Protein 5KO8 (pdb70)

CATH classification: 3.40.109.10

Solvent-accessible surface area: 28052 Å² total

Organism: Haliscomenobacter hydrossis (strain ATCC 27775 / DSM 1100 / LMG 10767 / O) (NCBI:txid760192)

Nearest PDB structures (foldseek):
  5ko8-assembly2_B-2  TM=1.005E+00  e=5.224E-46  Haliscomenobacter hydrossis DSM 1100
  4ttc-assembly2_D  TM=9.804E-01  e=1.935E-29  Homo sapiens
  3tnz-assembly1_B  TM=9.756E-01  e=2.183E-28  Mus musculus
  5yak-assembly3_E  TM=9.793E-01  e=3.589E-28  Homo sapiens
  3gh8-assembly3_F  TM=9.757E-01  e=4.897E-28  Mus musculus

Secondary structure (DSSP, 8-state):
-----------HHHHHHHHHHHHHHHHT------B------HHHHHHHHHHHTTS--GGG---EEEEEE--HHHHHHHHHHHHHHHHHHTT--HHHHHHGGG---S--THHHHSSEEEEEEEESEEE-TTS-EEE-SSHHHHHHHHHHHHHHHHHHTT-EE--B---SHHHHHHHTT--TTEEEEEEEEEEPBPTT-------PPPHHHH-----/-----------HHHHHHHHHHHHHHHHT------B------HHHHHHHHHHHTTS--GGG---EEEEEE--HHHHHHHHHHHHHHHHHIIIIIS-HHHHHHTTTTT--S--THHHHSSEEEEEEEESEEE-TTS-EEE-SSHHHHHHHHHHHHHHHHHHTT-EE--B---SHHHHHHHTT--TTEEEEEEEEEEPBPTT-------PPPHHHH-----

GO terms:
  GO:0010181 FMN binding (F, IDA)
  GO:0140616 iodotyrosine deiodinase activity (F, IDA)
  GO:0140616 iodotyrosine deiodinase activity (F, EXP)

InterPro domains:
  IPR000415 Nitroreductase-like [G3DSA:3.40.109.10] (1-222)
  IPR000415 Nitroreductase-like [SSF55469] (21-217)
  IPR029479 Nitroreductase [PF00881] (33-200)
  IPR050627 Nitroreductase/BluB [PTHR23026] (18-221)

Foldseek 3Di:
DDDDDDDDDDDPVCVVVVVVVVVVLVVPADAFQAFALDDDDVVLLVVLLVQLQVFDFFVNPSFKDKDKDQDLVLLVVQQVQQLVVQVCVVPVPPVVVVCVLFPDDSHRCLSRSQRIKIWMKGFQWDQDPVRDTGGGPPRLVRSVSSVVSSQSSLSVVVKHKHKAACPPFVVVCVSSVPDPRITTDTIIRIHHHDPPTDGGPDDDDDCVVPHDDDD/DDDDDDDDDDDVVVVVVVVVVVVVLVVPADAFQAFALDDDDVVLVVVLLVLLQVFDFFVNPSFKDKDKDQDLVLLVVQQVQQLVVQVVCVVPVPDPVRVVVCVLFPDDSHRCLSRSQRIKIWMKGFQFDQDPVRDTHGGPPGLVRSVSSVVSSQVSLSVVVKHKHWAASPPFVVVCVSSVPDPRITTDTMIRMHHHDPPTDGGPDDDDDCVVPDDDDD

Radius of gyration: 28.45 Å; Cα contacts (8 Å, |Δi|>4): 612; chains: 2; bounding box: 98×62×70 Å

Sequence (433 aa):
AFIPYAGAQFEPEEMLSKSAEYYQFMDHRRTVREFSNRAIPLEVIENIVMTASTAPSGAHKQPWTFVVVSDPQIKAKIRQAAEKEEFESYNGNEWLEDLQPFGTDWHKPFLEIAPYLIVVFRKAYDVLPDGTQRKNYYVQESVGIACGFLLAAIHQAGLVALTHTTPSPMNFLQKILQRPENERPFLLVPVGYPAEGAMVPDLQRKDKAAVMVVYHAFIPYAGAQFEPEEMLSKSAEYYQFMDHRRTVREFSNRAIPLEVIENIVMTASTAPSGAHKQPWTFVVVSDPQIKAKIRQAAEKEEFESYNGRMSNEWLEDLQPFGTDWHKPFLEIAPYLIVVFRKAYDVLPDGTQRKNYYVQESVGIACGFLLAAIHQAGLVALTHTTPSPMNFLQKILQRPENERPFLLVPVGYPAEGAMVPDLQRKDKAAVMVVYH

Structure (mmCIF, N/CA/C/O backbone):
data_5KO8
#
_entry.id   5KO8
#
_cell.length_a   152.718
_cell.length_b   152.718
_cell.length_c   87.286
_cell.angle_alpha   90.00
_cell.angle_beta   90.00
_cell.angle_gamma   120.00
#
_symmetry.space_group_name_H-M   'P 64 2 2'
#
loop_
_entity.id
_entity.type
_entity.pdbx_description
1 polymer Nitroreductase
2 non-polymer 'FLAVIN MONONUCLEOTIDE'
3 non-polymer 3-IODO-TYROSINE
4 water water
#
loop_
_atom_site.group_PDB
_atom_site.id
_atom_site.type_symbol
_atom_site.label_atom_id
_atom_site.label_alt_id
_atom_site.label_comp_id
_atom_site.label_asym_id
_atom_site.label_entity_id
_atom_site.label_seq_id
_atom_site.pdbx_PDB_ins_code
_atom_site.Cartn_x
_atom_site.Cartn_y
_atom_site.Cartn_z
_atom_site.occupancy
_atom_site.B_iso_or_equiv
_atom_site.auth_seq_id
_atom_site.auth_comp_id
_atom_site.auth_asym_id
_atom_site.auth_atom_id
_atom_site.pdbx_PDB_model_num
ATOM 1 N N . ALA A 1 6 ? -86.313 -26.716 -26.478 1.00 49.97 6 ALA A N 1
ATOM 2 C CA . ALA A 1 6 ? -86.592 -28.146 -26.414 1.00 58.54 6 ALA A CA 1
ATOM 3 C C . ALA A 1 6 ? -86.681 -28.624 -24.963 1.00 69.80 6 ALA A C 1
ATOM 4 O O . ALA A 1 6 ? -86.116 -28.001 -24.052 1.00 56.24 6 ALA A O 1
ATOM 10 N N . PHE A 1 7 ? -87.399 -29.730 -24.768 1.00 58.50 7 PHE A N 1
ATOM 11 C CA . PHE A 1 7 ? -87.604 -30.336 -23.454 1.00 51.84 7 PHE A CA 1
ATOM 12 C C . PHE A 1 7 ? -87.363 -31.840 -23.510 1.00 52.94 7 PHE A C 1
ATOM 13 O O . PHE A 1 7 ? -87.443 -32.449 -24.577 1.00 53.60 7 PHE A O 1
ATOM 30 N N . ILE A 1 8 ? -87.073 -32.426 -22.351 1.00 51.00 8 ILE A N 1
ATOM 31 C CA . ILE A 1 8 ? -86.854 -33.864 -22.227 1.00 47.35 8 ILE A CA 1
ATOM 32 C C . ILE A 1 8 ? -87.543 -34.379 -20.965 1.00 56.67 8 ILE A C 1
ATOM 33 O O . ILE A 1 8 ? -87.797 -33.612 -20.044 1.00 45.73 8 ILE A O 1
ATOM 49 N N . PRO A 1 9 ? -87.849 -35.682 -20.915 1.00 63.35 9 PRO A N 1
ATOM 50 C CA . PRO A 1 9 ? -88.545 -36.187 -19.729 1.00 60.47 9 PRO A CA 1
ATOM 51 C C . PRO A 1 9 ? -87.643 -36.201 -18.507 1.00 59.69 9 PRO A C 1
ATOM 52 O O . PRO A 1 9 ? -86.432 -36.343 -18.652 1.00 57.48 9 PRO A O 1
ATOM 63 N N . TYR A 1 10 ? -88.224 -36.055 -17.322 1.00 59.77 10 TYR A N 1
ATOM 64 C CA . TYR A 1 10 ? -87.441 -36.120 -16.096 1.00 52.25 10 TYR A CA 1
ATOM 65 C C . TYR A 1 10 ? -87.102 -37.571 -15.764 1.00 57.86 10 TYR A C 1
ATOM 66 O O . TYR A 1 10 ? -87.974 -38.443 -15.776 1.00 56.91 10 TYR A O 1
ATOM 84 N N . ALA A 1 11 ? -85.828 -37.813 -15.463 1.00 61.34 11 ALA A N 1
ATOM 85 C CA . ALA A 1 11 ? -85.318 -39.160 -15.222 1.00 75.21 11 ALA A CA 1
ATOM 86 C C . ALA A 1 11 ? -84.703 -39.294 -13.828 1.00 74.21 11 ALA A C 1
ATOM 87 O O . ALA A 1 11 ? -83.546 -39.697 -13.684 1.00 75.45 11 ALA A O 1
ATOM 94 N N . GLY A 1 12 ? -85.482 -38.959 -12.805 1.00 76.07 12 GLY A N 1
ATOM 95 C CA . GLY A 1 12 ? -85.030 -39.075 -11.429 1.00 72.92 12 GLY A CA 1
ATOM 96 C C . GLY A 1 12 ? -85.608 -40.305 -10.761 1.00 75.54 12 GLY A C 1
ATOM 97 O O . GLY A 1 12 ? -86.717 -40.740 -11.082 1.00 64.41 12 GLY A O 1
ATOM 101 N N . ALA A 1 13 ? -84.848 -40.873 -9.831 1.00 74.31 13 ALA A N 1
ATOM 102 C CA . ALA A 1 13 ? -85.292 -42.054 -9.106 1.00 82.13 13 ALA A CA 1
ATOM 103 C C . ALA A 1 13 ? -86.446 -41.701 -8.173 1.00 70.73 13 ALA A C 1
ATOM 104 O O . ALA A 1 13 ? -86.410 -40.680 -7.485 1.00 67.38 13 ALA A O 1
ATOM 111 N N . GLN A 1 14 ? -87.467 -42.552 -8.169 1.00 61.72 14 GLN A N 1
ATOM 112 C CA . GLN A 1 14 ? -88.634 -42.377 -7.313 1.00 68.25 14 GLN A CA 1
ATOM 113 C C . GLN A 1 14 ? -88.857 -43.615 -6.449 1.00 77.43 14 GLN A C 1
ATOM 114 O O . GLN A 1 14 ? -88.655 -44.740 -6.912 1.00 70.16 14 GLN A O 1
ATOM 128 N N . PHE A 1 15 ? -89.279 -43.400 -5.202 1.00 73.58 15 PHE A N 1
ATOM 129 C CA . PHE A 1 15 ? -89.519 -44.496 -4.262 1.00 57.49 15 PHE A CA 1
ATOM 130 C C . PHE A 1 15 ? -90.925 -44.460 -3.672 1.00 48.89 15 PHE A C 1
ATOM 131 O O . PHE A 1 15 ? -91.602 -43.429 -3.691 1.00 65.53 15 PHE A O 1
ATOM 148 N N . GLU A 1 16 ? -91.354 -45.598 -3.139 1.00 57.67 16 GLU A N 1
ATOM 149 C CA . GLU A 1 16 ? -92.640 -45.697 -2.460 1.00 64.09 16 GLU A CA 1
ATOM 150 C C . GLU A 1 16 ? -92.499 -45.206 -1.020 1.00 63.57 16 GLU A C 1
ATOM 151 O O . GLU A 1 16 ? -91.404 -45.258 -0.459 1.00 60.42 16 GLU A O 1
ATOM 163 N N . PRO A 1 17 ? -93.608 -44.737 -0.419 1.00 64.93 17 PRO A N 1
ATOM 164 C CA . PRO A 1 17 ? -93.602 -44.048 0.879 1.00 66.59 17 PRO A CA 1
ATOM 165 C C . PRO A 1 17 ? -92.708 -44.671 1.956 1.00 61.04 17 PRO A C 1
ATOM 166 O O . PRO A 1 17 ? -92.088 -43.927 2.710 1.00 50.41 17 PRO A O 1
ATOM 177 N N . GLU A 1 18 ? -92.626 -45.995 2.029 1.00 55.02 18 GLU A N 1
ATOM 178 C CA . GLU A 1 18 ? -91.860 -46.625 3.106 1.00 64.82 18 GLU A CA 1
ATOM 179 C C . GLU A 1 18 ? -90.354 -46.485 2.898 1.00 54.62 18 GLU A C 1
ATOM 180 O O . GLU A 1 18 ? -89.611 -46.285 3.859 1.00 46.39 18 GLU A O 1
ATOM 192 N N . GLU A 1 19 ? -89.906 -46.595 1.650 1.00 51.88 19 GLU A N 1
ATOM 193 C CA . GLU A 1 19 ? -88.500 -46.364 1.330 1.00 57.94 19 GLU A CA 1
ATOM 194 C C . GLU A 1 19 ? -88.151 -44.896 1.547 1.00 44.10 19 GLU A C 1
ATOM 195 O O . GLU A 1 19 ? -87.039 -44.555 1.938 1.00 46.16 19 GLU A O 1
ATOM 207 N N . MET A 1 20 ? -89.121 -44.035 1.281 1.00 39.94 20 MET A N 1
ATOM 208 C CA . MET A 1 20 ? -88.934 -42.599 1.379 1.00 47.94 20 MET A CA 1
ATOM 209 C C . MET A 1 20 ? -88.754 -42.170 2.834 1.00 41.78 20 MET A C 1
ATOM 210 O O . MET A 1 20 ? -87.902 -41.340 3.147 1.00 39.48 20 MET A O 1
ATOM 224 N N . LEU A 1 21 ? -89.567 -42.743 3.715 1.00 34.98 21 LEU A N 1
ATOM 225 C CA . LEU A 1 21 ? -89.441 -42.509 5.147 1.00 37.24 21 LEU A CA 1
ATOM 226 C C . LEU A 1 21 ? -88.079 -42.966 5.657 1.00 40.77 21 LEU A C 1
ATOM 227 O O . LEU A 1 21 ? -87.368 -42.209 6.323 1.00 42.72 21 LEU A O 1
ATOM 243 N N . SER A 1 22 ? -87.708 -44.201 5.336 1.00 34.88 22 SER A N 1
ATOM 244 C CA . SER A 1 22 ? -86.458 -44.749 5.849 1.00 37.27 22 SER A CA 1
ATOM 245 C C . SER A 1 22 ? -85.262 -44.018 5.245 1.00 36.64 22 SER A C 1
ATOM 246 O O . SER A 1 22 ? -84.275 -43.770 5.935 1.00 35.46 22 SER A O 1
ATOM 254 N N . LYS A 1 23 ? -85.341 -43.670 3.965 1.00 33.86 23 LYS A N 1
ATOM 255 C CA . LYS A 1 23 ? -84.241 -42.939 3.328 1.00 38.53 23 LYS A CA 1
ATOM 256 C C . LYS A 1 23 ? -84.047 -41.559 3.942 1.00 36.48 23 LYS A C 1
ATOM 257 O O . LYS A 1 23 ? -82.913 -41.115 4.123 1.00 35.38 23 LYS A O 1
ATOM 276 N N . SER A 1 24 ? -85.151 -40.890 4.272 1.00 32.40 24 SER A N 1
ATOM 277 C CA . SER A 1 24 ? -85.083 -39.526 4.787 1.00 38.42 24 SER A CA 1
ATOM 278 C C . SER A 1 24 ? -84.604 -39.534 6.243 1.00 36.37 24 SER A C 1
ATOM 279 O O . SER A 1 24 ? -83.911 -38.620 6.684 1.00 35.24 24 SER A O 1
ATOM 287 N N . ALA A 1 25 ? -84.953 -40.588 6.975 1.00 29.50 25 ALA A N 1
ATOM 288 C CA . ALA A 1 25 ? -84.499 -40.748 8.351 1.00 33.48 25 ALA A CA 1
ATOM 289 C C . ALA A 1 25 ? -82.998 -41.044 8.413 1.00 36.86 25 ALA A C 1
ATOM 290 O O . ALA A 1 25 ? -82.279 -40.506 9.259 1.00 36.59 25 ALA A O 1
ATOM 297 N N . GLU A 1 26 ? -82.529 -41.898 7.514 1.00 37.71 26 GLU A N 1
ATOM 298 C CA . GLU A 1 26 ? -81.130 -42.294 7.509 1.00 36.60 26 GLU A CA 1
ATOM 299 C C . GLU A 1 26 ? -80.230 -41.158 7.048 1.00 31.31 26 GLU A C 1
ATOM 300 O O . GLU A 1 26 ? -79.117 -41.009 7.540 1.00 36.59 26 GLU A O 1
ATOM 312 N N . TYR A 1 27 ? -80.707 -40.362 6.097 1.00 32.53 27 TYR A N 1
ATOM 313 C CA . TYR A 1 27 ? -79.913 -39.256 5.596 1.00 32.45 27 TYR A CA 1
ATOM 314 C C . TYR A 1 27 ? -79.815 -38.175 6.669 1.00 30.83 27 TYR A C 1
ATOM 315 O O . TYR A 1 27 ? -78.778 -37.526 6.811 1.00 35.81 27 TYR A O 1
ATOM 333 N N . TYR A 1 28 ? -80.886 -37.983 7.431 1.00 29.07 28 TYR A N 1
ATOM 334 C CA . TYR A 1 28 ? -80.839 -37.035 8.534 1.00 29.87 28 TYR A CA 1
ATOM 335 C C . TYR A 1 28 ? -79.802 -37.453 9.576 1.00 33.93 28 TYR A C 1
ATOM 336 O O . TYR A 1 28 ? -78.995 -36.635 10.003 1.00 30.52 28 TYR A O 1
ATOM 354 N N . GLN A 1 29 ? -79.826 -38.721 9.980 1.00 33.66 29 GLN A N 1
ATOM 355 C CA . GLN A 1 29 ? -78.849 -39.228 10.947 1.00 35.70 29 GLN A CA 1
ATOM 356 C C . GLN A 1 29 ? -77.430 -39.076 10.405 1.00 40.49 29 GLN A C 1
ATOM 357 O O . GLN A 1 29 ? -76.524 -38.670 11.122 1.00 36.90 29 GLN A O 1
ATOM 371 N N . PHE A 1 30 ? -77.254 -39.391 9.129 1.00 34.76 30 PHE A N 1
ATOM 372 C CA . PHE A 1 30 ? -75.955 -39.313 8.486 1.00 31.79 30 PHE A CA 1
ATOM 373 C C . PHE A 1 30 ? -75.423 -37.881 8.478 1.00 33.36 30 PHE A C 1
ATOM 374 O O . PHE A 1 30 ? -74.270 -37.631 8.816 1.00 33.01 30 PHE A O 1
ATOM 391 N N . MET A 1 31 ? -76.273 -36.941 8.092 1.00 31.90 31 MET A N 1
ATOM 392 C CA . MET A 1 31 ? -75.854 -35.555 7.986 1.00 29.54 31 MET A CA 1
ATOM 393 C C . MET A 1 31 ? -75.719 -34.929 9.372 1.00 31.89 31 MET A C 1
ATOM 394 O O . MET A 1 31 ? -74.975 -33.977 9.555 1.00 33.32 31 MET A O 1
ATOM 408 N N . ASP A 1 32 ? -76.429 -35.469 10.354 1.00 29.96 32 ASP A N 1
ATOM 409 C CA . ASP A 1 32 ? -76.319 -34.945 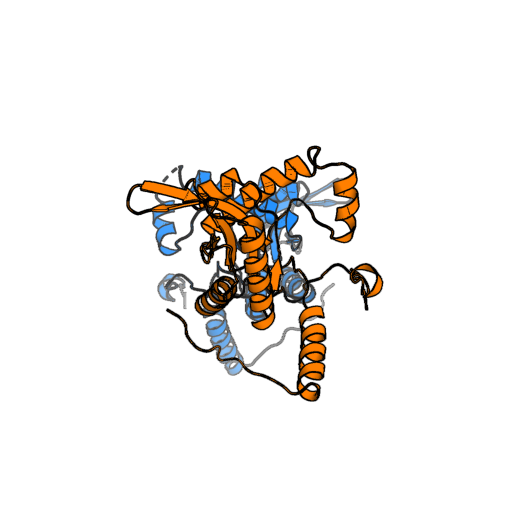11.706 1.00 32.91 32 ASP A CA 1
ATOM 410 C C . ASP A 1 32 ? -74.950 -35.263 12.302 1.00 36.64 32 ASP A C 1
ATOM 411 O O . ASP A 1 32 ? -74.511 -34.585 13.228 1.00 38.30 32 ASP A O 1
ATOM 420 N N . HIS A 1 33 ? -74.275 -36.279 11.762 1.00 37.75 33 HIS A N 1
ATOM 421 C CA . HIS A 1 33 ? -72.911 -36.623 12.193 1.00 38.01 33 HIS A CA 1
ATOM 422 C C . HIS A 1 33 ? -71.869 -35.655 11.646 1.00 44.17 33 HIS A C 1
ATOM 423 O O . HIS A 1 33 ? -70.726 -35.651 12.099 1.00 42.73 33 HIS A O 1
ATOM 437 N N . ARG A 1 34 ? -72.241 -34.867 10.644 1.00 30.46 34 ARG A N 1
ATOM 438 C CA . ARG A 1 34 ? -71.311 -33.901 10.089 1.00 35.75 34 ARG A CA 1
ATOM 439 C C . ARG A 1 34 ? -71.029 -32.831 11.126 1.00 38.26 34 ARG A C 1
ATOM 440 O O . ARG A 1 34 ? -71.949 -32.327 11.776 1.00 30.64 34 ARG A O 1
ATOM 461 N N . ARG A 1 35 ? -69.752 -32.495 11.273 1.00 33.84 35 ARG A N 1
ATOM 462 C CA . ARG A 1 35 ? -69.335 -31.386 12.124 1.00 35.92 35 ARG A CA 1
ATOM 463 C C . ARG A 1 35 ? -68.184 -30.636 11.470 1.00 39.70 35 ARG A C 1
ATOM 464 O O . ARG A 1 35 ? -67.339 -31.225 10.803 1.00 38.07 35 ARG A O 1
ATOM 485 N N . THR A 1 36 ? -68.170 -29.325 11.648 1.00 33.52 36 THR A N 1
ATOM 486 C CA . THR A 1 36 ? -67.053 -28.515 11.205 1.00 35.81 36 THR A CA 1
ATOM 487 C C . THR A 1 36 ? -65.813 -28.953 11.971 1.00 33.41 36 THR A C 1
ATOM 488 O O . THR A 1 36 ? -65.834 -29.033 13.197 1.00 36.39 36 THR A O 1
ATOM 499 N N . VAL A 1 37 ? -64.753 -29.267 11.235 1.00 33.28 37 VAL A N 1
ATOM 500 C CA . VAL A 1 37 ? -63.510 -29.736 11.829 1.00 36.29 37 VAL A CA 1
ATOM 501 C C . VAL A 1 37 ? -62.405 -28.744 11.501 1.00 35.57 37 VAL A C 1
ATOM 502 O O . VAL A 1 37 ? -62.259 -28.331 10.351 1.00 40.39 37 VAL A O 1
ATOM 515 N N . ARG A 1 38 ? -61.631 -28.371 12.518 1.00 38.67 38 ARG A N 1
ATOM 516 C CA . ARG A 1 38 ? -60.596 -27.349 12.367 1.00 47.57 38 ARG A CA 1
ATOM 517 C C . ARG A 1 38 ? -59.177 -27.918 12.480 1.00 42.81 38 ARG A C 1
ATOM 518 O O . ARG A 1 38 ? -58.206 -27.199 12.259 1.00 45.45 38 ARG A O 1
ATOM 539 N N . GLU A 1 39 ? -59.067 -29.207 12.799 1.00 46.86 39 GLU A N 1
ATOM 540 C CA . GLU A 1 39 ? -57.772 -29.888 12.855 1.00 53.39 39 GLU A CA 1
ATOM 541 C C . GLU A 1 39 ? -57.725 -31.021 11.837 1.00 42.17 39 GLU A C 1
ATOM 542 O O . GLU A 1 39 ? -58.416 -32.033 11.981 1.00 36.11 39 GLU A O 1
ATOM 554 N N . PHE A 1 40 ? -56.890 -30.842 10.818 1.00 39.75 40 PHE A N 1
ATOM 555 C CA . PHE A 1 40 ? -56.824 -31.761 9.691 1.00 39.05 40 PHE A CA 1
ATOM 556 C C . PHE A 1 40 ? -55.619 -32.693 9.705 1.00 47.79 40 PHE A C 1
ATOM 557 O O . PHE A 1 40 ? -54.586 -32.395 10.308 1.00 42.87 40 PHE A O 1
ATOM 574 N N . SER A 1 41 ? -55.770 -33.820 9.014 1.00 42.28 41 SER A N 1
ATOM 575 C CA . SER A 1 41 ? -54.639 -34.632 8.600 1.00 35.35 41 SER A CA 1
ATOM 576 C C . SER A 1 41 ? -54.154 -34.110 7.258 1.00 45.84 41 SER A C 1
ATOM 577 O O . SER A 1 41 ? -54.958 -33.650 6.446 1.00 41.78 41 SER A O 1
ATOM 585 N N . ASN A 1 42 ? -52.848 -34.171 7.021 1.00 34.28 42 ASN A N 1
ATOM 586 C CA . ASN A 1 42 ? -52.306 -33.757 5.728 1.00 35.62 42 ASN A CA 1
ATOM 587 C C . ASN A 1 42 ? -52.226 -34.943 4.774 1.00 36.07 42 ASN A C 1
ATOM 588 O O . ASN A 1 42 ? -51.593 -34.864 3.725 1.00 47.89 42 ASN A O 1
ATOM 599 N N . ARG A 1 43 ? -52.874 -36.040 5.152 1.00 39.63 43 ARG A N 1
ATOM 600 C CA . ARG A 1 43 ? -52.978 -37.216 4.296 1.00 44.76 43 ARG A CA 1
ATOM 601 C C . ARG A 1 43 ? -53.518 -36.844 2.920 1.00 48.98 43 ARG A C 1
ATOM 602 O O . ARG A 1 43 ? -54.480 -36.086 2.804 1.00 43.82 43 ARG A O 1
ATOM 623 N N . ALA A 1 44 ? -52.889 -37.387 1.885 1.00 49.02 44 ALA A N 1
ATOM 624 C CA . ALA A 1 44 ? -53.184 -37.004 0.511 1.00 56.25 44 ALA A CA 1
ATOM 625 C C . ALA A 1 44 ? -54.530 -37.546 0.045 1.00 48.16 44 ALA A C 1
ATOM 626 O O . ALA A 1 44 ? -54.988 -38.589 0.505 1.00 42.70 44 ALA A O 1
ATOM 633 N N . ILE A 1 45 ? -55.149 -36.816 -0.876 1.00 50.15 45 ILE A N 1
ATOM 634 C CA . ILE A 1 45 ? -56.413 -37.214 -1.478 1.00 36.25 45 ILE A CA 1
ATOM 635 C C . ILE A 1 45 ? -56.291 -37.049 -2.984 1.00 36.95 45 ILE A C 1
ATOM 636 O O . ILE A 1 45 ? -55.824 -36.007 -3.444 1.00 41.26 45 ILE A O 1
ATOM 652 N N . PRO A 1 46 ? -56.703 -38.069 -3.763 1.00 39.10 46 PRO A N 1
ATOM 653 C CA . PRO A 1 46 ? -56.606 -37.926 -5.222 1.00 38.57 46 PRO A CA 1
ATOM 654 C C . PRO A 1 46 ? -57.394 -36.727 -5.722 1.00 39.38 46 PRO A C 1
ATOM 655 O O . PRO A 1 46 ? -58.515 -36.505 -5.263 1.00 38.26 46 PRO A O 1
ATOM 666 N N . LEU A 1 47 ? -56.804 -35.965 -6.636 1.00 39.75 47 LEU A N 1
ATOM 667 C CA . LEU A 1 47 ? -57.483 -34.831 -7.250 1.00 40.26 47 LEU A CA 1
ATOM 668 C C . LEU A 1 47 ? -58.863 -35.235 -7.783 1.00 45.73 47 LEU A C 1
ATOM 669 O O . LEU A 1 47 ? -59.809 -34.452 -7.722 1.00 39.21 47 LEU A O 1
ATOM 685 N N . GLU A 1 48 ? -58.968 -36.466 -8.283 1.00 36.02 48 GLU A N 1
ATOM 686 C CA . GLU A 1 48 ? -60.203 -36.965 -8.885 1.00 37.71 48 GLU A CA 1
ATOM 687 C C . GLU A 1 48 ? -61.379 -36.916 -7.900 1.00 35.44 48 GLU A C 1
ATOM 688 O O . GLU A 1 48 ? -62.514 -36.658 -8.300 1.00 35.24 48 GLU A O 1
ATOM 700 N N . VAL A 1 49 ? -61.109 -37.162 -6.621 1.00 34.61 49 VAL A N 1
ATOM 701 C CA . VAL A 1 49 ? -62.149 -37.085 -5.595 1.00 33.86 49 VAL A CA 1
ATOM 702 C C . VAL A 1 49 ? -62.651 -35.646 -5.460 1.00 32.73 49 VAL A C 1
ATOM 703 O O . VAL A 1 49 ? -63.856 -35.401 -5.383 1.00 30.81 49 VAL A O 1
ATOM 716 N N . ILE A 1 50 ? -61.713 -34.703 -5.422 1.00 36.64 50 ILE A N 1
ATOM 717 C CA . ILE A 1 50 ? -62.051 -33.289 -5.301 1.00 37.78 50 ILE A CA 1
ATOM 718 C C . ILE A 1 50 ? -62.806 -32.820 -6.537 1.00 40.85 50 ILE A C 1
ATOM 719 O O . ILE A 1 50 ? -63.762 -32.057 -6.429 1.00 33.57 50 ILE A O 1
ATOM 735 N N . GLU A 1 51 ? -62.372 -33.273 -7.711 1.00 33.21 51 GLU A N 1
ATOM 736 C CA . GLU A 1 51 ? -63.079 -32.961 -8.953 1.00 41.66 51 GLU A CA 1
ATOM 737 C C . GLU A 1 51 ? -64.532 -33.437 -8.892 1.00 39.01 51 GLU A C 1
ATOM 738 O O . GLU A 1 51 ? -65.445 -32.686 -9.227 1.00 36.49 51 GLU A O 1
ATOM 750 N N . ASN A 1 52 ? -64.740 -34.683 -8.471 1.00 31.45 52 ASN A N 1
ATOM 751 C CA . ASN A 1 52 ? -66.086 -35.215 -8.295 1.00 31.89 52 ASN A CA 1
ATOM 752 C C . ASN A 1 52 ? -66.902 -34.352 -7.336 1.00 29.16 52 ASN A C 1
ATOM 753 O O . ASN A 1 52 ? -68.075 -34.078 -7.578 1.00 35.82 52 ASN A O 1
ATOM 764 N N . ILE A 1 53 ? -66.264 -33.918 -6.253 1.00 32.33 53 ILE A N 1
ATOM 765 C CA . ILE A 1 53 ? -66.937 -33.137 -5.223 1.00 31.79 53 ILE A CA 1
ATOM 766 C C . ILE A 1 53 ? -67.315 -31.768 -5.773 1.00 33.66 53 ILE A C 1
ATOM 767 O O . ILE A 1 53 ? -68.435 -31.302 -5.577 1.00 31.53 53 ILE A O 1
ATOM 783 N N . VAL A 1 54 ? -66.381 -31.135 -6.472 1.00 33.43 54 VAL A N 1
ATOM 784 C CA . VAL A 1 54 ? -66.618 -29.816 -7.029 1.00 31.65 54 VAL A CA 1
ATOM 785 C C . VAL A 1 54 ? -67.711 -29.846 -8.109 1.00 35.13 54 VAL A C 1
ATOM 786 O O . VAL A 1 54 ? -68.589 -28.982 -8.134 1.00 30.76 54 VAL A O 1
ATOM 799 N N . MET A 1 55 ? -67.668 -30.829 -9.000 1.00 29.52 55 MET A N 1
ATOM 800 C CA . MET A 1 55 ? -68.669 -30.895 -10.061 1.00 31.94 55 MET A CA 1
ATOM 801 C C . MET A 1 55 ? -70.018 -31.314 -9.498 1.00 34.39 55 MET A C 1
ATOM 802 O O . MET A 1 55 ? -71.051 -31.015 -10.089 1.00 32.70 55 MET A O 1
ATOM 816 N N . THR A 1 56 ? -70.015 -31.985 -8.349 1.00 32.71 56 THR A N 1
ATOM 817 C CA . THR A 1 56 ? -71.256 -32.207 -7.629 1.00 29.27 56 THR A CA 1
ATOM 818 C C . THR A 1 56 ? -71.817 -30.882 -7.115 1.00 34.48 56 THR A C 1
ATOM 819 O O . THR A 1 56 ? -73.022 -30.658 -7.156 1.00 27.96 56 THR A O 1
ATOM 830 N N . ALA A 1 57 ? -70.954 -30.014 -6.598 1.00 33.78 57 ALA A N 1
ATOM 831 C CA . ALA A 1 57 ? -71.412 -28.705 -6.153 1.00 28.74 57 ALA A CA 1
ATOM 832 C C . ALA A 1 57 ? -72.027 -27.968 -7.338 1.00 31.26 57 ALA A C 1
ATOM 833 O O . ALA A 1 57 ? -73.042 -27.274 -7.211 1.00 31.42 57 ALA A O 1
ATOM 840 N N . SER A 1 58 ? -71.417 -28.152 -8.501 1.00 29.68 58 SER A N 1
ATOM 841 C CA . SER A 1 58 ? -71.806 -27.417 -9.686 1.00 33.67 58 SER A CA 1
ATOM 842 C C . SER A 1 58 ? -73.118 -27.924 -10.293 1.00 36.68 58 SER A C 1
ATOM 843 O O . SER A 1 58 ? -73.633 -27.301 -11.213 1.00 36.42 58 SER A O 1
ATOM 851 N N . THR A 1 59 ? -73.665 -29.032 -9.789 1.00 33.87 59 THR A N 1
ATOM 852 C CA . THR A 1 59 ? -74.981 -29.485 -10.259 1.00 30.83 59 THR A CA 1
ATOM 853 C C . THR A 1 59 ? -76.124 -28.720 -9.606 1.00 37.25 59 THR A C 1
ATOM 854 O O . THR A 1 59 ? -77.294 -28.989 -9.890 1.00 31.80 59 THR A O 1
ATOM 865 N N . ALA A 1 60 ? -75.794 -27.785 -8.722 1.00 31.25 60 ALA A N 1
ATOM 866 C CA . ALA A 1 60 ? -76.816 -27.030 -7.994 1.00 33.51 60 ALA A CA 1
ATOM 867 C C . ALA A 1 60 ? -77.691 -26.220 -8.935 1.00 30.74 60 ALA A C 1
ATOM 868 O O . ALA A 1 60 ? -77.267 -25.878 -10.037 1.00 35.99 60 ALA A O 1
ATOM 875 N N . PRO A 1 61 ? -78.926 -25.920 -8.504 1.00 31.67 61 PRO A N 1
ATOM 876 C CA . PRO A 1 61 ? -79.736 -24.998 -9.294 1.00 32.44 61 PRO A CA 1
ATOM 877 C C . PRO A 1 61 ? -79.136 -23.602 -9.232 1.00 37.86 61 PRO A C 1
ATOM 878 O O . PRO A 1 61 ? -78.375 -23.306 -8.308 1.00 33.42 61 PRO A O 1
ATOM 889 N N . SER A 1 62 ? -79.482 -22.754 -10.194 1.00 33.40 62 SER A N 1
ATOM 890 C CA . SER A 1 62 ? -79.003 -21.376 -10.208 1.00 35.20 62 SER A CA 1
ATOM 891 C C . SER A 1 62 ? -79.951 -20.471 -10.994 1.00 37.24 62 SER A C 1
ATOM 892 O O . SER A 1 62 ? -80.616 -20.915 -11.937 1.00 34.02 62 SER A O 1
ATOM 900 N N . GLY A 1 63 ? -80.008 -19.204 -10.601 1.00 32.76 63 GLY A N 1
ATOM 901 C CA . GLY A 1 63 ? -80.859 -18.237 -11.275 1.00 39.66 63 GLY A CA 1
ATOM 902 C C . GLY A 1 63 ? -80.614 -18.222 -12.772 1.00 36.14 63 GLY A C 1
ATOM 903 O O . GLY A 1 63 ? -79.491 -17.955 -13.223 1.00 38.37 63 GLY A O 1
ATOM 907 N N . ALA A 1 64 ? -81.659 -18.538 -13.536 1.00 36.83 64 ALA A N 1
ATOM 908 C CA . ALA A 1 64 ? -81.606 -18.525 -15.003 1.00 41.33 64 ALA A CA 1
ATOM 909 C C . ALA A 1 64 ? -80.534 -19.459 -15.555 1.00 41.00 64 ALA A C 1
ATOM 910 O O . ALA A 1 64 ? -80.062 -19.282 -16.683 1.00 33.37 64 ALA A O 1
ATOM 917 N N . HIS A 1 65 ? -80.163 -20.458 -14.762 1.00 37.61 65 HIS A N 1
ATOM 918 C CA . HIS A 1 65 ? -79.149 -21.431 -15.164 1.00 33.90 65 HIS A CA 1
ATOM 919 C C . HIS A 1 65 ? -77.829 -20.747 -15.535 1.00 33.57 65 HIS A C 1
ATOM 920 O O . HIS A 1 65 ? -77.155 -21.154 -16.475 1.00 37.69 65 HIS A O 1
ATOM 934 N N . LYS A 1 66 ? -77.448 -19.713 -14.787 1.00 33.87 66 LYS A N 1
ATOM 935 C CA . LYS A 1 66 ? -76.193 -19.020 -15.067 1.00 39.65 66 LYS A CA 1
ATOM 936 C C . LYS A 1 66 ? -74.997 -19.716 -14.417 1.00 40.79 66 LYS A C 1
ATOM 937 O O . LYS A 1 66 ? -73.859 -19.487 -14.826 1.00 35.72 66 LYS A O 1
ATOM 956 N N . GLN A 1 67 ? -75.262 -20.568 -13.424 1.00 34.03 67 GLN A N 1
ATOM 957 C CA . GLN A 1 67 ? -74.207 -21.207 -12.633 1.00 34.35 67 GLN A CA 1
ATOM 958 C C . GLN A 1 67 ? -73.115 -20.192 -12.320 1.00 36.96 67 GLN A C 1
ATOM 959 O O . GLN A 1 67 ? -71.973 -20.342 -12.753 1.00 36.17 67 GLN A O 1
ATOM 973 N N . PRO A 1 68 ? -73.487 -19.127 -11.591 1.00 42.43 68 PRO A N 1
ATOM 974 C CA . PRO A 1 68 ? -72.639 -17.954 -11.370 1.00 37.13 68 PRO A CA 1
ATOM 975 C C . PRO A 1 68 ? -71.539 -18.210 -10.346 1.00 36.46 68 PRO A C 1
ATOM 976 O O . PRO A 1 68 ? -71.476 -17.542 -9.318 1.00 35.96 68 PRO A O 1
ATOM 987 N N . TRP A 1 69 ? -70.678 -19.180 -10.619 1.00 38.73 69 TRP A N 1
ATOM 988 C CA . TRP A 1 69 ? -69.660 -19.549 -9.648 1.00 32.69 69 TRP A CA 1
ATOM 989 C C . TRP A 1 69 ? -68.375 -20.046 -10.296 1.00 34.13 69 TRP A C 1
ATOM 990 O O . TRP A 1 69 ? -68.371 -20.548 -11.421 1.00 37.04 69 TRP A O 1
ATOM 1011 N N . THR A 1 70 ? -67.279 -19.857 -9.573 1.00 39.29 70 THR A N 1
ATOM 1012 C CA . THR A 1 70 ? -65.998 -20.433 -9.935 1.00 35.35 70 THR A CA 1
ATOM 1013 C C . THR A 1 70 ? -65.428 -21.095 -8.690 1.00 40.57 70 THR A C 1
ATOM 1014 O O . THR A 1 70 ? -65.447 -20.513 -7.606 1.00 35.53 70 THR A O 1
ATOM 1025 N N . PHE A 1 71 ? -64.951 -22.323 -8.857 1.00 33.84 71 PHE A N 1
ATOM 1026 C CA . PHE A 1 71 ? -64.318 -23.075 -7.781 1.00 31.25 71 PHE A CA 1
ATOM 1027 C C . PHE A 1 71 ? -62.821 -23.154 -8.025 1.00 35.04 71 PHE A C 1
ATOM 1028 O O . PHE A 1 71 ? -62.381 -23.763 -8.995 1.00 37.82 71 PHE A O 1
ATOM 1045 N N . VAL A 1 72 ? -62.042 -22.522 -7.152 1.00 34.84 72 VAL A N 1
ATOM 1046 C CA . VAL A 1 72 ? -60.595 -22.567 -7.257 1.00 39.43 72 VAL A CA 1
ATOM 1047 C C . VAL A 1 72 ? -60.065 -23.600 -6.275 1.00 37.20 72 VAL A C 1
ATOM 1048 O O . VAL A 1 72 ? -60.187 -23.433 -5.060 1.00 39.71 72 VAL A O 1
ATOM 1061 N N . VAL A 1 73 ? -59.488 -24.670 -6.819 1.00 36.19 73 VAL A N 1
ATOM 1062 C CA . VAL A 1 73 ? -58.939 -25.750 -6.016 1.00 41.61 73 VAL A CA 1
ATOM 1063 C C . VAL A 1 73 ? -57.431 -25.548 -5.874 1.00 48.02 73 VAL A C 1
ATOM 1064 O O . VAL A 1 73 ? -56.696 -25.655 -6.856 1.00 34.61 73 VAL A O 1
ATOM 1077 N N . VAL A 1 74 ? -56.984 -25.249 -4.655 1.00 35.41 74 VAL A N 1
ATOM 1078 C CA . VAL A 1 74 ? -55.567 -24.998 -4.381 1.00 40.74 74 VAL A CA 1
ATOM 1079 C C . VAL A 1 74 ? -54.916 -26.132 -3.589 1.00 39.50 74 VAL A C 1
ATOM 1080 O O . VAL A 1 74 ? -55.303 -26.397 -2.448 1.00 38.27 74 VAL A O 1
ATOM 1093 N N . SER A 1 75 ? -53.922 -26.783 -4.191 1.00 43.36 75 SER A N 1
ATOM 1094 C CA . SER A 1 75 ? -53.098 -27.767 -3.489 1.00 43.49 75 SER A CA 1
ATOM 1095 C C . SER A 1 75 ? -51.644 -27.294 -3.413 1.00 51.49 75 SER A C 1
ATOM 1096 O O . SER A 1 75 ? -50.835 -27.859 -2.673 1.00 46.66 75 SER A O 1
ATOM 1104 N N . ASP A 1 76 ? -51.322 -26.253 -4.175 1.00 48.25 76 ASP A N 1
ATOM 1105 C CA . ASP A 1 76 ? -49.966 -25.716 -4.210 1.00 46.19 76 ASP A CA 1
ATOM 1106 C C . ASP A 1 76 ? -49.563 -25.172 -2.838 1.00 44.59 76 ASP A C 1
ATOM 1107 O O . ASP A 1 76 ? -50.139 -24.189 -2.378 1.00 42.86 76 ASP A O 1
ATOM 1116 N N . PRO A 1 77 ? -48.572 -25.808 -2.179 1.00 44.90 77 PRO A N 1
ATOM 1117 C CA . PRO A 1 77 ? -48.258 -25.415 -0.797 1.00 49.29 77 PRO A CA 1
ATOM 1118 C C . PRO A 1 77 ? -47.742 -23.984 -0.644 1.00 42.02 77 PRO A C 1
ATOM 1119 O O . PRO A 1 77 ? -47.903 -23.407 0.431 1.00 43.02 77 PRO A O 1
ATOM 1130 N N . GLN A 1 78 ? -47.153 -23.415 -1.689 1.00 44.30 78 GLN A N 1
ATOM 1131 C CA . GLN A 1 78 ? -46.677 -22.039 -1.612 1.00 48.31 78 GLN A CA 1
ATOM 1132 C C . GLN A 1 78 ? -47.847 -21.058 -1.604 1.00 42.76 78 GLN A C 1
ATOM 1133 O O . GLN A 1 78 ? -47.866 -20.110 -0.823 1.00 53.05 78 GLN A O 1
ATOM 1147 N N . ILE A 1 79 ? -48.830 -21.291 -2.461 1.00 48.88 79 ILE A N 1
ATOM 1148 C CA . ILE A 1 79 ? -50.019 -20.444 -2.482 1.00 46.49 79 ILE A CA 1
ATOM 1149 C C . ILE A 1 79 ? -50.793 -20.590 -1.178 1.00 47.32 79 ILE A C 1
ATOM 1150 O O . ILE A 1 79 ? -51.256 -19.597 -0.612 1.00 44.94 79 ILE A O 1
ATOM 1166 N N . LYS A 1 80 ? -50.921 -21.824 -0.693 1.00 47.90 80 LYS A N 1
ATOM 1167 C CA . LYS A 1 80 ? -51.575 -22.064 0.589 1.00 40.63 80 LYS A CA 1
ATOM 1168 C C . LYS A 1 80 ? -50.844 -21.330 1.707 1.00 46.62 80 LYS A C 1
ATOM 1169 O O . LYS A 1 80 ? -51.476 -20.775 2.609 1.00 49.03 80 LYS A O 1
ATOM 1188 N N . ALA A 1 81 ? -49.514 -21.331 1.650 1.00 44.31 81 ALA A N 1
ATOM 1189 C CA . ALA A 1 81 ? -48.706 -20.614 2.637 1.00 45.48 81 ALA A CA 1
ATOM 1190 C C . ALA A 1 81 ? -49.022 -19.118 2.619 1.00 41.77 81 ALA A C 1
ATOM 1191 O O . ALA A 1 81 ? -49.243 -18.511 3.669 1.00 42.46 81 ALA A O 1
ATOM 1198 N N . LYS A 1 82 ? -49.044 -18.531 1.423 1.00 36.22 82 LYS A N 1
ATOM 1199 C CA . LYS A 1 82 ? -49.317 -17.101 1.270 1.00 48.11 82 LYS A CA 1
ATOM 1200 C C . LYS A 1 82 ? -50.743 -16.739 1.700 1.00 53.14 82 LYS A C 1
ATOM 1201 O O . LYS A 1 82 ? -50.979 -15.693 2.303 1.00 50.90 82 LYS A O 1
ATOM 1220 N N . ILE A 1 83 ? -51.689 -17.613 1.387 1.00 46.33 83 ILE A N 1
ATOM 1221 C CA . ILE A 1 83 ? -53.067 -17.429 1.813 1.00 44.23 83 ILE A CA 1
ATOM 1222 C C . ILE A 1 83 ? -53.165 -17.452 3.334 1.00 36.78 83 ILE A C 1
ATOM 1223 O O . ILE A 1 83 ? -53.795 -16.587 3.926 1.00 44.25 83 ILE A O 1
ATOM 1239 N N . ARG A 1 84 ? -52.538 -18.438 3.967 1.00 40.75 84 ARG A N 1
ATOM 1240 C CA . ARG A 1 84 ? -52.590 -18.550 5.421 1.00 45.01 84 ARG A CA 1
ATOM 1241 C C . ARG A 1 84 ? -51.992 -17.327 6.094 1.00 46.63 84 ARG A C 1
ATOM 1242 O O . ARG A 1 84 ? -52.510 -16.849 7.107 1.00 46.19 84 ARG A O 1
ATOM 1263 N N . GLN A 1 85 ? -50.880 -16.850 5.543 1.00 38.18 85 GLN A N 1
ATOM 1264 C CA . GLN A 1 85 ? -50.202 -15.670 6.066 1.00 55.18 85 GLN A CA 1
ATOM 1265 C C . GLN A 1 85 ? -51.125 -14.449 6.017 1.00 49.25 85 GLN A C 1
ATOM 1266 O O . GLN A 1 85 ? -51.282 -13.742 7.006 1.00 50.35 85 GLN A O 1
ATOM 1280 N N . ALA A 1 86 ? -51.740 -14.205 4.867 1.00 43.15 86 ALA A N 1
ATOM 1281 C CA . ALA A 1 86 ? -52.619 -13.047 4.727 1.00 43.60 86 ALA A CA 1
ATOM 1282 C C . ALA A 1 86 ? -53.854 -13.180 5.620 1.00 52.63 86 ALA A C 1
ATOM 1283 O O . ALA A 1 86 ? -54.270 -12.216 6.258 1.00 53.16 86 ALA A O 1
ATOM 1290 N N . ALA A 1 87 ? -54.425 -14.381 5.674 1.00 50.29 87 ALA A N 1
ATOM 1291 C CA . ALA A 1 87 ? -55.588 -14.649 6.517 1.00 51.28 87 ALA A CA 1
ATOM 1292 C C . ALA A 1 87 ? -55.278 -14.459 7.999 1.00 46.83 87 ALA A C 1
ATOM 1293 O O . ALA A 1 87 ? -56.078 -13.891 8.738 1.00 47.76 87 ALA A O 1
ATOM 1300 N N . GLU A 1 88 ? -54.122 -14.944 8.435 1.00 48.11 88 GLU A N 1
ATOM 1301 C CA . GLU A 1 88 ? -53.756 -14.832 9.838 1.00 53.62 88 GLU A CA 1
ATOM 1302 C C . GLU A 1 88 ? -53.527 -13.367 10.218 1.00 50.41 88 GLU A C 1
ATOM 1303 O O . GLU A 1 88 ? -53.794 -12.970 11.349 1.00 49.17 88 GLU A O 1
ATOM 1315 N N . LYS A 1 89 ? -53.072 -12.558 9.265 1.00 54.85 89 LYS A N 1
ATOM 1316 C CA . LYS A 1 89 ? -52.813 -11.147 9.534 1.00 57.53 89 LYS A CA 1
ATOM 1317 C C . LYS A 1 89 ? -54.106 -10.358 9.741 1.00 59.83 89 LYS A C 1
ATOM 1318 O O . LYS A 1 89 ? -54.212 -9.584 10.692 1.00 60.56 89 LYS A O 1
ATOM 1337 N N . GLU A 1 90 ? -55.087 -10.560 8.865 1.00 57.24 90 GLU A N 1
ATOM 1338 C CA . GLU A 1 90 ? -56.395 -9.916 9.006 1.00 59.28 90 GLU A CA 1
ATOM 1339 C C . GLU A 1 90 ? -57.040 -10.205 10.353 1.00 59.27 90 GLU A C 1
ATOM 1340 O O . GLU A 1 90 ? -57.547 -9.308 11.021 1.00 63.10 90 GLU A O 1
ATOM 1352 N N . GLU A 1 91 ? -57.024 -11.473 10.737 1.00 52.44 91 GLU A N 1
ATOM 1353 C CA . GLU A 1 91 ? -57.682 -11.918 11.957 1.00 73.40 91 GLU A CA 1
ATOM 1354 C C . GLU A 1 91 ? -57.018 -11.368 13.195 1.00 71.61 91 GLU A C 1
ATOM 1355 O O . GLU A 1 91 ? -57.679 -11.116 14.203 1.00 79.46 91 GLU A O 1
ATOM 1367 N N . PHE A 1 92 ? -55.703 -11.213 13.123 1.00 60.92 92 PHE A N 1
ATOM 1368 C CA . PHE A 1 92 ? -54.956 -10.654 14.230 1.00 68.92 92 PHE A CA 1
ATOM 1369 C C . PHE A 1 92 ? -55.508 -9.277 14.575 1.00 64.52 92 PHE A C 1
ATOM 1370 O O . PHE A 1 92 ? -55.730 -8.967 15.741 1.00 71.60 92 PHE A O 1
ATOM 1387 N N . GLU A 1 93 ? -55.755 -8.469 13.549 1.00 64.72 93 GLU A N 1
ATOM 1388 C CA . GLU A 1 93 ? -56.325 -7.139 13.734 1.00 74.67 93 GLU A CA 1
ATOM 1389 C C . GLU A 1 93 ? -57.773 -7.203 14.215 1.00 77.50 93 GLU A C 1
ATOM 1390 O O . GLU A 1 93 ? -58.212 -6.361 14.998 1.00 88.36 93 GLU A O 1
ATOM 1402 N N . SER A 1 94 ? -58.512 -8.203 13.744 1.00 78.79 94 SER A N 1
ATOM 1403 C CA . SER A 1 94 ? -59.921 -8.355 14.102 1.00 89.87 94 SER A CA 1
ATOM 1404 C C . SER A 1 94 ? -60.118 -8.807 15.551 1.00 94.37 94 SER A C 1
ATOM 1405 O O . SER A 1 94 ? -61.068 -8.384 16.211 1.00 99.23 94 SER A O 1
ATOM 1413 N N . TYR A 1 95 ? -59.226 -9.666 16.039 1.00 89.67 95 TYR A N 1
ATOM 1414 C CA . TYR A 1 95 ? -59.346 -10.208 17.393 1.00 94.22 95 TYR A CA 1
ATOM 1415 C C . TYR A 1 95 ? -58.948 -9.203 18.477 1.00 97.52 95 TYR A C 1
ATOM 1416 O O . TYR A 1 95 ? -59.004 -9.516 19.669 1.00 97.66 95 TYR A O 1
ATOM 1434 N N . ASN A 1 96 ? -58.548 -8.003 18.067 1.00 87.60 96 ASN A N 1
ATOM 1435 C CA . ASN A 1 96 ? -58.287 -6.923 19.012 1.00 97.75 96 ASN A CA 1
ATOM 1436 C C . ASN A 1 96 ? -58.619 -5.563 18.400 1.00 93.86 96 ASN A C 1
ATOM 1437 O O . ASN A 1 96 ? -57.733 -4.755 18.121 1.00 84.36 96 ASN A O 1
ATOM 1448 N N . GLY A 1 97 ? -59.913 -5.326 18.198 1.00 93.97 97 GLY A N 1
ATOM 1449 C CA . GLY A 1 97 ? -60.396 -4.092 17.605 1.00 90.43 97 GLY A CA 1
ATOM 1450 C C . GLY A 1 97 ? -61.626 -4.329 16.748 1.00 95.19 97 GLY A C 1
ATOM 1451 O O . GLY A 1 97 ? -61.538 -4.902 15.659 1.00 83.12 97 GLY A O 1
ATOM 1455 N N . ASN A 1 101 ? -67.236 -6.449 20.408 1.00 65.32 101 ASN A N 1
ATOM 1456 C CA . ASN A 1 101 ? -67.276 -7.161 21.683 1.00 91.06 101 ASN A CA 1
ATOM 1457 C C . ASN A 1 101 ? -68.425 -8.154 21.747 1.00 93.21 101 ASN A C 1
ATOM 1458 O O . ASN A 1 101 ? -68.321 -9.203 22.389 1.00 87.63 101 ASN A O 1
ATOM 1468 N N . GLU A 1 102 ? -69.527 -7.803 21.095 1.00 99.36 102 GLU A N 1
ATOM 1469 C CA . GLU A 1 102 ? -70.650 -8.715 20.936 1.00 95.05 102 GLU A CA 1
ATOM 1470 C C . GLU A 1 102 ? -70.130 -9.993 20.298 1.00 85.21 102 GLU A C 1
ATOM 1471 O O . GLU A 1 102 ? -70.424 -11.103 20.741 1.00 71.90 102 GLU A O 1
ATOM 1483 N N . TRP A 1 103 ? -69.333 -9.793 19.255 1.00 89.61 103 TRP A N 1
ATOM 1484 C CA . TRP A 1 103 ? -68.721 -10.862 18.486 1.00 81.67 103 TRP A CA 1
ATOM 1485 C C . TRP A 1 103 ? -67.909 -11.808 19.362 1.00 82.02 103 TRP A C 1
ATOM 1486 O O . TRP A 1 103 ? -68.100 -13.022 19.325 1.00 81.07 103 TRP A O 1
ATOM 1507 N N . LEU A 1 104 ? -67.004 -11.239 20.152 1.00 80.75 104 LEU A N 1
ATOM 1508 C CA . LEU A 1 104 ? -66.066 -12.030 20.941 1.00 84.49 104 LEU A CA 1
ATOM 1509 C C . LEU A 1 104 ? -66.795 -12.925 21.944 1.00 79.74 104 LEU A C 1
ATOM 1510 O O . LEU A 1 104 ? -66.336 -14.026 22.245 1.00 76.00 104 LEU A O 1
ATOM 1526 N N . GLU A 1 105 ? -67.935 -12.461 22.445 1.00 74.47 105 GLU A N 1
ATOM 1527 C CA . GLU A 1 105 ? -68.744 -13.267 23.354 1.00 77.29 105 GLU A CA 1
ATOM 1528 C C . GLU A 1 105 ? -69.398 -14.425 22.600 1.00 76.10 105 GLU A C 1
ATOM 1529 O O . GLU A 1 105 ? -69.526 -15.527 23.131 1.00 75.09 105 GLU A O 1
ATOM 1541 N N . ASP A 1 106 ? -69.805 -14.172 21.360 1.00 76.16 106 ASP A N 1
ATOM 1542 C CA . ASP A 1 106 ? -70.434 -15.200 20.536 1.00 70.17 106 ASP A CA 1
ATOM 1543 C C . ASP A 1 106 ? -69.425 -16.266 20.094 1.00 69.98 106 ASP A C 1
ATOM 1544 O O . ASP A 1 106 ? -69.808 -17.402 19.812 1.00 62.44 106 ASP A O 1
ATOM 1553 N N . LEU A 1 107 ? -68.145 -15.898 20.043 1.00 68.00 107 LEU A N 1
ATOM 1554 C CA . LEU A 1 107 ? -67.094 -16.790 19.543 1.00 66.13 107 LEU A CA 1
ATOM 1555 C C . LEU A 1 107 ? -66.442 -17.662 20.624 1.00 67.67 107 LEU A C 1
ATOM 1556 O O . LEU A 1 107 ? -65.676 -18.575 20.308 1.00 56.93 107 LEU A O 1
ATOM 1572 N N . GLN A 1 108 ? -66.751 -17.388 21.888 1.00 66.96 108 GLN A N 1
ATOM 1573 C CA . GLN A 1 108 ? -66.092 -18.059 23.009 1.00 67.32 108 GLN A CA 1
ATOM 1574 C C . GLN A 1 108 ? -66.129 -19.595 22.958 1.00 72.45 108 GLN A C 1
ATOM 1575 O O . GLN A 1 108 ? -65.112 -20.239 23.222 1.00 77.82 108 GLN A O 1
ATOM 1589 N N . PRO A 1 109 ? -67.287 -20.192 22.616 1.00 67.78 109 PRO A N 1
ATOM 1590 C CA . PRO A 1 109 ? -6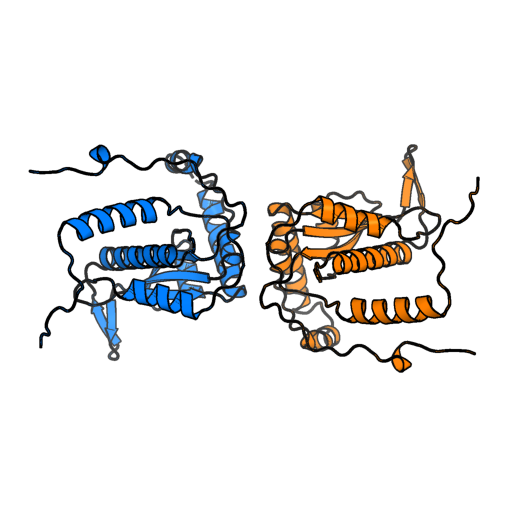7.343 -21.659 22.717 1.00 77.52 109 PRO A CA 1
ATOM 1591 C C . PRO A 1 109 ? -66.554 -22.436 21.652 1.00 66.94 109 PRO A C 1
ATOM 1592 O O . PRO A 1 109 ? -66.432 -23.657 21.780 1.00 57.83 109 PRO A O 1
ATOM 1603 N N . PHE A 1 110 ? -66.014 -21.754 20.644 1.00 68.73 110 PHE A N 1
ATOM 1604 C CA . PHE A 1 110 ? -65.320 -22.433 19.547 1.00 63.63 110 PHE A CA 1
ATOM 1605 C C . PHE A 1 110 ? -63.809 -22.519 19.763 1.00 68.24 110 PHE A C 1
ATOM 1606 O O . PHE A 1 110 ? -63.135 -23.333 19.128 1.00 60.81 110 PHE A O 1
ATOM 1623 N N . GLY A 1 111 ? -63.286 -21.675 20.649 1.00 77.99 111 GLY A N 1
ATOM 1624 C CA . GLY A 1 111 ? -61.883 -21.722 21.026 1.00 72.21 111 GLY A CA 1
ATOM 1625 C C . GLY A 1 111 ? -60.929 -21.478 19.873 1.00 58.57 111 GLY A C 1
ATOM 1626 O O . GLY A 1 111 ? -59.882 -22.116 19.778 1.00 63.25 111 GLY A O 1
ATOM 1630 N N . THR A 1 112 ? -61.292 -20.550 18.996 1.00 56.43 112 THR A N 1
ATOM 1631 C CA . THR A 1 112 ? -60.452 -20.197 17.860 1.00 64.62 112 THR A CA 1
ATOM 1632 C C . THR A 1 112 ? -59.601 -18.967 18.150 1.00 67.62 112 THR A C 1
ATOM 1633 O O . THR A 1 112 ? -60.071 -17.998 18.748 1.00 64.88 112 THR A O 1
ATOM 1644 N N . ASP A 1 113 ? -58.340 -19.034 17.733 1.00 78.78 113 ASP A N 1
ATOM 1645 C CA . ASP A 1 113 ? -57.423 -17.901 17.775 1.00 63.48 113 ASP A CA 1
ATOM 1646 C C . ASP A 1 113 ? -57.360 -17.281 16.393 1.00 66.65 113 ASP A C 1
ATOM 1647 O O . ASP A 1 113 ? -58.144 -17.629 15.511 1.00 60.17 113 ASP A O 1
ATOM 1656 N N . TRP A 1 114 ? -56.409 -16.378 16.194 1.00 58.94 114 TRP A N 1
ATOM 1657 C CA . TRP A 1 114 ? -56.128 -15.874 14.859 1.00 62.12 114 TRP A CA 1
ATOM 1658 C C . TRP A 1 114 ? -55.221 -16.854 14.101 1.00 56.30 114 TRP A C 1
ATOM 1659 O O . TRP A 1 114 ? -54.894 -16.621 12.943 1.00 57.21 114 TRP A O 1
ATOM 1680 N N . HIS A 1 115 ? -54.827 -17.948 14.754 1.00 54.57 115 HIS A N 1
ATOM 1681 C CA . HIS A 1 115 ? -54.001 -18.978 14.115 1.00 61.88 115 HIS A CA 1
ATOM 1682 C C . HIS A 1 115 ? -54.802 -19.842 13.146 1.00 54.19 115 HIS A C 1
ATOM 1683 O O . HIS A 1 115 ? -55.952 -20.180 13.417 1.00 63.34 115 HIS A O 1
ATOM 1697 N N . LYS A 1 116 ? -54.180 -20.214 12.029 1.00 47.17 116 LYS A N 1
ATOM 1698 C CA . LYS A 1 116 ? -54.856 -20.987 10.990 1.00 42.10 116 LYS A CA 1
ATOM 1699 C C . LYS A 1 116 ? -53.943 -21.967 10.285 1.00 42.79 116 LYS A C 1
ATOM 1700 O O . LYS A 1 116 ? -53.750 -21.882 9.071 1.00 51.69 116 LYS A O 1
ATOM 1719 N N . PRO A 1 117 ? -53.387 -22.916 11.041 1.00 40.75 117 PRO A N 1
ATOM 1720 C CA . PRO A 1 117 ? -52.488 -23.892 10.424 1.00 49.35 117 PRO A CA 1
ATOM 1721 C C . PRO A 1 117 ? -53.227 -24.802 9.455 1.00 48.49 117 PRO A C 1
ATOM 1722 O O . PRO A 1 117 ? -52.605 -25.371 8.555 1.00 51.01 117 PRO A O 1
ATOM 1733 N N . PHE A 1 118 ? -54.542 -24.917 9.620 1.00 42.78 118 PHE A N 1
ATOM 1734 C CA . PHE A 1 118 ? -55.332 -25.771 8.745 1.00 41.71 118 PHE A CA 1
ATOM 1735 C C . PHE A 1 118 ? -55.259 -25.297 7.293 1.00 41.47 118 PHE A C 1
ATOM 1736 O O . PHE A 1 118 ? -55.479 -26.084 6.376 1.00 48.07 118 PHE A O 1
ATOM 1753 N N . LEU A 1 119 ? -54.933 -24.027 7.073 1.00 35.68 119 LEU A N 1
ATOM 1754 C CA . LEU A 1 119 ? -54.879 -23.501 5.707 1.00 38.70 119 LEU A CA 1
ATOM 1755 C C . LEU A 1 119 ? -53.689 -24.047 4.909 1.00 45.86 119 LEU A C 1
ATOM 1756 O O . LEU A 1 119 ? -53.672 -23.959 3.682 1.00 53.47 119 LEU A O 1
ATOM 1772 N N . GLU A 1 120 ? -52.706 -24.614 5.600 1.00 44.78 120 GLU A N 1
ATOM 1773 C CA . GLU A 1 120 ? -51.584 -25.276 4.937 1.00 50.85 120 GLU A CA 1
ATOM 1774 C C . GLU A 1 120 ? -51.640 -26.796 5.088 1.00 43.68 120 GLU A C 1
ATOM 1775 O O . GLU A 1 120 ? -51.179 -27.533 4.218 1.00 52.40 120 GLU A O 1
ATOM 1787 N N . ILE A 1 121 ? -52.194 -27.256 6.203 1.00 38.65 121 ILE A N 1
ATOM 1788 C CA . ILE A 1 121 ? -52.221 -28.680 6.514 1.00 41.72 121 ILE A CA 1
ATOM 1789 C C . ILE A 1 121 ? -53.266 -29.403 5.666 1.00 44.59 121 ILE A C 1
ATOM 1790 O O . ILE A 1 121 ? -53.009 -30.497 5.160 1.00 43.10 121 ILE A O 1
ATOM 1806 N N . ALA A 1 122 ? -54.439 -28.796 5.507 1.00 38.55 122 ALA A N 1
ATOM 1807 C CA . ALA A 1 122 ? -55.460 -29.372 4.639 1.00 42.75 122 ALA A CA 1
ATOM 1808 C C . ALA A 1 122 ? -54.861 -29.553 3.249 1.00 37.99 122 ALA A C 1
ATOM 1809 O O . ALA A 1 122 ? -54.248 -28.630 2.724 1.00 49.39 122 ALA A O 1
ATOM 1816 N N . PRO A 1 123 ? -55.003 -30.750 2.663 1.00 38.58 123 PRO A N 1
ATOM 1817 C CA . PRO A 1 123 ? -54.424 -30.989 1.335 1.00 31.66 123 PRO A CA 1
ATOM 1818 C C . PRO A 1 123 ? -55.024 -30.129 0.233 1.00 43.87 123 PRO A C 1
ATOM 1819 O O . PRO A 1 123 ? -54.340 -29.849 -0.752 1.00 35.83 123 PRO A O 1
ATOM 1830 N N . TYR A 1 124 ? -56.284 -29.732 0.390 1.00 39.09 124 TYR A N 1
ATOM 1831 C CA . TYR A 1 124 ? -56.931 -28.863 -0.582 1.00 39.27 124 TYR A CA 1
ATOM 1832 C C . TYR A 1 124 ? -57.653 -27.713 0.100 1.00 39.76 124 TYR A C 1
ATOM 1833 O O . TYR A 1 124 ? -58.278 -27.894 1.148 1.00 36.07 124 TYR A O 1
ATOM 1851 N N . LEU A 1 125 ? -57.530 -26.531 -0.501 1.00 31.65 125 LEU A N 1
ATOM 1852 C CA . LEU A 1 125 ? -58.390 -25.397 -0.202 1.00 34.82 125 LEU A CA 1
ATOM 1853 C C . LEU A 1 125 ? -59.299 -25.197 -1.396 1.00 37.21 125 LEU A C 1
ATOM 1854 O O . LEU A 1 125 ? -58.826 -25.040 -2.522 1.00 44.00 125 LEU A O 1
ATOM 1870 N N . ILE A 1 126 ? -60.601 -25.221 -1.158 1.00 39.09 126 ILE A N 1
ATOM 1871 C CA . ILE A 1 126 ? -61.551 -24.882 -2.203 1.00 36.81 126 ILE A CA 1
ATOM 1872 C C . ILE A 1 126 ? -62.042 -23.467 -1.948 1.00 38.99 126 ILE A C 1
ATOM 1873 O O . ILE A 1 126 ? -62.727 -23.200 -0.964 1.00 38.48 126 ILE A O 1
ATOM 1889 N N . VAL A 1 127 ? -61.663 -22.563 -2.843 1.00 34.63 127 VAL A N 1
ATOM 1890 C CA . VAL A 1 127 ? -62.028 -21.164 -2.730 1.00 34.31 127 VAL A CA 1
ATOM 1891 C C . VAL A 1 127 ? -63.150 -20.876 -3.709 1.00 32.84 127 VAL A C 1
ATOM 1892 O O . VAL A 1 127 ? -62.969 -20.973 -4.921 1.00 36.12 127 VAL A O 1
ATOM 1905 N N . VAL A 1 128 ? -64.313 -20.532 -3.171 1.00 33.41 128 VAL A N 1
ATOM 1906 C CA . VAL A 1 128 ? -65.500 -20.340 -3.980 1.00 38.26 128 VAL A CA 1
ATOM 1907 C C . VAL A 1 128 ? -65.654 -18.868 -4.320 1.00 41.42 128 VAL A C 1
ATOM 1908 O O . VAL A 1 128 ? -65.655 -18.012 -3.435 1.00 41.10 128 VAL A O 1
ATOM 1921 N N . PHE A 1 129 ? -65.774 -18.593 -5.614 1.00 35.14 129 PHE A N 1
ATOM 1922 C CA . PHE A 1 129 ? -66.056 -17.249 -6.115 1.00 38.00 129 PHE A CA 1
ATOM 1923 C C . PHE A 1 129 ? -67.456 -17.148 -6.700 1.00 42.03 129 PHE A C 1
ATOM 1924 O O . PHE A 1 129 ? -67.929 -18.083 -7.357 1.00 38.15 129 PHE A O 1
ATOM 1941 N N . ARG A 1 130 ? -68.109 -16.013 -6.456 1.00 35.79 130 ARG A N 1
ATOM 1942 C CA . ARG A 1 130 ? -69.383 -15.693 -7.097 1.00 44.57 130 ARG A CA 1
ATOM 1943 C C . ARG A 1 130 ? -69.161 -14.783 -8.301 1.00 49.38 130 ARG A C 1
ATOM 1944 O O . ARG A 1 130 ? -68.244 -13.967 -8.299 1.00 44.51 130 ARG A O 1
ATOM 1965 N N . LYS A 1 131 ? -70.013 -14.923 -9.314 1.00 36.51 131 LYS A N 1
ATOM 1966 C CA . LYS A 1 131 ? -69.939 -14.116 -10.530 1.00 39.83 131 LYS A CA 1
ATOM 1967 C C . LYS A 1 131 ? -71.156 -13.205 -10.626 1.00 45.71 131 LYS A C 1
ATOM 1968 O O . LYS A 1 131 ? -72.269 -13.666 -10.900 1.00 40.88 131 LYS A O 1
ATOM 1987 N N . ALA A 1 132 ? -70.940 -11.918 -10.384 1.00 43.89 132 ALA A N 1
ATOM 1988 C CA . ALA A 1 132 ? -71.997 -10.916 -10.494 1.00 47.97 132 ALA A CA 1
ATOM 1989 C C . ALA A 1 132 ? -72.563 -10.869 -11.906 1.00 44.02 132 ALA A C 1
ATOM 1990 O O . ALA A 1 132 ? -73.766 -10.692 -12.104 1.00 51.85 132 ALA A O 1
ATOM 1997 N N . TYR A 1 133 ? -71.682 -11.024 -12.887 1.00 43.33 133 TYR A N 1
ATOM 1998 C CA . TYR A 1 133 ? -72.080 -10.981 -14.285 1.00 50.11 133 TYR A CA 1
ATOM 1999 C C . TYR A 1 133 ? -71.116 -11.808 -15.118 1.00 37.19 133 TYR A C 1
ATOM 2000 O O . TYR A 1 133 ? -70.027 -12.154 -14.661 1.00 45.99 133 TYR A O 1
ATOM 2018 N N . ASP A 1 134 ? -71.540 -12.143 -16.330 1.00 44.53 134 ASP A N 1
ATOM 2019 C CA . ASP A 1 134 ? -70.682 -12.801 -17.306 1.00 51.82 134 ASP A CA 1
ATOM 2020 C C . ASP A 1 134 ? -70.180 -11.776 -18.305 1.00 65.34 134 ASP A C 1
ATOM 2021 O O . ASP A 1 134 ? -70.896 -10.833 -18.648 1.00 55.77 134 ASP A O 1
ATOM 2030 N N . VAL A 1 135 ? -68.951 -11.973 -18.770 1.00 72.95 135 VAL A N 1
ATOM 2031 C CA . VAL A 1 135 ? -68.374 -11.133 -19.807 1.00 79.41 135 VAL A CA 1
ATOM 2032 C C . VAL A 1 135 ? -68.320 -11.922 -21.106 1.00 74.65 135 VAL A C 1
ATOM 2033 O O . VAL A 1 135 ? -67.521 -12.844 -21.250 1.00 78.93 135 VAL A O 1
ATOM 2046 N N . LEU A 1 136 ? -69.189 -11.562 -22.042 1.00 84.93 136 LEU A N 1
ATOM 2047 C CA . LEU A 1 136 ? -69.199 -12.173 -23.364 1.00 103.42 136 LEU A CA 1
ATOM 2048 C C . LEU A 1 136 ? -67.860 -11.942 -24.061 1.00 106.51 136 LEU A C 1
ATOM 2049 O O . LEU A 1 136 ? -67.058 -11.123 -23.609 1.00 104.08 136 LEU A O 1
ATOM 2065 N N . PRO A 1 137 ? -67.604 -12.666 -25.164 1.00 110.43 137 PRO A N 1
ATOM 2066 C CA . PRO A 1 137 ? -66.349 -12.402 -25.879 1.00 111.42 137 PRO A CA 1
ATOM 2067 C C . PRO A 1 137 ? -66.327 -11.027 -26.552 1.00 118.53 137 PRO A C 1
ATOM 2068 O O . PRO A 1 137 ? -65.290 -10.624 -27.082 1.00 117.23 137 PRO A O 1
ATOM 2079 N N . ASP A 1 138 ? -67.457 -10.322 -26.522 1.00 116.66 138 ASP A N 1
ATOM 2080 C CA . ASP A 1 138 ? -67.554 -8.984 -27.099 1.00 107.30 138 ASP A CA 1
ATOM 2081 C C . ASP A 1 138 ? -66.987 -7.923 -26.161 1.00 102.90 138 ASP A C 1
ATOM 2082 O O . ASP A 1 138 ? -66.728 -6.792 -26.577 1.00 99.56 138 ASP A O 1
ATOM 2091 N N . GLY A 1 139 ? -66.802 -8.295 -24.896 1.00 104.90 139 GLY A N 1
ATOM 2092 C CA . GLY A 1 139 ? -66.427 -7.352 -23.857 1.00 98.40 139 GLY A CA 1
ATOM 2093 C C . GLY A 1 139 ? -67.656 -6.901 -23.091 1.00 87.96 139 GLY A C 1
ATOM 2094 O O . GLY A 1 139 ? -67.555 -6.358 -21.990 1.00 86.29 139 GLY A O 1
ATOM 2098 N N . THR A 1 140 ? -68.824 -7.139 -23.681 1.00 95.11 140 THR A N 1
ATOM 2099 C CA . THR A 1 140 ? -70.097 -6.761 -23.076 1.00 100.61 140 THR A CA 1
ATOM 2100 C C . THR A 1 140 ? -70.418 -7.591 -21.832 1.00 97.55 140 THR A C 1
ATOM 2101 O O . THR A 1 140 ? -69.950 -8.723 -21.687 1.00 91.29 140 THR A O 1
ATOM 2112 N N . GLN A 1 141 ? -71.227 -7.014 -20.946 1.00 81.79 141 GLN A N 1
ATOM 2113 C CA . GLN A 1 141 ? -71.598 -7.654 -19.689 1.00 66.03 141 GLN A CA 1
ATOM 2114 C C . GLN A 1 141 ? -73.045 -8.134 -19.718 1.00 73.81 141 GLN A C 1
ATOM 2115 O O . GLN A 1 141 ? -73.920 -7.460 -20.260 1.00 75.50 141 GLN A O 1
ATOM 2129 N N . ARG A 1 142 ? -73.284 -9.305 -19.132 1.00 73.26 142 ARG A N 1
ATOM 2130 C CA . ARG A 1 142 ? -74.629 -9.860 -19.011 1.00 64.06 142 ARG A CA 1
ATOM 2131 C C . ARG A 1 142 ? -74.855 -10.329 -17.579 1.00 62.65 142 ARG A C 1
ATOM 2132 O O . ARG A 1 142 ? -74.301 -11.343 -17.149 1.00 49.21 142 ARG A O 1
ATOM 2153 N N . LYS A 1 143 ? -75.676 -9.587 -16.845 1.00 49.29 143 LYS A N 1
ATOM 2154 C CA . LYS A 1 143 ? -75.803 -9.793 -15.412 1.00 55.69 143 LYS A CA 1
ATOM 2155 C C . LYS A 1 143 ? -76.427 -11.135 -15.067 1.00 55.40 143 LYS A C 1
ATOM 2156 O O . LYS A 1 143 ? -77.209 -11.697 -15.833 1.00 49.81 143 LYS A O 1
ATOM 2175 N N . ASN A 1 144 ? -76.050 -11.636 -13.899 1.00 45.00 144 ASN A N 1
ATOM 2176 C CA . ASN A 1 144 ? -76.642 -12.832 -13.335 1.00 53.68 144 ASN A CA 1
ATOM 2177 C C . ASN A 1 144 ? -77.616 -12.439 -12.235 1.00 46.15 144 ASN A C 1
ATOM 2178 O O . ASN A 1 144 ? -77.584 -11.309 -11.749 1.00 51.60 144 ASN A O 1
ATOM 2189 N N . TYR A 1 145 ? -78.471 -13.375 -11.841 1.00 51.06 145 TYR A N 1
ATOM 2190 C CA . TYR A 1 145 ? -79.540 -13.083 -10.899 1.00 56.97 145 TYR A CA 1
ATOM 2191 C C . TYR A 1 145 ? -79.549 -14.040 -9.709 1.00 47.35 145 TYR A C 1
ATOM 2192 O O . TYR A 1 145 ? -79.316 -15.244 -9.856 1.00 47.04 145 TYR A O 1
ATOM 2210 N N . TYR A 1 146 ? -79.823 -13.470 -8.536 1.00 47.68 146 TYR A N 1
ATOM 2211 C CA . TYR A 1 146 ? -79.852 -14.197 -7.276 1.00 41.06 146 TYR A CA 1
ATOM 2212 C C . TYR A 1 146 ? -78.570 -15.009 -7.116 1.00 37.78 146 TYR A C 1
ATOM 2213 O O . TYR A 1 146 ? -78.594 -16.217 -6.877 1.00 32.72 146 TYR A O 1
ATOM 2231 N N . VAL A 1 147 ? -77.450 -14.311 -7.261 1.00 37.19 147 VAL A N 1
ATOM 2232 C CA . VAL A 1 147 ? -76.132 -14.921 -7.230 1.00 33.41 147 VAL A CA 1
ATOM 2233 C C . VAL A 1 147 ? -75.798 -15.427 -5.827 1.00 36.43 147 VAL A C 1
ATOM 2234 O O . VAL A 1 147 ? -75.307 -16.543 -5.666 1.00 38.98 147 VAL A O 1
ATOM 2247 N N . GLN A 1 148 ? -76.070 -14.605 -4.818 1.00 39.77 148 GLN A N 1
ATOM 2248 C CA . GLN A 1 148 ? -75.807 -14.975 -3.435 1.00 40.81 148 GLN A CA 1
ATOM 2249 C C . GLN A 1 148 ? -76.476 -16.305 -3.092 1.00 40.59 148 GLN A C 1
ATOM 2250 O O . GLN A 1 148 ? -75.860 -17.199 -2.519 1.00 39.49 148 GLN A O 1
ATOM 2264 N N . GLU A 1 149 ? -77.746 -16.418 -3.459 1.00 31.89 149 GLU A N 1
ATOM 2265 C CA . GLU A 1 149 ? -78.549 -17.588 -3.137 1.00 41.89 149 GLU A CA 1
ATOM 2266 C C . GLU A 1 149 ? -78.033 -18.824 -3.874 1.00 37.65 149 GLU A C 1
ATOM 2267 O O . GLU A 1 149 ? -77.868 -19.892 -3.283 1.00 40.23 149 GLU A O 1
ATOM 2279 N N . SER A 1 150 ? -77.775 -18.655 -5.168 1.00 32.18 150 SER A N 1
ATOM 2280 C CA . SER A 1 150 ? -77.301 -19.725 -6.030 1.00 35.46 150 SER A CA 1
ATOM 2281 C C . SER A 1 150 ? -75.981 -20.311 -5.552 1.00 36.33 150 SER A C 1
ATOM 2282 O O . SER A 1 150 ? -75.820 -21.526 -5.487 1.00 32.20 150 SER A O 1
ATOM 2290 N N . VAL A 1 151 ? -75.035 -19.437 -5.222 1.00 34.96 151 VAL A N 1
ATOM 2291 C CA . VAL A 1 151 ? -73.703 -19.877 -4.830 1.00 35.01 151 VAL A CA 1
ATOM 2292 C C . VAL A 1 151 ? -73.743 -20.476 -3.427 1.00 30.52 151 VAL A C 1
ATOM 2293 O O . VAL A 1 151 ? -73.024 -21.421 -3.134 1.00 33.14 151 VAL A O 1
ATOM 2306 N N . GLY A 1 152 ? -74.587 -19.924 -2.563 1.00 33.71 152 GLY A N 1
ATOM 2307 C CA . GLY A 1 152 ? -74.794 -20.509 -1.252 1.00 33.04 152 GLY A CA 1
ATOM 2308 C C . GLY A 1 152 ? -75.252 -21.951 -1.378 1.00 33.68 152 GLY A C 1
ATOM 2309 O O . GLY A 1 152 ? -74.720 -22.847 -0.727 1.00 35.25 152 GLY A O 1
ATOM 2313 N N . ILE A 1 153 ? -76.239 -22.170 -2.237 1.00 32.55 153 ILE A N 1
ATOM 2314 C CA . ILE A 1 153 ? -76.801 -23.497 -2.445 1.00 31.51 153 ILE A CA 1
ATOM 2315 C C . ILE A 1 153 ? -75.732 -24.450 -2.977 1.00 30.02 153 ILE A C 1
ATOM 2316 O O . ILE A 1 153 ? -75.601 -25.563 -2.486 1.00 30.91 153 ILE A O 1
ATOM 2332 N N . ALA A 1 154 ? -74.969 -24.003 -3.972 1.00 33.51 154 ALA A N 1
ATOM 2333 C CA . ALA A 1 154 ? -73.877 -24.802 -4.518 1.00 29.75 154 ALA A CA 1
ATOM 2334 C C . ALA A 1 154 ? -72.881 -25.175 -3.426 1.00 34.40 154 ALA A C 1
ATOM 2335 O O . ALA A 1 154 ? -72.329 -26.277 -3.430 1.00 36.13 154 ALA A O 1
ATOM 2342 N N . CYS A 1 155 ? -72.656 -24.254 -2.494 1.00 30.54 155 CYS A N 1
ATOM 2343 C CA . CYS A 1 155 ? -71.750 -24.502 -1.383 1.00 29.45 155 CYS A CA 1
ATOM 2344 C C . CYS A 1 155 ? -72.344 -25.560 -0.464 1.00 34.89 155 CYS A C 1
ATOM 2345 O O . CYS A 1 155 ? -71.618 -26.357 0.120 1.00 31.00 155 CYS A O 1
ATOM 2353 N N . GLY A 1 156 ? -73.668 -25.564 -0.343 1.00 28.53 156 GLY A N 1
ATOM 2354 C CA . GLY A 1 156 ? -74.357 -26.621 0.375 1.00 29.23 156 GLY A CA 1
ATOM 2355 C C . GLY A 1 156 ? -74.124 -27.979 -0.267 1.00 33.06 156 GLY A C 1
ATOM 2356 O O . GLY A 1 156 ? -73.904 -28.973 0.427 1.00 35.12 156 GLY A O 1
ATOM 2360 N N . PHE A 1 157 ? -74.166 -28.026 -1.595 1.00 30.98 157 PHE A N 1
ATOM 2361 C CA . PHE A 1 157 ? -73.917 -29.272 -2.309 1.00 27.54 157 PHE A CA 1
ATOM 2362 C C . PHE A 1 157 ? -72.474 -29.702 -2.121 1.00 29.15 157 PHE A C 1
ATOM 2363 O O . PHE A 1 157 ? -72.189 -30.888 -1.924 1.00 35.49 157 PHE A O 1
ATOM 2380 N N . LEU A 1 158 ? -71.566 -28.734 -2.167 1.00 28.19 158 LEU A N 1
ATOM 2381 C CA . LEU A 1 158 ? -70.147 -29.009 -1.962 1.00 32.41 158 LEU A CA 1
ATOM 2382 C C . LEU A 1 158 ? -69.913 -29.744 -0.647 1.00 29.87 158 LEU A C 1
ATOM 2383 O O . LEU A 1 158 ? -69.231 -30.768 -0.595 1.00 33.78 158 LEU A O 1
ATOM 2399 N N . LEU A 1 159 ? -70.487 -29.202 0.415 1.00 28.47 159 LEU A N 1
ATOM 2400 C CA . LEU A 1 159 ? -70.293 -29.749 1.752 1.00 34.83 159 LEU A CA 1
ATOM 2401 C C . LEU A 1 159 ? -70.987 -31.099 1.922 1.00 31.82 159 LEU A C 1
ATOM 2402 O O . LEU A 1 159 ? -70.478 -31.983 2.614 1.00 31.44 159 LEU A O 1
ATOM 2418 N N . ALA A 1 160 ? -72.148 -31.253 1.290 1.00 31.88 160 ALA A N 1
ATOM 2419 C CA . ALA A 1 160 ? -72.862 -32.516 1.332 1.00 30.72 160 ALA A CA 1
ATOM 2420 C C . ALA A 1 160 ? -72.031 -33.587 0.642 1.00 32.54 160 ALA A C 1
ATOM 2421 O O . ALA A 1 160 ? -72.002 -34.735 1.079 1.00 33.03 160 ALA A O 1
ATOM 2428 N N . ALA A 1 161 ? -71.371 -33.202 -0.446 1.00 26.86 161 ALA A N 1
ATOM 2429 C CA . ALA A 1 161 ? -70.537 -34.128 -1.204 1.00 29.88 161 ALA A CA 1
ATOM 2430 C C . ALA A 1 161 ? -69.267 -34.481 -0.428 1.00 28.64 161 ALA A C 1
ATOM 2431 O O . ALA A 1 161 ? -68.812 -35.627 -0.450 1.00 29.35 161 ALA A O 1
ATOM 2438 N N . ILE A 1 162 ? -68.695 -33.497 0.254 1.00 32.39 162 ILE A N 1
ATOM 2439 C CA . ILE A 1 162 ? -67.519 -33.739 1.088 1.00 35.64 162 ILE A CA 1
ATOM 2440 C C . ILE A 1 162 ? -67.847 -34.766 2.173 1.00 32.33 162 ILE A C 1
ATOM 2441 O O . ILE A 1 162 ? -67.102 -35.718 2.389 1.00 31.54 162 ILE A O 1
ATOM 2457 N N . HIS A 1 163 ? -68.978 -34.578 2.841 1.00 31.68 163 HIS A N 1
ATOM 2458 C CA . HIS A 1 163 ? -69.399 -35.507 3.884 1.00 32.16 163 HIS A CA 1
ATOM 2459 C C . HIS A 1 163 ? -69.663 -36.905 3.311 1.00 43.12 163 HIS A C 1
ATOM 2460 O O . HIS A 1 163 ? -69.246 -37.910 3.891 1.00 27.69 163 HIS A O 1
ATOM 2474 N N . GLN A 1 164 ? -70.355 -36.961 2.173 1.00 30.34 164 GLN A N 1
ATOM 2475 C CA . GLN A 1 164 ? -70.660 -38.234 1.507 1.00 33.60 164 GLN A CA 1
ATOM 2476 C C . GLN A 1 164 ? -69.374 -39.006 1.200 1.00 37.49 164 GLN A C 1
ATOM 2477 O O . GLN A 1 164 ? -69.336 -40.236 1.256 1.00 35.47 164 GLN A O 1
ATOM 2491 N N . ALA A 1 165 ? -68.318 -38.265 0.888 1.00 33.91 165 ALA A N 1
ATOM 2492 C CA . ALA A 1 165 ? -67.035 -38.854 0.542 1.00 34.45 165 ALA A CA 1
ATOM 2493 C C . ALA A 1 165 ? -66.235 -39.302 1.778 1.00 32.49 165 ALA A C 1
ATOM 2494 O O . ALA A 1 165 ? -65.193 -39.927 1.643 1.00 40.34 165 ALA A O 1
ATOM 2501 N N . GLY A 1 166 ? -66.721 -38.980 2.972 1.00 34.67 166 GLY A N 1
ATOM 2502 C CA . GLY A 1 166 ? -66.058 -39.375 4.201 1.00 38.45 166 GLY A CA 1
ATOM 2503 C C . GLY A 1 166 ? -64.972 -38.399 4.611 1.00 41.09 166 GLY A C 1
ATOM 2504 O O . GLY A 1 166 ? -64.116 -38.722 5.431 1.00 36.58 166 GLY A O 1
ATOM 2508 N N . LEU A 1 167 ? -65.010 -37.200 4.037 1.00 34.83 167 LEU A N 1
ATOM 2509 C CA . LEU A 1 167 ? -64.058 -36.154 4.386 1.00 29.96 167 LEU A CA 1
ATOM 2510 C C . LEU A 1 167 ? -64.680 -35.129 5.325 1.00 36.90 167 LEU A C 1
ATOM 2511 O O . LEU A 1 167 ? -65.875 -35.198 5.642 1.00 30.92 167 LEU A O 1
ATOM 2527 N N . VAL A 1 168 ? -63.859 -34.188 5.785 1.00 31.28 168 VAL A N 1
ATOM 2528 C CA . VAL A 1 168 ? -64.342 -33.099 6.620 1.00 31.72 168 VAL A CA 1
ATOM 2529 C C . VAL A 1 168 ? -63.883 -31.787 6.032 1.00 36.84 168 VAL A C 1
ATOM 2530 O O . VAL A 1 168 ? -63.027 -31.750 5.144 1.00 27.91 168 VAL A O 1
ATOM 2543 N N . ALA A 1 169 ? -64.478 -30.714 6.531 1.00 36.46 169 ALA A N 1
ATOM 2544 C CA . ALA A 1 169 ? -64.210 -29.389 6.022 1.00 37.72 169 ALA A CA 1
ATOM 2545 C C . ALA A 1 169 ? -64.386 -28.353 7.106 1.00 35.64 169 ALA A C 1
ATOM 2546 O O . ALA A 1 169 ? -64.990 -28.615 8.152 1.00 36.35 169 ALA A O 1
ATOM 2553 N N . LEU A 1 170 ? -63.855 -27.170 6.830 1.00 37.19 170 LEU A N 1
ATOM 2554 C CA . LEU A 1 170 ? -64.107 -25.998 7.646 1.00 37.63 170 LEU A CA 1
ATOM 2555 C C . LEU A 1 170 ? -64.614 -24.874 6.751 1.00 39.01 170 LEU A C 1
ATOM 2556 O O . LEU A 1 170 ? -63.884 -24.364 5.916 1.00 54.85 170 LEU A O 1
ATOM 2572 N N . THR A 1 171 ? -65.875 -24.498 6.922 1.00 40.36 171 THR A N 1
ATOM 2573 C CA . THR A 1 171 ? -66.441 -23.382 6.182 1.00 32.49 171 THR A CA 1
ATOM 2574 C C . THR A 1 171 ? -65.883 -22.095 6.772 1.00 38.96 171 THR A C 1
ATOM 2575 O O . THR A 1 171 ? -66.131 -21.788 7.927 1.00 44.86 171 THR A O 1
ATOM 2586 N N . HIS A 1 172 ? -65.102 -21.366 5.985 1.00 38.74 172 HIS A N 1
ATOM 2587 C CA . HIS A 1 172 ? -64.382 -20.194 6.485 1.00 51.78 172 HIS A CA 1
ATOM 2588 C C . HIS A 1 172 ? -64.716 -18.929 5.684 1.00 53.33 172 HIS A C 1
ATOM 2589 O O . HIS A 1 172 ? -64.947 -18.990 4.472 1.00 43.65 172 HIS A O 1
ATOM 2603 N N . THR A 1 173 ? -64.748 -17.790 6.371 1.00 49.38 173 THR A N 1
ATOM 2604 C CA A THR A 1 173 ? -65.001 -16.513 5.708 0.91 54.81 173 THR A CA 1
ATOM 2605 C CA B THR A 1 173 ? -64.982 -16.495 5.738 0.09 54.98 173 THR A CA 1
ATOM 2606 C C . THR A 1 173 ? -63.926 -16.240 4.663 1.00 56.05 173 THR A C 1
ATOM 2607 O O . THR A 1 173 ? -62.769 -16.627 4.839 1.00 56.47 173 THR A O 1
ATOM 2628 N N . PRO A 1 174 ? -64.309 -15.575 3.554 1.00 53.39 174 PRO A N 1
ATOM 2629 C CA . PRO A 1 174 ? -63.337 -15.299 2.489 1.00 47.99 174 PRO A CA 1
ATOM 2630 C C . PRO A 1 174 ? -62.405 -14.111 2.783 1.00 66.41 174 PRO A C 1
ATOM 2631 O O . PRO A 1 174 ? -62.191 -13.270 1.909 1.00 61.15 174 PRO A O 1
ATOM 2642 N N . SER A 1 175 ? -61.854 -14.056 3.993 1.00 71.52 175 SER A N 1
ATOM 2643 C CA . SER A 1 175 ? -60.926 -12.994 4.381 1.00 74.72 175 SER A CA 1
ATOM 2644 C C . SER A 1 175 ? -59.483 -13.494 4.276 1.00 70.52 175 SER A C 1
ATOM 2645 O O . SER A 1 175 ? -59.195 -14.619 4.685 1.00 71.52 175 SER A O 1
ATOM 2653 N N . PRO A 1 176 ? -58.573 -12.675 3.711 1.00 72.94 176 PRO A N 1
ATOM 2654 C CA . PRO A 1 176 ? -58.769 -11.321 3.182 1.00 72.02 176 PRO A CA 1
ATOM 2655 C C . PRO A 1 176 ? -59.332 -11.334 1.772 1.00 70.50 176 PRO A C 1
ATOM 2656 O O . PRO A 1 176 ? -58.720 -11.927 0.882 1.00 66.60 176 PRO A O 1
ATOM 2667 N N . MET A 1 177 ? -60.468 -10.677 1.574 1.00 66.76 177 MET A N 1
ATOM 2668 C CA . MET A 1 177 ? -61.137 -10.672 0.279 1.00 64.70 177 MET A CA 1
ATOM 2669 C C . MET A 1 177 ? -60.222 -10.247 -0.867 1.00 67.92 177 MET A C 1
ATOM 2670 O O . MET A 1 177 ? -60.088 -10.967 -1.857 1.00 67.89 177 MET A O 1
ATOM 2684 N N . ASN A 1 178 ? -59.603 -9.077 -0.738 1.00 59.06 178 ASN A N 1
ATOM 2685 C CA . ASN A 1 178 ? -58.763 -8.553 -1.805 1.00 64.16 178 ASN A CA 1
ATOM 2686 C C . ASN A 1 178 ? -57.605 -9.481 -2.122 1.00 53.36 178 ASN A C 1
ATOM 2687 O O . ASN A 1 178 ? -57.281 -9.705 -3.289 1.00 53.62 178 ASN A O 1
ATOM 2698 N N . PHE A 1 179 ? -56.981 -10.026 -1.084 1.00 61.88 179 PHE A N 1
ATOM 2699 C CA . PHE A 1 179 ? -55.788 -10.837 -1.288 1.00 62.86 179 PHE A CA 1
ATOM 2700 C C . PHE A 1 179 ? -56.120 -12.126 -2.018 1.00 55.90 179 PHE A C 1
ATOM 2701 O O . PHE A 1 179 ? -55.388 -12.539 -2.919 1.00 50.87 179 PHE A O 1
ATOM 2718 N N . LEU A 1 180 ? -57.225 -12.759 -1.629 1.00 56.97 180 LEU A N 1
ATOM 2719 C CA . LEU A 1 180 ? -57.656 -13.994 -2.281 1.00 55.07 180 LEU A CA 1
ATOM 2720 C C . LEU A 1 180 ? -57.882 -13.761 -3.764 1.00 43.58 180 LEU A C 1
ATOM 2721 O O . LEU A 1 180 ? -57.474 -14.568 -4.599 1.00 43.55 180 LEU A O 1
ATOM 2737 N N . GLN A 1 181 ? -58.512 -12.639 -4.089 1.00 44.45 181 GLN A N 1
ATOM 2738 C CA . GLN A 1 181 ? -58.748 -12.275 -5.475 1.00 46.70 181 GLN A CA 1
ATOM 2739 C C . GLN A 1 181 ? -57.443 -12.062 -6.235 1.00 42.78 181 GLN A C 1
ATOM 2740 O O . GLN A 1 181 ? -57.316 -12.484 -7.382 1.00 55.08 181 GLN A O 1
ATOM 2754 N N . LYS A 1 182 ? -56.481 -11.404 -5.594 1.00 55.49 182 LYS A N 1
ATOM 2755 C CA . LYS A 1 182 ? -55.198 -11.120 -6.229 1.00 54.40 182 LYS A CA 1
ATOM 2756 C C . LYS A 1 182 ? -54.387 -12.387 -6.482 1.00 53.21 182 LYS A C 1
ATOM 2757 O O . LYS A 1 182 ? -54.023 -12.683 -7.620 1.00 58.12 182 LYS A O 1
ATOM 2776 N N . ILE A 1 183 ? -54.093 -13.133 -5.423 1.00 48.65 183 ILE A N 1
ATOM 2777 C CA . ILE A 1 183 ? -53.160 -14.252 -5.548 1.00 50.00 183 ILE A CA 1
ATOM 2778 C C . ILE A 1 183 ? -53.722 -15.355 -6.437 1.00 53.06 183 ILE A C 1
ATOM 2779 O O . ILE A 1 183 ? -52.966 -16.061 -7.104 1.00 56.70 183 ILE A O 1
ATOM 2795 N N . LEU A 1 184 ? -55.046 -15.492 -6.455 1.00 53.51 184 LEU A N 1
ATOM 2796 C CA . LEU A 1 184 ? -55.700 -16.473 -7.321 1.00 51.16 184 LEU A CA 1
ATOM 2797 C C . LEU A 1 184 ? -56.077 -15.859 -8.671 1.00 58.16 184 LEU A C 1
ATOM 2798 O O . LEU A 1 184 ? -56.612 -16.547 -9.538 1.00 52.06 184 LEU A O 1
ATOM 2814 N N . GLN A 1 185 ? -55.802 -14.565 -8.834 1.00 53.52 185 GLN A N 1
ATOM 2815 C CA . GLN A 1 185 ? -55.872 -13.910 -10.141 1.00 57.61 185 GLN A CA 1
ATOM 2816 C C . GLN A 1 185 ? -57.234 -14.042 -10.814 1.00 53.23 185 GLN A C 1
ATOM 2817 O O . GLN A 1 185 ? -57.315 -14.375 -11.994 1.00 47.39 185 GLN A O 1
ATOM 2831 N N . ARG A 1 186 ? -58.300 -13.781 -10.071 1.00 47.10 186 ARG A N 1
ATOM 2832 C CA . ARG A 1 186 ? -59.641 -13.918 -10.622 1.00 55.86 186 ARG A CA 1
ATOM 2833 C C . ARG A 1 186 ? -60.126 -12.579 -11.163 1.00 52.54 186 ARG A C 1
ATOM 2834 O O . ARG A 1 186 ? -59.834 -11.535 -10.583 1.00 44.80 186 ARG A O 1
ATOM 2855 N N . PRO A 1 187 ? -60.876 -12.609 -12.275 1.00 46.94 187 PRO A N 1
ATOM 2856 C CA . PRO A 1 187 ? -61.284 -11.379 -12.962 1.00 44.35 187 PRO A CA 1
ATOM 2857 C C . PRO A 1 187 ? -62.262 -10.530 -12.163 1.00 53.45 187 PRO A C 1
ATOM 2858 O O . PRO A 1 187 ? -62.730 -10.938 -11.098 1.00 49.47 187 PRO A O 1
ATOM 2869 N N . GLU A 1 188 ? -62.574 -9.358 -12.706 1.00 54.27 188 GLU A N 1
ATOM 2870 C CA . GLU A 1 188 ? -63.335 -8.335 -12.002 1.00 55.39 188 GLU A CA 1
ATOM 2871 C C . GLU A 1 188 ? -64.779 -8.751 -11.705 1.00 49.82 188 GLU A C 1
ATOM 2872 O O . GLU A 1 188 ? -65.357 -8.323 -10.706 1.00 57.58 188 GLU A O 1
ATOM 2884 N N . ASN A 1 189 ? -65.365 -9.576 -12.564 1.00 48.05 189 ASN A N 1
ATOM 2885 C CA . ASN A 1 189 ? -66.747 -10.006 -12.359 1.00 57.94 189 ASN A CA 1
ATOM 2886 C C . ASN A 1 189 ? -66.885 -11.036 -11.239 1.00 53.65 189 ASN A C 1
ATOM 2887 O O . ASN A 1 189 ? -68.003 -11.414 -10.879 1.00 57.67 189 ASN A O 1
ATOM 2898 N N . GLU A 1 190 ? -65.751 -11.474 -10.693 1.00 44.91 190 GLU A N 1
ATOM 2899 C CA . GLU A 1 190 ? -65.728 -12.445 -9.603 1.00 45.45 190 GLU A CA 1
ATOM 2900 C C . GLU A 1 190 ? -65.362 -11.815 -8.258 1.00 46.56 190 GLU A C 1
ATOM 2901 O O . GLU A 1 190 ? -64.528 -10.919 -8.193 1.00 50.44 190 GLU A O 1
ATOM 2913 N N . ARG A 1 191 ? -65.993 -12.298 -7.191 1.00 43.29 191 ARG A N 1
ATOM 2914 C CA . ARG A 1 191 ? -65.626 -11.929 -5.826 1.00 46.47 191 ARG A CA 1
ATOM 2915 C C . ARG A 1 191 ? -65.568 -13.183 -4.946 1.00 46.27 191 ARG A C 1
ATOM 2916 O O . ARG A 1 191 ? -66.387 -14.091 -5.114 1.00 45.10 191 ARG A O 1
ATOM 2937 N N . PRO A 1 192 ? -64.613 -13.235 -3.998 1.00 49.31 192 PRO A N 1
ATOM 2938 C CA . PRO A 1 192 ? -64.545 -14.376 -3.078 1.00 44.92 192 PRO A CA 1
ATOM 2939 C C . PRO A 1 192 ? -65.843 -14.553 -2.292 1.00 45.72 192 PRO A C 1
ATOM 2940 O O . PRO A 1 192 ? -66.381 -13.565 -1.807 1.00 42.74 192 PRO A O 1
ATOM 2951 N N . PHE A 1 193 ? -66.321 -15.788 -2.165 1.00 36.93 193 PHE A N 1
ATOM 2952 C CA . PHE A 1 193 ? -67.567 -16.077 -1.458 1.00 35.50 193 PHE A CA 1
ATOM 2953 C C . PHE A 1 193 ? -67.288 -16.866 -0.177 1.00 45.60 193 PHE A C 1
ATOM 2954 O O . PHE A 1 193 ? -67.721 -16.477 0.906 1.00 41.49 193 PHE A O 1
ATOM 2971 N N . LEU A 1 194 ? -66.550 -17.966 -0.310 1.00 33.99 194 LEU A N 1
ATOM 2972 C CA . LEU A 1 194 ? -66.185 -18.797 0.830 1.00 40.14 194 LEU A CA 1
ATOM 2973 C C . LEU A 1 194 ? -64.838 -19.465 0.631 1.00 36.93 194 LEU A C 1
ATOM 2974 O O . LEU A 1 194 ? -64.387 -19.681 -0.497 1.00 38.20 194 LEU A O 1
ATOM 2990 N N . LEU A 1 195 ? -64.223 -19.801 1.757 1.00 39.66 195 LEU A N 1
ATOM 2991 C CA . LEU A 1 195 ? -62.959 -20.504 1.803 1.00 38.11 195 LEU A CA 1
ATOM 2992 C C . LEU A 1 195 ? -63.204 -21.823 2.533 1.00 37.91 195 LEU A C 1
ATOM 2993 O O . LEU A 1 195 ? -63.696 -21.823 3.660 1.00 40.15 195 LEU A O 1
ATOM 3009 N N . VAL A 1 196 ? -62.900 -22.940 1.875 1.00 35.54 196 VAL A N 1
ATOM 3010 C CA . VAL A 1 196 ? -63.248 -24.259 2.399 1.00 45.75 196 VAL A CA 1
ATOM 3011 C C . VAL A 1 196 ? -62.058 -25.222 2.323 1.00 39.06 196 VAL A C 1
ATOM 3012 O O . VAL A 1 196 ? -61.850 -25.874 1.301 1.00 36.42 196 VAL A O 1
ATOM 3025 N N . PRO A 1 197 ? -61.256 -25.295 3.400 1.00 35.52 197 PRO A N 1
ATOM 3026 C CA . PRO A 1 197 ? -60.247 -26.357 3.464 1.00 35.25 197 PRO A CA 1
ATOM 3027 C C . PRO A 1 197 ? -60.900 -27.721 3.570 1.00 32.60 197 PRO A C 1
ATOM 3028 O O . PRO A 1 197 ? -61.914 -27.869 4.266 1.00 36.74 197 PRO A O 1
ATOM 3039 N N . VAL A 1 198 ? -60.315 -28.697 2.888 1.00 34.44 198 VAL A N 1
ATOM 3040 C CA . VAL A 1 198 ? -60.860 -30.043 2.826 1.00 34.71 198 VAL A CA 1
ATOM 3041 C C . VAL A 1 198 ? -59.772 -31.074 3.099 1.00 34.56 198 VAL A C 1
ATOM 3042 O O . VAL A 1 198 ? -58.656 -30.956 2.594 1.00 35.54 198 VAL A O 1
ATOM 3055 N N . GLY A 1 199 ? -60.106 -32.094 3.881 1.00 36.63 199 GLY A N 1
ATOM 3056 C CA . GLY A 1 199 ? -59.203 -33.210 4.077 1.00 40.48 199 GLY A CA 1
ATOM 3057 C C . GLY A 1 199 ? -59.748 -34.259 5.020 1.00 41.38 199 GLY A C 1
ATOM 3058 O O . GLY A 1 199 ? -60.904 -34.191 5.451 1.00 37.34 199 GLY A O 1
ATOM 3062 N N . TYR A 1 200 ? -58.920 -35.255 5.313 1.00 35.00 200 TYR A N 1
ATOM 3063 C CA . TYR A 1 200 ? -59.186 -36.166 6.412 1.00 33.29 200 TYR A CA 1
ATOM 3064 C C . TYR A 1 200 ? -59.090 -35.415 7.728 1.00 32.90 200 TYR A C 1
ATOM 3065 O O . TYR A 1 200 ? -58.292 -34.476 7.847 1.00 38.07 200 TYR A O 1
ATOM 3083 N N . PRO A 1 201 ? -59.878 -35.832 8.729 1.00 32.25 201 PRO A N 1
ATOM 3084 C CA . PRO A 1 201 ? -59.725 -35.238 10.057 1.00 35.33 201 PRO A CA 1
ATOM 3085 C C . PRO A 1 201 ? -58.473 -35.764 10.752 1.00 39.71 201 PRO A C 1
ATOM 3086 O O . PRO A 1 201 ? -58.107 -36.915 10.524 1.00 38.69 201 PRO A O 1
ATOM 3097 N N . ALA A 1 202 ? -57.830 -34.940 11.572 1.00 37.92 202 ALA A N 1
ATOM 3098 C CA . ALA A 1 202 ? -56.746 -35.409 12.428 1.00 34.66 202 ALA A CA 1
ATOM 3099 C C . ALA A 1 202 ? -57.266 -36.556 13.280 1.00 41.00 202 ALA A C 1
ATOM 3100 O O . ALA A 1 202 ? -58.433 -36.554 13.672 1.00 45.53 202 ALA A O 1
ATOM 3107 N N . GLU A 1 203 ? -56.405 -37.526 13.570 1.00 56.60 203 GLU A N 1
ATOM 3108 C CA . GLU A 1 203 ? -56.810 -38.736 14.289 1.00 64.10 203 GLU A CA 1
ATOM 3109 C C . GLU A 1 203 ? -57.557 -38.426 15.586 1.00 59.19 203 GLU A C 1
ATOM 3110 O O . GLU A 1 203 ? -58.613 -39.001 15.859 1.00 63.98 203 GLU A O 1
ATOM 3122 N N . GLY A 1 204 ? -57.010 -37.518 16.384 1.00 41.13 204 GLY A N 1
ATOM 3123 C CA . GLY A 1 204 ? -57.637 -37.163 17.650 1.00 64.14 204 GLY A CA 1
ATOM 3124 C C . GLY A 1 204 ? -58.432 -35.872 17.588 1.00 70.50 204 GLY A C 1
ATOM 3125 O O . GLY A 1 204 ? -58.402 -35.071 18.526 1.00 67.38 204 GLY A O 1
ATOM 3129 N N . ALA A 1 205 ? -59.154 -35.668 16.490 1.00 60.30 205 ALA A N 1
ATOM 3130 C CA . ALA A 1 205 ? -59.827 -34.392 16.260 1.00 50.32 205 ALA A CA 1
ATOM 3131 C C . ALA A 1 205 ? -60.995 -34.182 17.214 1.00 54.54 205 ALA A C 1
ATOM 3132 O O . ALA A 1 205 ? -61.871 -35.043 17.367 1.00 47.44 205 ALA A O 1
ATOM 3139 N N . MET A 1 206 ? -60.989 -33.015 17.845 1.00 51.36 206 MET A N 1
ATOM 3140 C CA . MET A 1 206 ? -62.040 -32.616 18.764 1.00 54.78 206 MET A CA 1
ATOM 3141 C C . MET A 1 206 ? -62.880 -31.509 18.141 1.00 50.02 206 MET A C 1
ATOM 3142 O O . MET A 1 206 ? -62.371 -30.688 17.379 1.00 45.34 206 MET A O 1
ATOM 3156 N N . VAL A 1 207 ? -64.166 -31.493 18.475 1.00 46.55 207 VAL A N 1
ATOM 3157 C CA . VAL A 1 207 ? -65.059 -30.426 18.055 1.00 46.11 207 VAL A CA 1
ATOM 3158 C C . VAL A 1 207 ? -65.760 -29.847 19.279 1.00 51.95 207 VAL A C 1
ATOM 3159 O O . VAL A 1 207 ? -65.889 -30.528 20.296 1.00 42.67 207 VAL A O 1
ATOM 3172 N N . PRO A 1 208 ? -66.213 -28.588 19.187 1.00 39.11 208 PRO A N 1
ATOM 3173 C CA . PRO A 1 208 ? -66.989 -27.991 20.278 1.00 42.27 208 PRO A CA 1
ATOM 3174 C C . PRO A 1 208 ? -68.235 -28.812 20.602 1.00 49.21 208 PRO A C 1
ATOM 3175 O O . PRO A 1 208 ? -68.861 -29.353 19.690 1.00 40.95 208 PRO A O 1
ATOM 3186 N N . ASP A 1 209 ? -68.593 -28.907 21.878 1.00 52.36 209 ASP A N 1
ATOM 3187 C CA . ASP A 1 209 ? -69.767 -29.680 22.269 1.00 50.06 209 ASP A CA 1
ATOM 3188 C C . ASP A 1 209 ? -71.044 -28.856 22.101 1.00 47.38 209 ASP A C 1
ATOM 3189 O O . ASP A 1 209 ? -71.649 -28.422 23.079 1.00 52.41 209 ASP A O 1
ATOM 3198 N N . LEU A 1 210 ? -71.452 -28.666 20.851 1.00 44.92 210 LEU A N 1
ATOM 3199 C CA . LEU A 1 210 ? -72.598 -27.832 20.528 1.00 35.73 210 LEU A CA 1
ATOM 3200 C C . LEU A 1 210 ? -73.863 -28.650 20.373 1.00 44.08 210 LEU A C 1
ATOM 3201 O O . LEU A 1 210 ? -73.814 -29.846 20.089 1.00 45.87 210 LEU A O 1
ATOM 3217 N N . GLN A 1 211 ? -74.996 -27.986 20.534 1.00 42.11 211 GLN A N 1
ATOM 3218 C CA . GLN A 1 211 ? -76.277 -28.613 20.301 1.00 45.12 211 GLN A CA 1
ATOM 3219 C C . GLN A 1 211 ? -77.043 -27.793 19.276 1.00 49.68 211 GLN A C 1
ATOM 3220 O O . GLN A 1 211 ? -77.110 -26.569 19.374 1.00 40.06 211 GLN A O 1
ATOM 3234 N N . ARG A 1 212 ? -77.603 -28.472 18.281 1.00 46.05 212 ARG A N 1
ATOM 3235 C CA . ARG A 1 212 ? -78.367 -27.801 17.243 1.00 39.74 212 ARG A CA 1
ATOM 3236 C C . ARG A 1 212 ? -79.773 -27.529 17.746 1.00 35.17 212 ARG A C 1
ATOM 3237 O O . ARG A 1 212 ? -80.233 -28.169 18.684 1.00 44.10 212 ARG A O 1
ATOM 3258 N N . LYS A 1 213 ? -80.451 -26.579 17.117 1.00 38.59 213 LYS A N 1
ATOM 3259 C CA . LYS A 1 213 ? -81.795 -26.211 17.520 1.00 41.18 213 LYS A CA 1
ATOM 3260 C C . LYS A 1 213 ? -82.740 -27.368 17.278 1.00 43.89 213 LYS A C 1
ATOM 3261 O O . LYS A 1 213 ? -82.542 -28.156 16.352 1.00 35.91 213 LYS A O 1
ATOM 3280 N N . ASP A 1 214 ? -83.763 -27.456 18.121 1.00 36.80 214 ASP A N 1
ATOM 3281 C CA . ASP A 1 214 ? -84.791 -28.482 17.999 1.00 41.28 214 ASP A CA 1
ATOM 3282 C C . ASP A 1 214 ? -85.817 -28.069 16.951 1.00 44.00 214 ASP A C 1
ATOM 3283 O O . ASP A 1 214 ? -85.812 -26.920 16.497 1.00 38.73 214 ASP A O 1
ATOM 3292 N N . LYS A 1 215 ? -86.684 -29.007 16.571 1.00 37.83 215 LYS A N 1
ATOM 3293 C CA . LYS A 1 215 ? -87.706 -28.763 15.553 1.00 41.34 215 LYS A CA 1
ATOM 3294 C C . LYS A 1 215 ? -88.477 -27.474 15.810 1.00 37.50 215 LYS A C 1
ATOM 3295 O O . LYS A 1 215 ? -88.695 -26.677 14.901 1.00 43.64 215 LYS A O 1
ATOM 3314 N N . ALA A 1 216 ? -88.901 -27.286 17.054 1.00 33.42 216 ALA A N 1
ATOM 3315 C CA . ALA A 1 216 ? -89.789 -26.178 17.395 1.00 39.82 216 ALA A CA 1
ATOM 3316 C C . ALA A 1 216 ? -89.115 -24.808 17.195 1.00 40.41 216 ALA A C 1
ATOM 3317 O O . ALA A 1 216 ? -89.783 -23.824 16.899 1.00 44.26 216 ALA A O 1
ATOM 3324 N N . ALA A 1 217 ? -87.795 -24.752 17.340 1.00 38.12 217 ALA A N 1
ATOM 3325 C CA . ALA A 1 217 ? -87.057 -23.497 17.174 1.00 43.55 217 ALA A CA 1
ATOM 3326 C C . ALA A 1 217 ? -86.685 -23.210 15.720 1.00 42.64 217 ALA A C 1
ATOM 3327 O O . ALA A 1 217 ? -86.217 -22.119 15.396 1.00 40.67 217 ALA A O 1
ATOM 3334 N N . VAL A 1 218 ? -86.894 -24.194 14.852 1.00 35.94 218 VAL A N 1
ATOM 3335 C CA . VAL A 1 218 ? -86.429 -24.141 13.467 1.00 35.41 218 VAL A CA 1
ATOM 3336 C C . VAL A 1 218 ? -87.581 -24.216 12.472 1.00 34.48 218 VAL A C 1
ATOM 3337 O O . VAL A 1 218 ? -87.491 -23.716 11.349 1.00 38.79 218 VAL A O 1
ATOM 3350 N N . MET A 1 219 ? -88.665 -24.848 12.900 1.00 40.40 219 MET A N 1
ATOM 3351 C CA . MET A 1 219 ? -89.704 -25.284 11.988 1.00 38.80 219 MET A CA 1
ATOM 3352 C C . MET A 1 219 ? -91.068 -24.803 12.445 1.00 34.25 219 MET A C 1
ATOM 3353 O O . MET A 1 219 ? -91.422 -24.931 13.614 1.00 42.97 219 MET A O 1
ATOM 3367 N N . VAL A 1 220 ? -91.818 -24.252 11.501 1.00 43.66 220 VAL A N 1
ATOM 3368 C CA . VAL A 1 220 ? -93.197 -23.843 11.719 1.00 44.82 220 VAL A CA 1
ATOM 3369 C C . VAL A 1 220 ? -94.074 -24.504 10.666 1.00 49.70 220 VAL A C 1
ATOM 33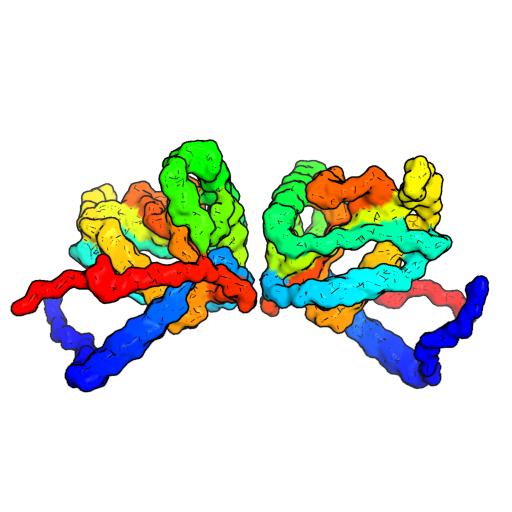70 O O . VAL A 1 220 ? -93.888 -24.286 9.469 1.00 48.54 220 VAL A O 1
ATOM 3383 N N . VAL A 1 221 ? -95.026 -25.312 11.121 1.00 40.56 221 VAL A N 1
ATOM 3384 C CA . VAL A 1 221 ? -95.918 -26.032 10.226 1.00 45.52 221 VAL A CA 1
ATOM 3385 C C . VAL A 1 221 ? -97.319 -25.410 10.213 1.00 57.96 221 VAL A C 1
ATOM 3386 O O . VAL A 1 221 ? -97.928 -25.202 11.262 1.00 50.44 221 VAL A O 1
ATOM 3399 N N . TYR A 1 222 ? -97.813 -25.108 9.017 1.00 42.14 222 TYR A N 1
ATOM 3400 C CA . TYR A 1 222 ? -99.207 -24.722 8.823 1.00 48.53 222 TYR A CA 1
ATOM 3401 C C . TYR A 1 222 ? -99.970 -25.898 8.236 1.00 50.51 222 TYR A C 1
ATOM 3402 O O . TYR A 1 222 ? -99.922 -26.117 7.028 1.00 52.33 222 TYR A O 1
ATOM 3420 N N . HIS A 1 223 ? -100.659 -26.652 9.095 1.00 63.20 223 HIS A N 1
ATOM 3421 C CA . HIS A 1 223 ? -101.354 -27.876 8.689 1.00 69.21 223 HIS A CA 1
ATOM 3422 C C . HIS A 1 223 ? -102.489 -27.586 7.708 1.00 73.94 223 HIS A C 1
ATOM 3423 O O . HIS A 1 223 ? -103.104 -28.508 7.164 1.00 74.06 223 HIS A O 1
ATOM 3437 N N . ALA B 1 6 ? -13.081 -47.145 40.205 1.00 63.71 6 ALA B N 1
ATOM 3438 C CA . ALA B 1 6 ? -13.949 -48.319 40.153 1.00 66.19 6 ALA B CA 1
ATOM 3439 C C . ALA B 1 6 ? -14.124 -48.813 38.716 1.00 72.22 6 ALA B C 1
ATOM 3440 O O . ALA B 1 6 ? -14.309 -48.017 37.795 1.00 75.35 6 ALA B O 1
ATOM 3446 N N . PHE B 1 7 ? -14.067 -50.130 38.541 1.00 72.63 7 PHE B N 1
ATOM 3447 C CA . PHE B 1 7 ? -14.152 -50.756 37.223 1.00 66.91 7 PHE B CA 1
ATOM 3448 C C . PHE B 1 7 ? -15.035 -51.999 37.269 1.00 74.78 7 PHE B C 1
ATOM 3449 O O . PHE B 1 7 ? -15.183 -52.629 38.318 1.00 67.97 7 PHE B O 1
ATOM 3466 N N . ILE B 1 8 ? -15.611 -52.346 36.121 1.00 68.65 8 ILE B N 1
ATOM 3467 C CA . ILE B 1 8 ? -16.458 -53.526 35.999 1.00 66.43 8 ILE B CA 1
ATOM 3468 C C . ILE B 1 8 ? -16.133 -54.268 34.709 1.00 64.55 8 ILE B C 1
ATOM 3469 O O . ILE B 1 8 ? -15.611 -53.673 33.767 1.00 74.79 8 ILE B O 1
ATOM 3485 N N . PRO B 1 9 ? -16.431 -55.573 34.661 1.00 66.80 9 PRO B N 1
ATOM 3486 C CA . PRO B 1 9 ? -16.186 -56.326 33.426 1.00 71.00 9 PRO B CA 1
ATOM 3487 C C . PRO B 1 9 ? -17.076 -55.855 32.283 1.00 68.53 9 PRO B C 1
ATOM 3488 O O . PRO B 1 9 ? -18.209 -55.445 32.532 1.00 68.48 9 PRO B O 1
ATOM 3499 N N . TYR B 1 10 ? -16.577 -55.913 31.053 1.00 67.38 10 TYR B N 1
ATOM 3500 C CA . TYR B 1 10 ? -17.396 -55.545 29.908 1.00 67.16 10 TYR B CA 1
ATOM 3501 C C . TYR B 1 10 ? -18.334 -56.682 29.536 1.00 65.51 10 TYR B C 1
ATOM 3502 O O . TYR B 1 10 ? -17.893 -57.788 29.219 1.00 66.27 10 TYR B O 1
ATOM 3520 N N . ALA B 1 11 ? -19.632 -56.395 29.580 1.00 72.99 11 ALA B N 1
ATOM 3521 C CA . ALA B 1 11 ? -20.652 -57.344 29.157 1.00 77.32 11 ALA B CA 1
ATOM 3522 C C . ALA B 1 11 ? -21.149 -56.973 27.765 1.00 85.04 11 ALA B C 1
ATOM 3523 O O . ALA B 1 11 ? -21.766 -55.920 27.577 1.00 82.53 11 ALA B O 1
ATOM 3530 N N . GLY B 1 12 ? -20.875 -57.835 26.789 1.00 71.51 12 GLY B N 1
ATOM 3531 C CA . GLY B 1 12 ? -21.269 -57.567 25.418 1.00 85.89 12 GLY B CA 1
ATOM 3532 C C . GLY B 1 12 ? -21.416 -58.812 24.569 1.00 80.33 12 GLY B C 1
ATOM 3533 O O . GLY B 1 12 ? -20.674 -59.782 24.731 1.00 74.20 12 GLY B O 1
ATOM 3537 N N . ALA B 1 13 ? -22.381 -58.774 23.655 1.00 87.03 13 ALA B N 1
ATOM 3538 C CA . ALA B 1 13 ? -22.624 -59.879 22.739 1.00 90.19 13 ALA B CA 1
ATOM 3539 C C . ALA B 1 13 ? -21.424 -60.085 21.827 1.00 79.11 13 ALA B C 1
ATOM 3540 O O . ALA B 1 13 ? -20.770 -59.126 21.415 1.00 78.52 13 ALA B O 1
ATOM 3547 N N . GLN B 1 14 ? -21.137 -61.344 21.522 1.00 74.47 14 GLN B N 1
ATOM 3548 C CA . GLN B 1 14 ? -20.057 -61.683 20.611 1.00 86.84 14 GLN B CA 1
ATOM 3549 C C . GLN B 1 14 ? -20.497 -62.801 19.675 1.00 91.68 14 GLN B C 1
ATOM 3550 O O . GLN B 1 14 ? -20.922 -63.871 20.115 1.00 83.26 14 GLN B O 1
ATOM 3564 N N . PHE B 1 15 ? -20.399 -62.533 18.378 1.00 88.45 15 PHE B N 1
ATOM 3565 C CA . PHE B 1 1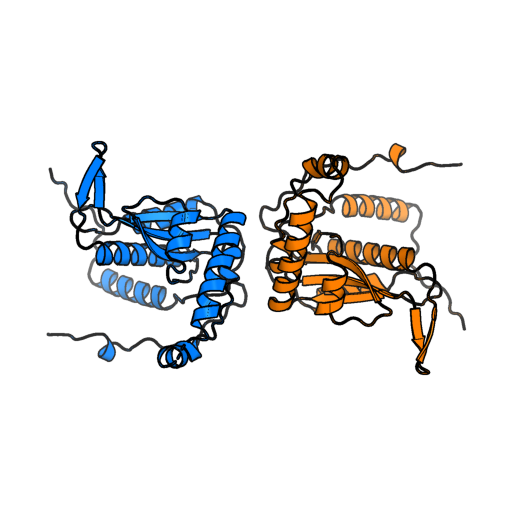5 ? -20.780 -63.494 17.355 1.00 90.72 15 PHE B CA 1
ATOM 3566 C C . PHE B 1 15 ? -19.530 -64.104 16.735 1.00 87.54 15 PHE B C 1
ATOM 3567 O O . PHE B 1 15 ? -18.479 -63.466 16.691 1.00 86.47 15 PHE B O 1
ATOM 3584 N N . GLU B 1 16 ? -19.641 -65.339 16.258 1.00 85.30 16 GLU B N 1
ATOM 3585 C CA . GLU B 1 16 ? -18.573 -65.934 15.467 1.00 82.37 16 GLU B CA 1
ATOM 3586 C C . GLU B 1 16 ? -18.476 -65.153 14.163 1.00 78.74 16 GLU B C 1
ATOM 3587 O O . GLU B 1 16 ? -19.414 -64.444 13.803 1.00 83.58 16 GLU B O 1
ATOM 3599 N N . PRO B 1 17 ? -17.346 -65.269 13.448 1.00 81.95 17 PRO B N 1
ATOM 3600 C CA . PRO B 1 17 ? -17.213 -64.518 12.192 1.00 87.72 17 PRO B CA 1
ATOM 3601 C C . PRO B 1 17 ? -18.276 -64.868 11.144 1.00 82.93 17 PRO B C 1
ATOM 3602 O O . PRO B 1 17 ? -18.386 -64.167 10.138 1.00 80.50 17 PRO B O 1
ATOM 3613 N N . GLU B 1 18 ? -19.042 -65.930 11.382 1.00 86.18 18 GLU B N 1
ATOM 3614 C CA . GLU B 1 18 ? -20.140 -66.309 10.497 1.00 88.09 18 GLU B CA 1
ATOM 3615 C C . GLU B 1 18 ? -21.346 -65.396 10.703 1.00 78.97 18 GLU B C 1
ATOM 3616 O O . GLU B 1 18 ? -21.798 -64.724 9.776 1.00 72.82 18 GLU B O 1
ATOM 3628 N N . GLU B 1 19 ? -21.864 -65.385 11.927 1.00 80.57 19 GLU B N 1
ATOM 3629 C CA . GLU B 1 19 ? -23.011 -64.556 12.278 1.00 81.81 19 GLU B CA 1
ATOM 3630 C C . GLU B 1 19 ? -22.638 -63.074 12.265 1.00 80.66 19 GLU B C 1
ATOM 3631 O O . GLU B 1 19 ? -23.507 -62.207 12.183 1.00 86.60 19 GLU B O 1
ATOM 3643 N N . MET B 1 20 ? -21.341 -62.791 12.334 1.00 77.13 20 MET B N 1
ATOM 3644 C CA . MET B 1 20 ? -20.850 -61.419 12.333 1.00 75.62 20 MET B CA 1
ATOM 3645 C C . MET B 1 20 ? -20.906 -60.819 10.932 1.00 65.11 20 MET B C 1
ATOM 3646 O O . MET B 1 20 ? -21.287 -59.661 10.756 1.00 61.91 20 MET B O 1
ATOM 3660 N N . LEU B 1 21 ? -20.528 -61.609 9.934 1.00 53.24 21 LEU B N 1
ATOM 3661 C CA . LEU B 1 21 ? -20.512 -61.126 8.562 1.00 59.83 21 LEU B CA 1
ATOM 3662 C C . LEU B 1 21 ? -21.928 -60.892 8.044 1.00 69.91 21 LEU B C 1
ATOM 3663 O O . LEU B 1 21 ? -22.168 -59.944 7.298 1.00 70.42 21 LEU B O 1
ATOM 3679 N N . SER B 1 22 ? -22.858 -61.761 8.431 1.00 66.55 22 SER B N 1
ATOM 3680 C CA . SER B 1 22 ? -24.250 -61.615 8.021 1.00 72.74 22 SER B CA 1
ATOM 3681 C C . SER B 1 22 ? -24.864 -60.396 8.702 1.00 67.89 22 SER B C 1
ATOM 3682 O O . SER B 1 22 ? -25.490 -59.567 8.045 1.00 68.37 22 SER B O 1
ATOM 3690 N N . LYS B 1 23 ? -24.670 -60.288 10.015 1.00 67.34 23 LYS B N 1
ATOM 3691 C CA . LYS B 1 23 ? -25.181 -59.158 10.787 1.00 64.54 23 LYS B CA 1
ATOM 3692 C C . LYS B 1 23 ? -24.779 -57.832 10.160 1.00 68.05 23 LYS B C 1
ATOM 3693 O O . LYS B 1 23 ? -25.604 -56.927 10.018 1.00 58.43 23 LYS B O 1
ATOM 3712 N N . SER B 1 24 ? -23.511 -57.731 9.771 1.00 62.00 24 SER B N 1
ATOM 3713 C CA . SER B 1 24 ? -22.977 -56.491 9.226 1.00 55.99 24 SER B CA 1
ATOM 3714 C C . SER B 1 24 ? -23.460 -56.250 7.801 1.00 60.25 24 SER B C 1
ATOM 3715 O O . SER B 1 24 ? -23.604 -55.104 7.370 1.00 53.05 24 SER B O 1
ATOM 3723 N N . ALA B 1 25 ? -23.691 -57.333 7.064 1.00 61.11 25 ALA B N 1
ATOM 3724 C CA . ALA B 1 25 ? -24.214 -57.229 5.707 1.00 59.30 25 ALA B CA 1
ATOM 3725 C C . ALA B 1 25 ? -25.666 -56.768 5.753 1.00 55.39 25 ALA B C 1
ATOM 3726 O O . ALA B 1 25 ? -26.055 -55.858 5.026 1.00 57.52 25 ALA B O 1
ATOM 3733 N N . GLU B 1 26 ? -26.454 -57.401 6.619 1.00 53.01 26 GLU B N 1
ATOM 3734 C CA . GLU B 1 26 ? -27.842 -57.010 6.849 1.00 57.86 26 GLU B CA 1
ATOM 3735 C C . GLU B 1 26 ? -27.961 -55.537 7.232 1.00 60.20 26 GLU B C 1
ATOM 3736 O O . GLU B 1 26 ? -28.775 -54.806 6.670 1.00 53.63 26 GLU B O 1
ATOM 3748 N N . TYR B 1 27 ? -27.153 -55.108 8.198 1.00 58.31 27 TYR B N 1
ATOM 3749 C CA . TYR B 1 27 ? -27.280 -53.766 8.753 1.00 48.45 27 TYR B CA 1
ATOM 3750 C C . TYR B 1 27 ? -26.903 -52.701 7.727 1.00 55.52 27 TYR B C 1
ATOM 3751 O O . TYR B 1 27 ? -27.510 -51.633 7.685 1.00 47.49 27 TYR B O 1
ATOM 3769 N N . TYR B 1 28 ? -25.911 -52.991 6.893 1.00 47.46 28 TYR B N 1
ATOM 3770 C CA . TYR B 1 28 ? -25.553 -52.077 5.816 1.00 43.79 28 TYR B CA 1
ATOM 3771 C C . TYR B 1 28 ? -26.720 -51.890 4.848 1.00 58.68 28 TYR B C 1
ATOM 3772 O O . TYR B 1 28 ? -27.037 -50.766 4.460 1.00 52.64 28 TYR B O 1
ATOM 3790 N N . GLN B 1 29 ? -27.353 -52.995 4.462 1.00 55.65 29 GLN B N 1
ATOM 3791 C CA . GLN B 1 29 ? -28.481 -52.948 3.534 1.00 61.61 29 GLN B CA 1
ATOM 3792 C C . GLN B 1 29 ? -29.633 -52.175 4.165 1.00 51.11 29 GLN B C 1
ATOM 3793 O O . GLN B 1 29 ? -30.253 -51.336 3.516 1.00 56.72 29 GLN B O 1
ATOM 3807 N N . PHE B 1 30 ? -29.905 -52.462 5.435 1.00 46.67 30 PHE B N 1
ATOM 3808 C CA . PHE B 1 30 ? -30.945 -51.763 6.187 1.00 45.06 30 PHE B CA 1
ATOM 3809 C C . PHE B 1 30 ? -30.688 -50.254 6.247 1.00 57.27 30 PHE B C 1
ATOM 3810 O O . PHE B 1 30 ? -31.583 -49.455 5.981 1.00 55.86 30 PHE B O 1
ATOM 3827 N N . MET B 1 31 ? -29.462 -49.865 6.584 1.00 51.77 31 MET B N 1
ATOM 3828 C CA . MET B 1 31 ? -29.135 -48.449 6.724 1.00 51.44 31 MET B CA 1
ATOM 3829 C C . MET B 1 31 ? -29.084 -47.756 5.367 1.00 51.86 31 MET B C 1
ATOM 3830 O O . MET B 1 31 ? -29.309 -46.553 5.271 1.00 42.86 31 MET B O 1
ATOM 3844 N N . ASP B 1 32 ? -28.790 -48.511 4.315 1.00 52.96 32 ASP B N 1
ATOM 3845 C CA . ASP B 1 32 ? -28.729 -47.921 2.983 1.00 49.46 32 ASP B CA 1
ATOM 3846 C C . ASP B 1 32 ? -30.124 -47.491 2.511 1.00 45.70 32 ASP B C 1
ATOM 3847 O O . ASP B 1 32 ? -30.239 -46.646 1.635 1.00 40.40 32 ASP B O 1
ATOM 3856 N N . HIS B 1 33 ? -31.172 -48.067 3.098 1.00 54.16 33 HIS B N 1
ATOM 3857 C CA . HIS B 1 33 ? -32.550 -47.670 2.782 1.00 51.37 33 HIS B CA 1
ATOM 3858 C C . HIS B 1 33 ? -32.926 -46.302 3.363 1.00 55.14 33 HIS B C 1
ATOM 3859 O O . HIS B 1 33 ? -33.955 -45.733 2.994 1.00 50.42 33 HIS B O 1
ATOM 3873 N N . ARG B 1 34 ? -32.115 -45.784 4.284 1.00 53.21 34 ARG B N 1
ATOM 3874 C CA . ARG B 1 34 ? -32.409 -44.498 4.915 1.00 43.18 34 ARG B CA 1
ATOM 3875 C C . ARG B 1 34 ? -32.221 -43.355 3.928 1.00 45.78 34 ARG B C 1
ATOM 3876 O O . ARG B 1 34 ? -31.207 -43.280 3.234 1.00 41.94 34 ARG B O 1
ATOM 3897 N N . ARG B 1 35 ? -33.203 -42.463 3.878 1.00 46.21 35 ARG B N 1
ATOM 3898 C CA . ARG B 1 35 ? -33.097 -41.26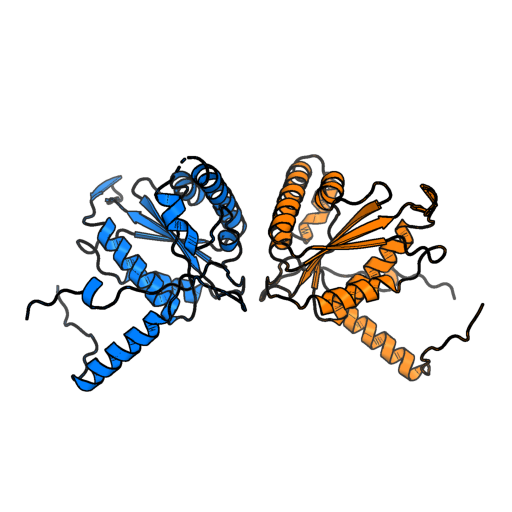0 3.060 1.00 45.56 35 ARG B CA 1
ATOM 3899 C C . ARG B 1 35 ? -33.603 -40.050 3.832 1.00 34.33 35 ARG B C 1
ATOM 3900 O O . ARG B 1 35 ? -34.540 -40.149 4.624 1.00 40.47 35 ARG B O 1
ATOM 3921 N N . THR B 1 36 ? -32.968 -38.907 3.607 1.00 31.47 36 THR B N 1
ATOM 3922 C CA . THR B 1 36 ? -33.487 -37.648 4.112 1.00 40.08 36 THR B CA 1
ATOM 3923 C C . THR B 1 36 ? -34.828 -37.364 3.434 1.00 45.76 36 THR B C 1
ATOM 3924 O O . THR B 1 36 ? -34.929 -37.430 2.213 1.00 47.91 36 THR B O 1
ATOM 3935 N N . VAL B 1 37 ? -35.850 -37.082 4.236 1.00 39.29 37 VAL B N 1
ATOM 3936 C CA . VAL B 1 37 ? -37.186 -36.762 3.735 1.00 44.78 37 VAL B CA 1
ATOM 3937 C C . VAL B 1 37 ? -37.551 -35.336 4.109 1.00 40.68 37 VAL B C 1
ATOM 3938 O O . VAL B 1 37 ? -37.330 -34.916 5.243 1.00 43.72 37 VAL B O 1
ATOM 3951 N N . ARG B 1 38 ? -38.138 -34.612 3.161 1.00 51.01 38 ARG B N 1
ATOM 3952 C CA . ARG B 1 38 ? -38.466 -33.199 3.350 1.00 45.49 38 ARG B CA 1
ATOM 3953 C C . ARG B 1 38 ? -39.974 -32.926 3.383 1.00 43.94 38 ARG B C 1
ATOM 3954 O O . ARG B 1 38 ? -40.402 -31.803 3.660 1.00 57.89 38 ARG B O 1
ATOM 3975 N N . GLU B 1 39 ? -40.769 -33.953 3.100 1.00 44.69 39 GLU B N 1
ATOM 3976 C CA . GLU B 1 39 ? -42.222 -33.864 3.208 1.00 47.71 39 GLU B CA 1
ATOM 3977 C C . GLU B 1 39 ? -42.706 -34.883 4.218 1.00 36.23 39 GLU B C 1
ATOM 3978 O O . GLU B 1 39 ? -42.562 -36.084 4.019 1.00 42.32 39 GLU B O 1
ATOM 3990 N N . PHE B 1 40 ? -43.289 -34.389 5.301 1.00 40.37 40 PHE B N 1
ATOM 3991 C CA . PHE B 1 40 ? -43.716 -35.229 6.404 1.00 41.45 40 PHE B CA 1
ATOM 3992 C C . PHE B 1 40 ? -45.237 -35.406 6.451 1.00 53.03 40 PHE B C 1
ATOM 3993 O O . PHE B 1 40 ? -45.988 -34.603 5.892 1.00 51.25 40 PHE B O 1
ATOM 4010 N N . SER B 1 41 ? -45.677 -36.476 7.107 1.00 45.05 41 SER B N 1
ATOM 4011 C CA . SER B 1 41 ? -47.051 -36.580 7.584 1.00 42.21 41 SER B CA 1
ATOM 4012 C C . SER B 1 41 ? -47.145 -35.872 8.926 1.00 47.86 41 SER B C 1
ATOM 4013 O O . SER B 1 41 ? -46.175 -35.862 9.681 1.00 44.26 41 SER B O 1
ATOM 4021 N N . ASN B 1 42 ? -48.296 -35.278 9.231 1.00 45.37 42 ASN B N 1
ATOM 4022 C CA . ASN B 1 42 ? -48.492 -34.683 10.550 1.00 44.31 42 ASN B CA 1
ATOM 4023 C C . ASN B 1 42 ? -49.114 -35.683 11.517 1.00 35.35 42 ASN B C 1
ATOM 4024 O O . ASN B 1 42 ? -49.547 -35.314 12.607 1.00 39.72 42 ASN B O 1
ATOM 4035 N N . ARG B 1 43 ? -49.136 -36.951 11.112 1.00 36.83 43 ARG B N 1
ATOM 4036 C CA . ARG B 1 43 ? -49.595 -38.043 11.975 1.00 44.97 43 ARG B CA 1
ATOM 4037 C C . ARG B 1 43 ? -48.810 -38.082 13.288 1.00 51.93 43 ARG B C 1
ATOM 4038 O O . ARG B 1 43 ? -47.582 -37.986 13.295 1.00 47.61 43 ARG B O 1
ATOM 4059 N N . ALA B 1 44 ? -49.522 -38.231 14.398 1.00 49.48 44 ALA B N 1
ATOM 4060 C CA . ALA B 1 44 ? -48.914 -38.080 15.711 1.00 53.89 44 ALA B CA 1
ATOM 4061 C C . ALA B 1 44 ? -48.048 -39.282 16.064 1.00 59.29 44 ALA B C 1
ATOM 4062 O O . ALA B 1 44 ? -48.217 -40.374 15.518 1.00 46.50 44 ALA B O 1
ATOM 4069 N N . ILE B 1 45 ? -47.108 -39.057 16.977 1.00 56.05 45 ILE B N 1
ATOM 4070 C CA . ILE B 1 45 ? -46.207 -40.101 17.446 1.00 55.56 45 ILE B CA 1
ATOM 4071 C C . ILE B 1 45 ? -46.144 -40.003 18.961 1.00 43.89 45 ILE B C 1
ATOM 4072 O O . ILE B 1 45 ? -46.044 -38.896 19.498 1.00 44.20 45 ILE B O 1
ATOM 4088 N N . PRO B 1 46 ? -46.215 -41.151 19.660 1.00 48.66 46 PRO B N 1
ATOM 4089 C CA . PRO B 1 46 ? -46.103 -41.120 21.124 1.00 48.78 46 PRO B CA 1
ATOM 4090 C C . PRO B 1 46 ? -44.782 -40.506 21.578 1.00 54.45 46 PRO B C 1
ATOM 4091 O O . PRO B 1 46 ? -43.737 -40.804 20.996 1.00 54.78 46 PRO B O 1
ATOM 4102 N N . LEU B 1 47 ? -44.829 -39.655 22.596 1.00 45.21 47 LEU B N 1
ATOM 4103 C CA . LEU B 1 47 ? -43.629 -38.999 23.088 1.00 50.18 47 LEU B CA 1
ATOM 4104 C C . LEU B 1 47 ? -42.577 -40.023 23.513 1.00 56.73 47 LEU B C 1
ATOM 4105 O O . LEU B 1 47 ? -41.383 -39.796 23.342 1.00 61.87 47 LEU B O 1
ATOM 4121 N N . GLU B 1 48 ? -43.025 -41.157 24.045 1.00 48.37 48 GLU B N 1
ATOM 4122 C CA . GLU B 1 48 ? -42.109 -42.161 24.583 1.00 69.12 48 GLU B CA 1
ATOM 4123 C C . GLU B 1 48 ? -41.190 -42.727 23.501 1.00 51.73 48 GLU B C 1
ATOM 4124 O O . GLU B 1 48 ? -40.046 -43.070 23.779 1.00 56.22 48 GLU B O 1
ATOM 4136 N N . VAL B 1 49 ? -41.697 -42.833 22.275 1.00 50.59 49 VAL B N 1
ATOM 4137 C CA . VAL B 1 49 ? -40.869 -43.233 21.144 1.00 49.07 49 VAL B CA 1
ATOM 4138 C C . VAL B 1 49 ? -39.731 -42.229 20.969 1.00 54.99 49 VAL B C 1
ATOM 4139 O O . VAL B 1 49 ? -38.576 -42.612 20.798 1.00 47.60 49 VAL B O 1
ATOM 4152 N N . ILE B 1 50 ? -40.069 -40.943 21.018 1.00 46.54 50 ILE B N 1
ATOM 4153 C CA . ILE B 1 50 ? -39.079 -39.885 20.867 1.00 43.45 50 ILE B CA 1
ATOM 4154 C C . ILE B 1 50 ? -38.110 -39.895 22.044 1.00 56.52 50 ILE B C 1
ATOM 4155 O O . ILE B 1 50 ? -36.919 -39.640 21.873 1.00 44.39 50 ILE B O 1
ATOM 4171 N N . GLU B 1 51 ? -38.627 -40.188 23.235 1.00 49.71 51 GLU B N 1
ATOM 4172 C CA . GLU B 1 51 ? -37.796 -40.287 24.428 1.00 48.50 51 GLU B CA 1
ATOM 4173 C C . GLU B 1 51 ? -36.767 -41.407 24.266 1.00 40.29 51 GLU B C 1
ATOM 4174 O O . GLU B 1 51 ? -35.585 -41.207 24.517 1.00 44.40 51 GLU B O 1
ATOM 4186 N N . ASN B 1 52 ? -37.230 -42.578 23.840 1.00 36.29 52 ASN B N 1
ATOM 4187 C CA . ASN B 1 52 ? -36.343 -43.691 23.527 1.00 43.88 52 ASN B CA 1
ATOM 4188 C C . ASN B 1 52 ? -35.271 -43.305 22.510 1.00 53.93 52 ASN B C 1
ATOM 4189 O O . ASN B 1 52 ? -34.101 -43.638 22.678 1.00 38.71 52 ASN B O 1
ATOM 4200 N N . ILE B 1 53 ? -35.679 -42.596 21.460 1.00 45.62 53 ILE B N 1
ATOM 4201 C CA . ILE B 1 53 ? -34.767 -42.200 20.394 1.00 44.92 53 ILE B CA 1
ATOM 4202 C C . ILE B 1 53 ? -33.701 -41.256 20.926 1.00 43.16 53 ILE B C 1
ATOM 4203 O O . ILE B 1 53 ? -32.512 -41.449 20.682 1.00 39.27 53 ILE B O 1
ATOM 4219 N N . VAL B 1 54 ? -34.129 -40.243 21.665 1.00 38.95 54 VAL B N 1
ATOM 4220 C CA . VAL B 1 54 ? -33.206 -39.273 22.227 1.00 41.02 54 VAL B CA 1
ATOM 4221 C C . VAL B 1 54 ? -32.247 -39.932 23.217 1.00 50.50 54 VAL B C 1
ATOM 4222 O O . VAL B 1 54 ? -31.063 -39.600 23.272 1.00 45.63 54 VAL B O 1
ATOM 4235 N N . MET B 1 55 ? -32.766 -40.858 24.011 1.00 44.50 55 MET B N 1
ATOM 4236 C CA . MET B 1 55 ? -31.950 -41.494 25.027 1.00 51.01 55 MET B CA 1
ATOM 4237 C C . MET B 1 55 ? -30.983 -42.456 24.357 1.00 40.94 55 MET B C 1
ATOM 4238 O O . MET B 1 55 ? -29.897 -42.698 24.868 1.00 45.70 55 MET B O 1
ATOM 4252 N N . THR B 1 56 ? -31.370 -42.995 23.206 1.00 43.18 56 THR B N 1
ATOM 4253 C CA . THR B 1 56 ? -30.441 -43.789 22.426 1.00 36.81 56 THR B CA 1
ATOM 4254 C C . THR B 1 56 ? -29.294 -42.899 21.959 1.00 42.08 56 THR B C 1
ATOM 4255 O O . THR B 1 56 ? -28.139 -43.316 21.973 1.00 39.78 56 THR B O 1
ATOM 4266 N N . ALA B 1 57 ? -29.608 -41.670 21.560 1.00 36.30 57 ALA B N 1
ATOM 4267 C CA . ALA B 1 57 ? -28.579 -40.740 21.103 1.00 38.08 57 ALA B CA 1
ATOM 4268 C C . ALA B 1 57 ? -27.595 -40.446 22.219 1.00 44.81 57 ALA B C 1
ATOM 4269 O O . ALA B 1 57 ? -26.405 -40.254 21.978 1.00 33.44 57 ALA B O 1
ATOM 4276 N N . SER B 1 58 ? -28.107 -40.414 23.444 1.00 41.22 58 SER B N 1
ATOM 4277 C CA . SER B 1 58 ? -27.322 -39.984 24.583 1.00 39.40 58 SER B CA 1
ATOM 4278 C C . SER B 1 58 ? -26.458 -41.114 25.144 1.00 33.61 58 SER B C 1
ATOM 4279 O O . SER B 1 58 ? -25.671 -40.886 26.058 1.00 43.57 58 SER B O 1
ATOM 4287 N N . THR B 1 59 ? -26.590 -42.321 24.595 1.00 41.57 59 THR B N 1
ATOM 4288 C CA . THR B 1 59 ? -25.655 -43.398 24.921 1.00 40.08 59 THR B CA 1
ATOM 4289 C C . THR B 1 59 ? -24.352 -43.266 24.129 1.00 50.24 59 THR B C 1
ATOM 4290 O O . THR B 1 59 ? -23.494 -44.137 24.199 1.00 37.32 59 THR B O 1
ATOM 4301 N N . ALA B 1 60 ? -24.208 -42.185 23.370 1.00 40.53 60 ALA B N 1
ATOM 4302 C CA . ALA B 1 60 ? -23.030 -42.004 22.532 1.00 40.48 60 ALA B CA 1
ATOM 4303 C C . ALA B 1 60 ? -21.807 -41.701 23.379 1.00 48.39 60 ALA B C 1
ATOM 4304 O O . ALA B 1 60 ? -21.924 -41.149 24.476 1.00 37.14 60 ALA B O 1
ATOM 4311 N N . PRO B 1 61 ? -20.621 -42.050 22.866 1.00 39.23 61 PRO B N 1
ATOM 4312 C CA . PRO B 1 61 ? -19.416 -41.659 23.596 1.00 37.10 61 PRO B CA 1
ATOM 4313 C C . PRO B 1 61 ? -19.251 -40.152 23.570 1.00 38.87 61 PRO B C 1
ATOM 4314 O O . PRO B 1 61 ? -19.838 -39.467 22.731 1.00 40.41 61 PRO B O 1
ATOM 4325 N N . SER B 1 62 ? -18.447 -39.641 24.487 1.00 37.40 62 SER B N 1
ATOM 4326 C CA . SER B 1 62 ? -18.208 -38.212 24.589 1.00 41.02 62 SER B CA 1
ATOM 4327 C C . SER B 1 62 ? -16.864 -38.010 25.249 1.00 37.04 62 SER B C 1
ATOM 4328 O O . SER B 1 62 ? -16.460 -38.824 26.075 1.00 37.69 62 SER B O 1
ATOM 4336 N N . GLY B 1 63 ? -16.182 -36.928 24.899 1.00 34.90 63 GLY B N 1
ATOM 4337 C CA . GLY B 1 63 ? -14.924 -36.588 25.539 1.00 45.15 63 GLY B CA 1
ATOM 4338 C C . GLY B 1 63 ? -15.079 -36.504 27.048 1.00 50.06 63 GLY B C 1
ATOM 4339 O O . GLY B 1 63 ? -15.868 -35.703 27.545 1.00 46.01 63 GLY B O 1
ATOM 4343 N N . ALA B 1 64 ? -14.339 -37.348 27.765 1.00 53.44 64 ALA B N 1
ATOM 4344 C CA . ALA B 1 64 ? -14.298 -37.332 29.230 1.00 49.93 64 ALA B CA 1
ATOM 4345 C C . ALA B 1 64 ? -15.661 -37.610 29.862 1.00 51.01 64 ALA B C 1
ATOM 4346 O O . ALA B 1 64 ? -15.926 -37.192 30.987 1.00 53.08 64 ALA B O 1
ATOM 4353 N N . HIS B 1 65 ? -16.515 -38.328 29.139 1.00 41.55 65 HIS B N 1
ATOM 4354 C CA . HIS B 1 65 ? -17.844 -38.680 29.626 1.00 41.21 65 HIS B CA 1
ATOM 4355 C C . HIS B 1 65 ? -18.646 -37.453 30.071 1.00 44.16 65 HIS B C 1
ATOM 4356 O O . HIS B 1 65 ? -19.475 -37.538 30.976 1.00 54.27 65 HIS B O 1
ATOM 4370 N N . LYS B 1 66 ? -18.393 -36.313 29.432 1.00 41.18 66 LYS B N 1
ATOM 4371 C CA . LYS B 1 66 ? -19.113 -35.081 29.741 1.00 40.35 66 LYS B CA 1
ATOM 4372 C C . LYS B 1 66 ? -20.531 -35.078 29.166 1.00 48.26 66 LYS B C 1
ATOM 4373 O O . LYS B 1 66 ? -21.412 -34.410 29.699 1.00 55.65 66 LYS B O 1
ATOM 4392 N N . GLN B 1 67 ? -20.740 -35.812 28.074 1.00 52.74 67 GLN B N 1
ATOM 4393 C CA . GLN B 1 67 ? -22.033 -35.835 27.376 1.00 40.51 67 GLN B CA 1
ATOM 4394 C C . GLN B 1 67 ? -22.531 -34.415 27.104 1.00 34.97 67 GLN B C 1
ATOM 4395 O O . GLN B 1 67 ? -23.631 -34.039 27.511 1.00 44.19 67 GLN B O 1
ATOM 4409 N N . PRO B 1 68 ? -21.716 -33.627 26.392 1.00 36.05 68 PRO B N 1
ATOM 4410 C CA . PRO B 1 68 ? -21.907 -32.186 26.241 1.00 37.00 68 PRO B CA 1
ATOM 4411 C C . PRO B 1 68 ? -23.021 -31.821 25.275 1.00 43.22 68 PRO B C 1
ATOM 4412 O O . PRO B 1 68 ? -22.795 -31.032 24.360 1.00 38.08 68 PRO B O 1
ATOM 4423 N N . TRP B 1 69 ? -24.211 -32.374 25.482 1.00 40.68 69 TRP B N 1
ATOM 4424 C CA . TRP B 1 69 ? -25.323 -32.107 24.587 1.00 42.47 69 TRP B CA 1
ATOM 4425 C C . TRP B 1 69 ? -26.637 -31.880 25.325 1.00 49.59 69 TRP B C 1
ATOM 4426 O O . TRP B 1 69 ? -26.807 -32.314 26.462 1.00 41.68 69 TRP B O 1
ATOM 4447 N N . THR B 1 70 ? -27.551 -31.177 24.659 1.00 44.36 70 THR B N 1
ATOM 4448 C CA . THR B 1 70 ? -28.941 -31.075 25.094 1.00 46.75 70 THR B CA 1
ATOM 4449 C C . THR B 1 70 ? -29.857 -31.242 23.890 1.00 36.99 70 THR B C 1
ATOM 4450 O O . THR B 1 70 ? -29.703 -30.551 22.885 1.00 50.03 70 THR B O 1
ATOM 4461 N N . PHE B 1 71 ? -30.804 -32.167 24.006 1.00 43.65 71 PHE B N 1
ATOM 4462 C CA . PHE B 1 71 ? -31.823 -32.371 22.989 1.00 36.67 71 PHE B CA 1
ATOM 4463 C C . PHE B 1 71 ? -33.118 -31.678 23.380 1.00 48.74 71 PHE B C 1
ATOM 4464 O O . PHE B 1 71 ? -33.802 -32.116 24.303 1.00 50.38 71 PHE B O 1
ATOM 4481 N N . VAL B 1 72 ? -33.444 -30.595 22.681 1.00 42.16 72 VAL B N 1
ATOM 4482 C CA . VAL B 1 72 ? -34.706 -29.901 22.893 1.00 44.12 72 VAL B CA 1
ATOM 4483 C C . VAL B 1 72 ? -35.768 -30.444 21.933 1.00 48.44 72 VAL B C 1
ATOM 4484 O O . VAL B 1 72 ? -35.743 -30.167 20.737 1.00 48.35 72 VAL B O 1
ATOM 4497 N N . VAL B 1 73 ? -36.696 -31.226 22.470 1.00 38.74 73 VAL B N 1
ATOM 4498 C CA . VAL B 1 73 ? -37.788 -31.782 21.680 1.00 43.41 73 VAL B CA 1
ATOM 4499 C C . VAL B 1 73 ? -38.967 -30.823 21.679 1.00 52.39 73 VAL B C 1
ATOM 4500 O O . VAL B 1 73 ? -39.488 -30.480 22.735 1.00 54.00 73 VAL B O 1
ATOM 4513 N N . VAL B 1 74 ? -39.379 -30.395 20.487 1.00 46.34 74 VAL B N 1
ATOM 4514 C CA . VAL B 1 74 ? -40.446 -29.408 20.330 1.00 57.49 74 VAL B CA 1
ATOM 4515 C C . VAL B 1 74 ? -41.630 -29.993 19.570 1.00 52.76 74 VAL B C 1
ATOM 4516 O O . VAL B 1 74 ? -41.490 -30.397 18.418 1.00 48.07 74 VAL B O 1
ATOM 4529 N N . SER B 1 75 ? -42.793 -30.030 20.218 1.00 57.62 75 SER B N 1
ATOM 4530 C CA . SER B 1 75 ? -44.026 -30.500 19.581 1.00 54.06 75 SER B CA 1
ATOM 4531 C C . SER B 1 75 ? -45.079 -29.394 19.544 1.00 57.53 75 SER B C 1
ATOM 4532 O O . SER B 1 75 ? -46.053 -29.478 18.795 1.00 60.56 75 SER B O 1
ATOM 4540 N N . ASP B 1 76 ? -44.870 -28.358 20.350 1.00 59.75 76 ASP B N 1
ATOM 4541 C CA . ASP B 1 76 ? -45.793 -27.232 20.427 1.00 63.81 76 ASP B CA 1
ATOM 4542 C C . ASP B 1 76 ? -45.905 -26.493 19.090 1.00 61.42 76 ASP B C 1
ATOM 4543 O O . ASP B 1 76 ? -44.916 -25.926 18.620 1.00 64.17 76 ASP B O 1
ATOM 4552 N N . PRO B 1 77 ? -47.109 -26.485 18.479 1.00 57.78 77 PRO B N 1
ATOM 4553 C CA . PRO B 1 77 ? -47.289 -25.841 17.168 1.00 56.65 77 PRO B CA 1
ATOM 4554 C C . PRO B 1 77 ? -46.907 -24.360 17.132 1.00 57.73 77 PRO B C 1
ATOM 4555 O O . PRO B 1 77 ? -46.508 -23.863 16.079 1.00 58.62 77 PRO B O 1
ATOM 4566 N N . GLN B 1 78 ? -47.032 -23.669 18.260 1.00 57.69 78 GLN B N 1
ATOM 4567 C CA . GLN B 1 78 ? -46.743 -22.237 18.319 1.00 65.62 78 GLN B CA 1
ATOM 4568 C C . GLN B 1 78 ? -45.242 -21.963 18.162 1.00 60.06 78 GLN B C 1
ATOM 4569 O O . GLN B 1 78 ? -44.835 -21.114 17.367 1.00 51.00 78 GLN B O 1
ATOM 4583 N N . ILE B 1 79 ? -44.425 -22.680 18.930 1.00 58.42 79 ILE B N 1
ATOM 4584 C CA . ILE B 1 79 ? -42.971 -22.552 18.839 1.00 54.32 79 ILE B CA 1
AT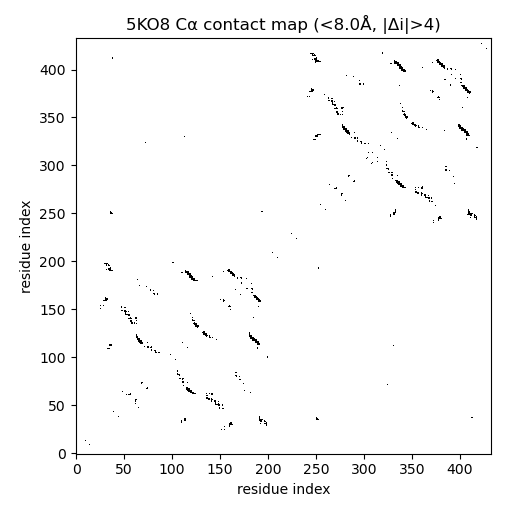OM 4585 C C . ILE B 1 79 ? -42.497 -22.973 17.454 1.00 47.03 79 ILE B C 1
ATOM 4586 O O . ILE B 1 79 ? -41.654 -22.313 16.843 1.00 44.41 79 ILE B O 1
ATOM 4602 N N . LYS B 1 80 ? -43.050 -24.078 16.965 1.00 46.02 80 LYS B N 1
ATOM 4603 C CA . LYS B 1 80 ? -42.677 -24.599 15.661 1.00 45.60 80 LYS B CA 1
ATOM 4604 C C . LYS B 1 80 ? -42.950 -23.557 14.596 1.00 49.96 80 LYS B C 1
ATOM 4605 O O . LYS B 1 80 ? -42.149 -23.368 13.683 1.00 50.14 80 LYS B O 1
ATOM 4624 N N . ALA B 1 81 ? -44.079 -22.871 14.728 1.00 50.88 81 ALA B N 1
ATOM 4625 C CA . ALA B 1 81 ? -44.441 -21.820 13.795 1.00 49.70 81 ALA B CA 1
ATOM 4626 C C . ALA B 1 81 ? -43.421 -20.679 13.843 1.00 46.58 81 ALA B C 1
ATOM 4627 O O . ALA B 1 81 ? -42.986 -20.181 12.805 1.00 48.30 81 ALA B O 1
ATOM 4634 N N . LYS B 1 82 ? -43.026 -20.273 15.042 1.00 48.00 82 LYS B N 1
ATOM 4635 C CA . LYS B 1 82 ? -42.056 -19.187 15.185 1.00 52.13 82 LYS B CA 1
ATOM 4636 C C . LYS B 1 82 ? -40.678 -19.584 14.644 1.00 54.04 82 LYS B C 1
ATOM 4637 O O . LYS B 1 82 ? -40.003 -18.785 13.993 1.00 44.40 82 LYS B O 1
ATOM 4656 N N . ILE B 1 83 ? -40.257 -20.815 14.917 1.00 52.11 83 ILE B N 1
ATOM 4657 C CA . ILE B 1 83 ? -39.004 -21.318 14.363 1.00 47.98 83 ILE B CA 1
ATOM 4658 C C . ILE B 1 83 ? -39.065 -21.286 12.838 1.00 55.11 83 ILE B C 1
ATOM 4659 O O . ILE B 1 83 ? -38.143 -20.803 12.177 1.00 45.20 83 ILE B O 1
ATOM 4675 N N . ARG B 1 84 ? -40.160 -21.790 12.281 1.00 43.90 84 ARG B N 1
ATOM 4676 C CA . ARG B 1 84 ? -40.321 -21.818 10.835 1.00 46.37 84 ARG B CA 1
ATOM 4677 C C . ARG B 1 84 ? -40.154 -20.440 10.204 1.00 45.71 84 ARG B C 1
ATOM 4678 O O . ARG B 1 84 ? -39.440 -20.294 9.216 1.00 54.54 84 ARG B O 1
ATOM 4699 N N . GLN B 1 85 ? -40.835 -19.439 10.752 1.00 53.37 85 GLN B N 1
ATOM 4700 C CA . GLN B 1 85 ? -40.826 -18.105 10.159 1.00 47.39 85 GLN B CA 1
ATOM 4701 C C . GLN B 1 85 ? -39.428 -17.508 10.207 1.00 48.73 85 GLN B C 1
ATOM 4702 O O . GLN B 1 85 ? -38.989 -16.843 9.271 1.00 49.47 85 GLN B O 1
ATOM 4716 N N . ALA B 1 86 ? -38.731 -17.750 11.309 1.00 49.49 86 ALA B N 1
ATOM 4717 C CA . ALA B 1 86 ? -37.370 -17.256 11.463 1.00 58.17 86 ALA B CA 1
ATOM 4718 C C . ALA B 1 86 ? -36.431 -17.972 10.498 1.00 52.43 86 ALA B C 1
ATOM 4719 O O . ALA B 1 86 ? -35.558 -17.354 9.899 1.00 54.16 86 ALA B O 1
ATOM 4726 N N . ALA B 1 87 ? -36.615 -19.279 10.349 1.00 53.15 87 ALA B N 1
ATOM 4727 C CA . ALA B 1 87 ? -35.798 -20.050 9.422 1.00 52.68 87 ALA B CA 1
ATOM 4728 C C . ALA B 1 87 ? -35.990 -19.527 8.003 1.00 53.90 87 ALA B C 1
ATOM 4729 O O . ALA B 1 87 ? -35.023 -19.285 7.285 1.00 51.68 87 ALA B O 1
ATOM 4736 N N . GLU B 1 88 ? -37.248 -19.341 7.614 1.00 57.32 88 GLU B N 1
ATOM 4737 C CA . GLU B 1 88 ? -37.579 -18.897 6.266 1.00 55.81 88 GLU B CA 1
ATOM 4738 C C . GLU B 1 88 ? -37.021 -17.505 5.980 1.00 56.06 88 GLU B C 1
ATOM 4739 O O . GLU B 1 88 ? -36.543 -17.242 4.877 1.00 55.19 88 GLU B O 1
ATOM 4751 N N . LYS B 1 89 ? -37.084 -16.622 6.973 1.00 52.00 89 LYS B N 1
ATOM 4752 C CA . LYS B 1 89 ? -36.570 -15.262 6.826 1.00 65.53 89 LYS B CA 1
ATOM 4753 C C . LYS B 1 89 ? -35.100 -15.262 6.410 1.00 61.97 89 LYS B C 1
ATOM 4754 O O . LYS B 1 89 ? -34.722 -14.626 5.428 1.00 65.78 89 LYS B O 1
ATOM 4773 N N . GLU B 1 90 ? -34.275 -15.982 7.159 1.00 56.73 90 GLU B N 1
ATOM 4774 C CA . GLU B 1 90 ? -32.844 -16.024 6.887 1.00 68.80 90 GLU B CA 1
ATOM 4775 C C . GLU B 1 90 ? -32.520 -16.657 5.544 1.00 70.39 90 GLU B C 1
ATOM 4776 O O . GLU B 1 90 ? -31.593 -16.234 4.860 1.00 68.65 90 GLU B O 1
ATOM 4788 N N . GLU B 1 91 ? -33.287 -17.674 5.174 1.00 64.04 91 GLU B N 1
ATOM 4789 C CA . GLU B 1 91 ? -33.029 -18.413 3.947 1.00 77.18 91 GLU B CA 1
ATOM 4790 C C . GLU B 1 91 ? -33.445 -17.625 2.716 1.00 80.25 91 GLU B C 1
ATOM 4791 O O . GLU B 1 91 ? -32.872 -17.793 1.642 1.00 88.62 91 GLU B O 1
ATOM 4803 N N . PHE B 1 92 ? -34.447 -16.768 2.876 1.00 74.68 92 PHE B N 1
ATOM 4804 C CA . PHE B 1 92 ? -34.842 -15.864 1.810 1.00 77.88 92 PHE B CA 1
ATOM 4805 C C . PHE B 1 92 ? -33.684 -14.927 1.476 1.00 85.55 92 PHE B C 1
ATOM 4806 O O . PHE B 1 92 ? -33.309 -14.775 0.314 1.00 86.95 92 PHE B O 1
ATOM 4823 N N . GLU B 1 93 ? -33.115 -14.316 2.510 1.00 86.89 93 GLU B N 1
ATOM 4824 C CA . GLU B 1 93 ? -32.020 -13.367 2.344 1.00 88.88 93 GLU B CA 1
ATOM 4825 C C . GLU B 1 93 ? -30.747 -14.063 1.874 1.00 91.82 93 GLU B C 1
ATOM 4826 O O . GLU B 1 93 ? -29.870 -13.432 1.286 1.00 102.24 93 GLU B O 1
ATOM 4838 N N . SER B 1 94 ? -30.656 -15.365 2.127 1.00 93.05 94 SER B N 1
ATOM 4839 C CA . SER B 1 94 ? -29.481 -16.133 1.738 1.00 98.33 94 SER B CA 1
ATOM 4840 C C . SER B 1 94 ? -29.596 -16.625 0.293 1.00 106.14 94 SER B C 1
ATOM 4841 O O . SER B 1 94 ? -28.622 -16.582 -0.455 1.00 114.04 94 SER B O 1
ATOM 4849 N N . TYR B 1 95 ? -30.784 -17.074 -0.104 1.00 103.93 95 TYR B N 1
ATOM 4850 C CA . TYR B 1 95 ? -31.032 -17.440 -1.500 1.00 104.86 95 TYR B CA 1
ATOM 4851 C C . TYR B 1 95 ? -31.015 -16.206 -2.407 1.00 103.21 95 TYR B C 1
ATOM 4852 O O . TYR B 1 95 ? -31.074 -16.330 -3.632 1.00 97.14 95 TYR B O 1
ATOM 4870 N N . ASN B 1 96 ? -30.942 -15.025 -1.794 1.00 110.14 96 ASN B N 1
ATOM 4871 C CA . ASN B 1 96 ? -30.917 -13.757 -2.520 1.00 112.52 96 ASN B CA 1
ATOM 4872 C C . ASN B 1 96 ? -29.638 -12.961 -2.259 1.00 104.09 96 ASN B C 1
ATOM 4873 O O . ASN B 1 96 ? -29.695 -11.787 -1.891 1.00 102.73 96 ASN B O 1
ATOM 4884 N N . GLY B 1 97 ? -28.488 -13.611 -2.435 1.00 104.40 97 GLY B N 1
ATOM 4885 C CA . GLY B 1 97 ? -27.206 -12.926 -2.400 1.00 116.67 97 GLY B CA 1
ATOM 4886 C C . GLY B 1 97 ? -26.176 -13.482 -1.431 1.00 115.76 97 GLY B C 1
ATOM 4887 O O . GLY B 1 97 ? -25.034 -13.730 -1.820 1.00 114.94 97 GLY B O 1
ATOM 4891 N N . ARG B 1 98 ? -26.567 -13.674 -0.173 1.00 118.99 98 ARG B N 1
ATOM 4892 C CA . ARG B 1 98 ? -25.608 -14.033 0.874 1.00 123.76 98 ARG B CA 1
ATOM 4893 C C . ARG B 1 98 ? -24.967 -15.397 0.626 1.00 121.72 98 ARG B C 1
ATOM 4894 O O . ARG B 1 98 ? -23.799 -15.604 0.956 1.00 126.22 98 ARG B O 1
ATOM 4915 N N . MET B 1 99 ? -25.725 -16.328 0.055 1.00 119.22 99 MET B N 1
ATOM 4916 C CA . MET B 1 99 ? -25.174 -17.640 -0.271 1.00 113.37 99 MET B CA 1
ATOM 4917 C C . MET B 1 99 ? -24.238 -17.542 -1.462 1.00 125.08 99 MET B C 1
ATOM 4918 O O . MET B 1 99 ? -24.524 -16.841 -2.436 1.00 122.75 99 MET B O 1
ATOM 4932 N N . SER B 1 100 ? -23.122 -18.256 -1.375 1.00 124.56 100 SER B N 1
ATOM 4933 C CA . SER B 1 100 ? -22.135 -18.270 -2.444 1.00 123.04 100 SER B CA 1
ATOM 4934 C C . SER B 1 100 ? -22.776 -18.740 -3.746 1.00 123.71 100 SER B C 1
ATOM 4935 O O . SER B 1 100 ? -23.695 -19.559 -3.737 1.00 124.66 100 SER B O 1
ATOM 4943 N N . ASN B 1 101 ? -22.298 -18.208 -4.864 1.00 122.11 101 ASN B N 1
ATOM 4944 C CA . ASN B 1 101 ? -22.848 -18.555 -6.167 1.00 115.22 101 ASN B CA 1
ATOM 4945 C C . ASN B 1 101 ? -22.634 -20.032 -6.482 1.00 114.68 101 ASN B C 1
ATOM 4946 O O . ASN B 1 101 ? -23.477 -20.664 -7.117 1.00 101.44 101 ASN B O 1
ATOM 4957 N N . GLU B 1 102 ? -21.507 -20.576 -6.029 1.00 122.99 102 GLU B N 1
ATOM 4958 C CA . GLU B 1 102 ? -21.222 -22.001 -6.184 1.00 119.80 102 GLU B CA 1
ATOM 4959 C C . GLU B 1 102 ? -22.114 -22.839 -5.275 1.00 114.37 102 GLU B C 1
ATOM 4960 O O . GLU B 1 102 ? -22.467 -23.970 -5.611 1.00 104.37 102 GLU B O 1
ATOM 4972 N N . TRP B 1 103 ? -22.460 -22.280 -4.118 1.00 113.69 103 TRP B N 1
ATOM 4973 C CA . TRP B 1 103 ? -23.339 -22.946 -3.164 1.00 104.71 103 TRP B CA 1
ATOM 4974 C C . TRP B 1 103 ? -24.657 -23.314 -3.843 1.00 107.59 103 TRP B C 1
ATOM 4975 O O . TRP B 1 103 ? -25.042 -24.483 -3.872 1.00 97.43 103 TRP B O 1
ATOM 4996 N N . LEU B 1 104 ? -25.323 -22.312 -4.411 1.00 109.16 104 LEU B N 1
ATOM 4997 C CA . LEU B 1 104 ? -26.611 -22.502 -5.076 1.00 100.50 104 LEU B CA 1
ATOM 4998 C C . LEU B 1 104 ? -26.544 -23.558 -6.183 1.00 98.47 104 LEU B C 1
ATOM 4999 O O . LEU B 1 104 ? -27.502 -24.301 -6.397 1.00 92.09 104 LEU B O 1
ATOM 5015 N N . GLU B 1 105 ? -25.414 -23.621 -6.881 1.00 105.09 105 GLU B N 1
ATOM 5016 C CA . GLU B 1 105 ? -25.226 -24.593 -7.958 1.00 102.04 105 GLU B CA 1
ATOM 5017 C C . GLU B 1 105 ? -25.340 -26.027 -7.452 1.00 97.01 105 GLU B C 1
ATOM 5018 O O . GLU B 1 105 ? -25.863 -26.902 -8.143 1.00 86.06 105 GLU B O 1
ATOM 5030 N N . ASP B 1 106 ? -24.846 -26.256 -6.240 1.00 99.75 106 ASP B N 1
ATOM 5031 C CA . ASP B 1 106 ? -24.780 -27.599 -5.678 1.00 93.85 106 ASP B CA 1
ATOM 5032 C C . ASP B 1 106 ? -26.103 -28.050 -5.060 1.00 87.65 106 ASP B C 1
ATOM 5033 O O . ASP B 1 106 ? -26.246 -29.217 -4.692 1.00 79.85 106 ASP B O 1
ATOM 5042 N N . LEU B 1 107 ? -27.063 -27.133 -4.959 1.00 78.81 107 LEU B N 1
ATOM 5043 C CA . LEU B 1 107 ? -28.341 -27.426 -4.314 1.00 77.17 107 LEU B CA 1
ATOM 5044 C C . LEU B 1 107 ? -29.465 -27.684 -5.310 1.00 81.49 107 LEU B C 1
ATOM 5045 O O . LEU B 1 107 ? -30.586 -28.019 -4.921 1.00 77.30 107 LEU B O 1
ATOM 5061 N N . GLN B 1 108 ? -29.165 -27.525 -6.593 1.00 87.66 108 GLN B N 1
ATOM 5062 C CA . GLN B 1 108 ? -30.156 -27.759 -7.635 1.00 85.40 108 GLN B CA 1
ATOM 5063 C C . GLN B 1 108 ? -30.683 -29.198 -7.632 1.00 79.04 108 GLN B C 1
ATOM 5064 O O . GLN B 1 108 ? -31.869 -29.411 -7.881 1.00 75.23 108 GLN B O 1
ATOM 5078 N N . PRO B 1 109 ? -29.814 -30.190 -7.346 1.00 81.98 109 PRO B N 1
ATOM 5079 C CA . PRO B 1 109 ? -30.294 -31.580 -7.341 1.00 78.57 109 PRO B CA 1
ATOM 5080 C C . PRO B 1 109 ? -31.387 -31.873 -6.305 1.00 76.43 109 PRO B C 1
ATOM 5081 O O . PRO B 1 109 ? -32.137 -32.839 -6.474 1.00 66.66 109 PRO B O 1
ATOM 5092 N N . PHE B 1 110 ? -31.479 -31.052 -5.263 1.00 68.21 110 PHE B N 1
ATOM 5093 C CA . PHE B 1 110 ? -32.381 -31.329 -4.146 1.00 70.36 110 PHE B CA 1
ATOM 5094 C C . PHE B 1 110 ? -33.704 -30.589 -4.285 1.00 75.45 110 PHE B C 1
ATOM 5095 O O . PHE B 1 110 ? -34.709 -30.978 -3.684 1.00 68.60 110 PHE B O 1
ATOM 5112 N N . GLY B 1 111 ? -33.699 -29.525 -5.083 1.00 79.56 111 GLY B N 1
ATOM 5113 C CA . GLY B 1 111 ? -34.904 -28.763 -5.350 1.00 81.50 111 GLY B CA 1
ATOM 5114 C C . GLY B 1 111 ? -35.439 -28.102 -4.096 1.00 81.76 111 GLY B C 1
ATOM 5115 O O . GLY B 1 111 ? -36.590 -28.313 -3.713 1.00 75.37 111 GLY B O 1
ATOM 5119 N N . THR B 1 112 ? -34.595 -27.293 -3.465 1.00 87.29 112 THR B N 1
ATOM 5120 C CA . THR B 1 112 ? -34.919 -26.680 -2.185 1.00 80.08 112 THR B CA 1
ATOM 5121 C C . THR B 1 112 ? -35.152 -25.180 -2.333 1.00 79.45 112 THR B C 1
ATOM 5122 O O . THR B 1 112 ? -34.318 -24.461 -2.885 1.00 81.36 112 THR B O 1
ATOM 5133 N N . ASP B 1 113 ? -36.303 -24.725 -1.844 1.00 86.75 113 ASP B N 1
ATOM 5134 C CA . ASP B 1 113 ? -36.639 -23.305 -1.813 1.00 85.35 113 ASP B CA 1
ATOM 5135 C C . ASP B 1 113 ? -36.345 -22.745 -0.431 1.00 81.32 113 ASP B C 1
ATOM 5136 O O . ASP B 1 113 ? -35.736 -23.416 0.402 1.00 66.06 113 ASP B O 1
ATOM 5145 N N . TRP B 1 114 ? -36.785 -21.517 -0.188 1.00 74.14 114 TRP B N 1
ATOM 5146 C CA . TRP B 1 114 ? -36.688 -20.938 1.143 1.00 62.53 114 TRP B CA 1
ATOM 5147 C C . TRP B 1 114 ? -37.918 -21.313 1.971 1.00 63.89 114 TRP B C 1
ATOM 5148 O O . TRP B 1 114 ? -38.000 -20.970 3.147 1.00 66.35 114 TRP B O 1
ATOM 5169 N N . HIS B 1 115 ? -38.863 -22.029 1.359 1.00 57.62 115 HIS B N 1
ATOM 5170 C CA . HIS B 1 115 ? -40.062 -22.487 2.064 1.00 63.79 115 HIS B CA 1
ATOM 5171 C C . HIS B 1 115 ? -39.762 -23.724 2.908 1.00 52.04 115 HIS B C 1
ATOM 5172 O O . HIS B 1 115 ? -39.204 -24.698 2.410 1.00 49.51 115 HIS B O 1
ATOM 5186 N N . LYS B 1 116 ? -40.140 -23.676 4.182 1.00 46.34 116 LYS B N 1
ATOM 5187 C CA . LYS B 1 116 ? -39.858 -24.758 5.126 1.00 41.48 116 LYS B CA 1
ATOM 5188 C C . LYS B 1 116 ? -41.130 -25.207 5.833 1.00 48.41 116 LYS B C 1
ATOM 5189 O O . LYS B 1 116 ? -41.223 -25.129 7.060 1.00 39.62 116 LYS B O 1
ATOM 5208 N N . PRO B 1 117 ? -42.121 -25.676 5.065 1.00 41.72 117 PRO B N 1
ATOM 5209 C CA . PRO B 1 117 ? -43.384 -26.090 5.685 1.00 42.06 117 PRO B CA 1
ATOM 5210 C C . PRO B 1 117 ? -43.195 -27.235 6.685 1.00 48.09 117 PRO B C 1
ATOM 5211 O O . PRO B 1 117 ? -43.931 -27.318 7.668 1.00 44.64 117 PRO B O 1
ATOM 5222 N N . PHE B 1 118 ? -42.196 -28.080 6.445 1.00 44.18 118 PHE B N 1
ATOM 5223 C CA . PHE B 1 118 ? -41.928 -29.237 7.294 1.00 36.81 118 PHE B CA 1
ATOM 5224 C C . PHE B 1 118 ? -41.612 -28.886 8.753 1.00 41.17 118 PHE B C 1
ATOM 5225 O O . PHE B 1 118 ? -41.791 -29.715 9.641 1.00 48.87 118 PHE B O 1
ATOM 5242 N N . LEU B 1 119 ? -41.151 -27.667 9.010 1.00 44.50 119 LEU B N 1
ATOM 5243 C CA . LEU B 1 119 ? -40.836 -27.259 10.379 1.00 42.95 119 LEU B CA 1
ATOM 5244 C C . LEU B 1 119 ? -42.091 -27.107 11.242 1.00 44.42 119 LEU B C 1
ATOM 5245 O O . LEU B 1 119 ? -42.002 -27.030 12.466 1.00 56.55 119 LEU B O 1
ATOM 5261 N N . GLU B 1 120 ? -43.253 -27.071 10.595 1.00 47.21 120 GLU B N 1
ATOM 5262 C CA . GLU B 1 120 ? -44.540 -27.037 11.286 1.00 48.24 120 GLU B CA 1
ATOM 5263 C C . GLU B 1 120 ? -45.290 -28.357 11.160 1.00 48.05 120 GLU B C 1
ATOM 5264 O O . GLU B 1 120 ? -45.916 -28.820 12.109 1.00 51.32 120 GLU B O 1
ATOM 5276 N N . ILE B 1 121 ? -45.227 -28.957 9.978 1.00 42.79 121 ILE B N 1
ATOM 5277 C CA . ILE B 1 121 ? -45.978 -30.173 9.701 1.00 41.26 121 ILE B CA 1
ATOM 5278 C C . ILE B 1 121 ? -45.469 -31.339 10.543 1.00 51.76 121 ILE B C 1
ATOM 5279 O O . ILE B 1 121 ? -46.260 -32.032 11.181 1.00 46.00 121 ILE B O 1
ATOM 5295 N N . ALA B 1 122 ? -44.156 -31.556 10.541 1.00 47.72 122 ALA B N 1
ATOM 5296 C CA . ALA B 1 122 ? -43.566 -32.644 11.316 1.00 44.33 122 ALA B CA 1
ATOM 5297 C C . ALA B 1 122 ? -44.002 -32.534 12.775 1.00 35.75 122 ALA B C 1
ATOM 5298 O O . ALA B 1 122 ? -44.006 -31.438 13.335 1.00 43.50 122 ALA B O 1
ATOM 5305 N N . PRO B 1 123 ? -44.398 -33.661 13.390 1.00 38.72 123 PRO B N 1
ATOM 5306 C CA . PRO B 1 123 ? -44.918 -33.595 14.764 1.00 40.47 123 PRO B CA 1
ATOM 5307 C C . PRO B 1 123 ? -43.877 -33.168 15.789 1.00 51.72 123 PRO B C 1
ATOM 5308 O O . PRO B 1 123 ? -44.238 -32.538 16.783 1.00 45.93 123 PRO B O 1
ATOM 5319 N N . TYR B 1 124 ? -42.612 -33.505 15.548 1.00 48.65 124 TYR B N 1
ATOM 5320 C CA . TYR B 1 124 ? -41.530 -33.149 16.462 1.00 42.45 124 TYR B CA 1
ATOM 5321 C C . TYR B 1 124 ? -40.377 -32.484 15.735 1.00 45.21 124 TYR B C 1
ATOM 5322 O O . TYR B 1 124 ? -40.030 -32.865 14.619 1.00 37.12 124 TYR B O 1
ATOM 5340 N N . LEU B 1 125 ? -39.808 -31.471 16.377 1.00 39.15 125 LEU B N 1
ATOM 5341 C CA . LEU B 1 125 ? -38.523 -30.921 15.986 1.00 48.54 125 LEU B CA 1
ATOM 5342 C C . LEU B 1 125 ? -37.559 -31.213 17.109 1.00 46.96 125 LEU B C 1
ATOM 5343 O O . LEU B 1 125 ? -37.779 -30.794 18.244 1.00 50.91 125 LEU B O 1
ATOM 5359 N N . ILE B 1 126 ? -36.497 -31.939 16.800 1.00 47.57 126 ILE B N 1
ATOM 5360 C CA . ILE B 1 126 ? -35.427 -32.136 17.762 1.00 34.13 126 ILE B CA 1
ATOM 5361 C C . ILE B 1 126 ? -34.340 -31.138 17.427 1.00 43.73 126 ILE B C 1
ATOM 5362 O O . ILE B 1 126 ? -33.742 -31.189 16.351 1.00 43.98 126 ILE B O 1
ATOM 5378 N N . VAL B 1 127 ? -34.124 -30.206 18.344 1.00 33.40 127 VAL B N 1
ATOM 5379 C CA . VAL B 1 127 ? -33.084 -29.207 18.203 1.00 35.20 127 VAL B CA 1
ATOM 5380 C C . VAL B 1 127 ? -31.939 -29.610 19.111 1.00 45.29 127 VAL B C 1
ATOM 5381 O O . VAL B 1 127 ? -32.114 -29.714 20.326 1.00 46.02 127 VAL B O 1
ATOM 5394 N N . VAL B 1 128 ? -30.777 -29.862 18.520 1.00 38.11 128 VAL B N 1
ATOM 5395 C CA . VAL B 1 128 ? -29.628 -30.314 19.287 1.00 35.20 128 VAL B CA 1
ATOM 5396 C C . VAL B 1 128 ? -28.766 -29.127 19.642 1.00 33.32 128 VAL B C 1
ATOM 5397 O O . VAL B 1 128 ? -28.463 -28.302 18.789 1.00 35.42 128 VAL B O 1
ATOM 5410 N N . PHE B 1 129 ? -28.386 -29.049 20.913 1.00 38.19 129 PHE B N 1
ATOM 5411 C CA . PHE B 1 129 ? -27.477 -28.016 21.403 1.00 46.48 129 PHE B CA 1
ATOM 5412 C C . PHE B 1 129 ? -26.186 -28.642 21.921 1.00 35.98 129 PHE B C 1
ATOM 5413 O O . PHE B 1 129 ? -26.214 -29.691 22.558 1.00 39.15 129 PHE B O 1
ATOM 5430 N N . ARG B 1 130 ? -25.064 -27.979 21.659 1.00 40.97 130 ARG B N 1
ATOM 5431 C CA . ARG B 1 130 ? -23.760 -28.425 22.143 1.00 51.39 130 ARG B CA 1
ATOM 5432 C C . ARG B 1 130 ? -23.298 -27.600 23.347 1.00 47.97 130 ARG B C 1
ATOM 5433 O O . ARG B 1 130 ? -23.435 -26.377 23.354 1.00 47.71 130 ARG B O 1
ATOM 5454 N N . LYS B 1 131 ? -22.746 -28.275 24.354 1.00 49.94 131 LYS B N 1
ATOM 5455 C CA . LYS B 1 131 ? -22.278 -27.613 25.577 1.00 45.35 131 LYS B CA 1
ATOM 5456 C C . LYS B 1 131 ? -20.773 -27.393 25.568 1.00 48.63 131 LYS B C 1
ATOM 5457 O O . LYS B 1 131 ? -20.002 -28.327 25.796 1.00 49.19 131 LYS B O 1
ATOM 5476 N N . ALA B 1 132 ? -20.360 -26.155 25.323 1.00 52.52 132 ALA B N 1
ATOM 5477 C CA . ALA B 1 132 ? -18.943 -25.822 25.282 1.00 57.08 132 ALA B CA 1
ATOM 5478 C C . ALA B 1 132 ? -18.290 -26.042 26.646 1.00 59.06 132 ALA B C 1
ATOM 5479 O O . ALA B 1 132 ? -17.098 -26.346 26.730 1.00 59.68 132 ALA B O 1
ATOM 5486 N N . TYR B 1 133 ? -19.081 -25.902 27.707 1.00 59.99 133 TYR B N 1
ATOM 5487 C CA . TYR B 1 133 ? -18.598 -26.143 29.064 1.00 63.33 133 TYR B CA 1
ATOM 5488 C C . TYR B 1 133 ? -19.748 -26.412 30.024 1.00 59.31 133 TYR B C 1
ATOM 5489 O O . TYR B 1 133 ? -20.893 -26.044 29.760 1.00 65.40 133 TYR B O 1
ATOM 5507 N N . ASP B 1 134 ? -19.428 -27.063 31.136 1.00 63.31 134 ASP B N 1
ATOM 5508 C CA . ASP B 1 134 ? -20.397 -27.333 32.192 1.00 70.44 134 ASP B CA 1
ATOM 5509 C C . ASP B 1 134 ? -20.367 -26.225 33.241 1.00 82.64 134 ASP B C 1
ATOM 5510 O O . ASP B 1 134 ? -19.392 -25.476 33.336 1.00 74.88 134 ASP B O 1
ATOM 5519 N N . VAL B 1 135 ? -21.443 -26.127 34.017 1.00 92.76 135 VAL B N 1
ATOM 5520 C CA . VAL B 1 135 ? -21.541 -25.149 35.097 1.00 100.98 135 VAL B CA 1
ATOM 5521 C C . VAL B 1 135 ? -21.648 -25.867 36.436 1.00 105.23 135 VAL B C 1
ATOM 5522 O O . VAL B 1 135 ? -22.711 -26.369 36.804 1.00 98.38 135 VAL B O 1
ATOM 5535 N N . LEU B 1 136 ? -20.531 -25.907 37.154 1.00 108.28 136 LEU B N 1
ATOM 5536 C CA . LEU B 1 136 ? -20.462 -26.558 38.455 1.00 117.78 136 LEU B CA 1
ATOM 5537 C C . LEU B 1 136 ? -21.408 -25.879 39.443 1.00 128.66 136 LEU B C 1
ATOM 5538 O O . LEU B 1 136 ? -21.829 -24.743 39.214 1.00 131.04 136 LEU B O 1
ATOM 5554 N N . PRO B 1 137 ? -21.756 -26.575 40.542 1.00 131.71 137 PRO B N 1
ATOM 5555 C CA . PRO B 1 137 ? -22.618 -25.960 41.560 1.00 129.96 137 PRO B CA 1
ATOM 5556 C C . PRO B 1 137 ? -22.023 -24.671 42.119 1.00 123.55 137 PRO B C 1
ATOM 5557 O O . PRO B 1 137 ? -22.759 -23.804 42.593 1.00 113.63 137 PRO B O 1
ATOM 5568 N N . ASP B 1 138 ? -20.701 -24.553 42.045 1.00 126.54 138 ASP B N 1
ATOM 5569 C CA . ASP B 1 138 ? -19.994 -23.375 42.533 1.00 124.62 138 ASP B CA 1
ATOM 5570 C C . ASP B 1 138 ? -20.224 -22.168 41.626 1.00 121.85 138 ASP B C 1
ATOM 5571 O O . ASP B 1 138 ? -20.151 -21.020 42.072 1.00 114.01 138 ASP B O 1
ATOM 5580 N N . GLY B 1 139 ? -20.501 -22.439 40.354 1.00 112.29 139 GLY B N 1
ATOM 5581 C CA . GLY B 1 139 ? -20.636 -21.395 39.354 1.00 100.31 139 GLY B CA 1
ATOM 5582 C C . GLY B 1 139 ? -19.348 -21.211 38.570 1.00 101.13 139 GLY B C 1
ATOM 5583 O O . GLY B 1 139 ? -19.214 -20.266 37.789 1.00 90.10 139 GLY B O 1
ATOM 5587 N N . THR B 1 140 ? -18.395 -22.113 38.787 1.00 106.46 140 THR B N 1
ATOM 5588 C CA . THR B 1 140 ? -17.150 -22.119 38.026 1.00 103.61 140 THR B CA 1
ATOM 5589 C C . THR B 1 140 ? -17.344 -22.903 36.729 1.00 98.51 140 THR B C 1
ATOM 5590 O O . THR B 1 140 ? -18.152 -23.835 36.669 1.00 88.42 140 THR B O 1
ATOM 5601 N N . GLN B 1 141 ? -16.601 -22.516 35.696 1.00 91.44 141 GLN B N 1
ATOM 5602 C CA . GLN B 1 141 ? -16.748 -23.112 34.372 1.00 90.19 141 GLN B CA 1
ATOM 5603 C C . GLN B 1 141 ? -15.745 -24.241 34.134 1.00 93.51 141 GLN B C 1
ATOM 5604 O O . GLN B 1 141 ? -14.559 -23.994 33.910 1.00 91.28 141 GLN B O 1
ATOM 5618 N N . ARG B 1 142 ? -16.233 -25.477 34.187 1.00 89.98 142 ARG B N 1
ATOM 5619 C CA . ARG B 1 142 ? -15.425 -26.647 33.860 1.00 80.14 142 ARG B CA 1
ATOM 5620 C C . ARG B 1 142 ? -15.579 -26.983 32.382 1.00 76.69 142 ARG B C 1
ATOM 5621 O O . ARG B 1 142 ? -16.630 -27.453 31.944 1.00 75.47 142 ARG B O 1
ATOM 5642 N N . LYS B 1 143 ? -14.521 -26.729 31.622 1.00 72.09 143 LYS B N 1
ATOM 5643 C CA . LYS B 1 143 ? -14.543 -26.875 30.171 1.00 75.16 143 LYS B CA 1
ATOM 5644 C C . LYS B 1 143 ? -14.848 -28.310 29.719 1.00 78.57 143 LYS B C 1
ATOM 5645 O O . LYS B 1 143 ? -14.523 -29.278 30.413 1.00 69.35 143 LYS B O 1
ATOM 5664 N N . ASN B 1 144 ? -15.494 -28.428 28.560 1.00 69.20 144 ASN B N 1
ATOM 5665 C CA . ASN B 1 144 ? -15.706 -29.716 27.901 1.00 60.91 144 ASN B CA 1
ATOM 5666 C C . ASN B 1 144 ? -14.784 -29.836 26.690 1.00 57.61 144 ASN B C 1
ATOM 5667 O O . ASN B 1 144 ? -14.359 -28.824 26.132 1.00 68.45 144 ASN B O 1
ATOM 5678 N N . TYR B 1 145 ? -14.485 -31.065 26.276 1.00 62.32 145 TYR B N 1
ATOM 5679 C CA . TYR B 1 145 ? -13.486 -31.287 25.232 1.00 66.88 145 TYR B CA 1
ATOM 5680 C C . TYR B 1 145 ? -14.014 -32.110 24.054 1.00 50.87 145 TYR B C 1
ATOM 5681 O O . TYR B 1 145 ? -14.813 -33.032 24.226 1.00 45.03 145 TYR B O 1
ATOM 5699 N N . TYR B 1 146 ? -13.547 -31.750 22.859 1.00 52.35 146 TYR B N 1
ATOM 5700 C CA . TYR B 1 146 ? -13.977 -32.367 21.604 1.00 43.33 146 TYR B CA 1
ATOM 5701 C C . TYR B 1 146 ? -15.500 -32.464 21.542 1.00 43.41 146 TYR B C 1
ATOM 5702 O O . TYR B 1 146 ? -16.073 -33.536 21.333 1.00 36.64 146 TYR B O 1
ATOM 5720 N N . VAL B 1 147 ? -16.138 -31.313 21.728 1.00 36.35 147 VAL B N 1
ATOM 5721 C CA . VAL B 1 147 ? -17.581 -31.220 21.833 1.00 41.97 147 VAL B CA 1
ATOM 5722 C C . VAL B 1 147 ? -18.235 -31.412 20.470 1.00 38.64 147 VAL B C 1
ATOM 5723 O O . VAL B 1 147 ? -19.193 -32.164 20.346 1.00 41.70 147 VAL B O 1
ATOM 5736 N N . GLN B 1 148 ? -17.711 -30.728 19.457 1.00 39.09 148 GLN B N 1
ATOM 5737 C CA . GLN B 1 148 ? -18.223 -30.847 18.097 1.00 41.71 148 GLN B CA 1
ATOM 5738 C C . GLN B 1 148 ? -18.310 -32.310 17.688 1.00 43.54 148 GLN B C 1
ATOM 5739 O O . GLN B 1 148 ? -19.356 -32.788 17.245 1.00 39.91 148 GLN B O 1
ATOM 5753 N N . GLU B 1 149 ? -17.202 -33.018 17.865 1.00 34.72 149 GLU B N 1
ATOM 5754 C CA . GLU B 1 149 ? -17.117 -34.420 17.486 1.00 34.41 149 GLU B CA 1
ATOM 5755 C C . GLU B 1 149 ? -18.115 -35.246 18.291 1.00 34.50 149 GLU B C 1
ATOM 5756 O O . GLU B 1 149 ? -18.824 -36.088 17.738 1.00 35.50 149 GLU B O 1
ATOM 5768 N N . SER B 1 150 ? -18.190 -34.976 19.592 1.00 38.79 150 SER B N 1
ATOM 5769 C CA . SER B 1 150 ? -19.064 -35.727 20.497 1.00 36.93 150 SER B CA 1
ATOM 5770 C C . SER B 1 150 ? -20.544 -35.596 20.142 1.00 33.99 150 SER B C 1
ATOM 5771 O O . SER B 1 150 ? -21.284 -36.579 20.117 1.00 31.16 150 SER B O 1
ATOM 5779 N N . VAL B 1 151 ? -20.975 -34.370 19.887 1.00 30.94 151 VAL B N 1
ATOM 5780 C CA . VAL B 1 151 ? -22.380 -34.107 19.594 1.00 35.82 151 VAL B CA 1
ATOM 5781 C C . VAL B 1 151 ? -22.746 -34.680 18.224 1.00 34.35 151 VAL B C 1
ATOM 5782 O O . VAL B 1 151 ? -23.810 -35.284 18.053 1.00 36.27 151 VAL B O 1
ATOM 5795 N N . GLY B 1 152 ? -21.857 -34.494 17.253 1.00 35.46 152 GLY B N 1
ATOM 5796 C CA . GLY B 1 152 ? -22.034 -35.094 15.939 1.00 28.33 152 GLY B CA 1
ATOM 5797 C C . GLY B 1 152 ? -22.228 -36.601 16.008 1.00 29.87 152 GLY B C 1
ATOM 5798 O O . GLY B 1 152 ? -23.110 -37.166 15.346 1.00 31.84 152 GLY B O 1
ATOM 5802 N N . ILE B 1 153 ? -21.407 -37.271 16.808 1.00 33.44 153 ILE B N 1
ATOM 5803 C CA . ILE B 1 153 ? -21.580 -38.708 17.003 1.00 31.98 153 ILE B CA 1
ATOM 5804 C C 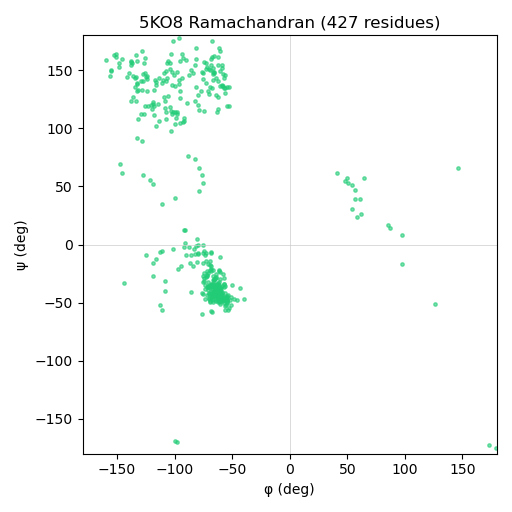. ILE B 1 153 ? -22.959 -39.018 17.590 1.00 33.06 153 ILE B C 1
ATOM 5805 O O . ILE B 1 153 ? -23.637 -39.953 17.153 1.00 33.52 153 ILE B O 1
ATOM 5821 N N . ALA B 1 154 ? -23.376 -38.224 18.571 1.00 33.04 154 ALA B N 1
ATOM 5822 C CA . ALA B 1 154 ? -24.683 -38.408 19.197 1.00 31.63 154 ALA B CA 1
ATOM 5823 C C . ALA B 1 154 ? -25.810 -38.225 18.179 1.00 30.28 154 ALA B C 1
ATOM 5824 O O . ALA B 1 154 ? -26.780 -38.981 18.171 1.00 39.24 154 ALA B O 1
ATOM 5831 N N . CYS B 1 155 ? -25.673 -37.226 17.314 1.00 32.85 155 CYS B N 1
ATOM 5832 C CA . CYS B 1 155 ? -26.633 -37.029 16.230 1.00 29.54 155 CYS B CA 1
ATOM 5833 C C . CYS B 1 155 ? -26.655 -38.217 15.279 1.00 36.71 155 CYS B C 1
ATOM 5834 O O . CYS B 1 155 ? -27.704 -38.578 14.753 1.00 35.45 155 CYS B O 1
ATOM 5842 N N . GLY B 1 156 ? -25.496 -38.827 15.058 1.00 33.55 156 GLY B N 1
ATOM 5843 C CA . GLY B 1 156 ? -25.445 -40.058 14.299 1.00 34.36 156 GLY B CA 1
ATOM 5844 C C . GLY B 1 156 ? -26.319 -41.117 14.938 1.00 37.13 156 GLY B C 1
ATOM 5845 O O . GLY B 1 156 ? -27.148 -41.726 14.270 1.00 31.92 156 GLY B O 1
ATOM 5849 N N . PHE B 1 157 ? -26.139 -41.323 16.239 1.00 30.57 157 PHE B N 1
ATOM 5850 C CA . PHE B 1 157 ? -26.932 -42.292 16.986 1.00 31.41 157 PHE B CA 1
ATOM 5851 C C . PHE B 1 157 ? -28.422 -41.946 16.936 1.00 35.57 157 PHE B C 1
ATOM 5852 O O . PHE B 1 157 ? -29.267 -42.829 16.837 1.00 36.19 157 PHE B O 1
ATOM 5869 N N . LEU B 1 158 ? -28.729 -40.656 17.033 1.00 32.60 158 LEU B N 1
ATOM 5870 C CA . LEU B 1 158 ? -30.095 -40.166 16.896 1.00 30.67 158 LEU B CA 1
ATOM 5871 C C . LEU B 1 158 ? -30.715 -40.646 15.586 1.00 38.17 158 LEU B C 1
ATOM 5872 O O . LEU B 1 158 ? -31.762 -41.293 15.578 1.00 33.50 158 LEU B O 1
ATOM 5888 N N . LEU B 1 159 ? -30.059 -40.328 14.476 1.00 31.56 159 LEU B N 1
ATOM 5889 C CA . LEU B 1 159 ? -30.578 -40.698 13.162 1.00 36.85 159 LEU B CA 1
ATOM 5890 C C . LEU B 1 159 ? -30.699 -42.205 12.991 1.00 37.80 159 LEU B C 1
ATOM 5891 O O . LEU B 1 159 ? -31.629 -42.684 12.342 1.00 34.82 159 LEU B O 1
ATOM 5907 N N . ALA B 1 160 ? -29.778 -42.961 13.581 1.00 41.10 160 ALA B N 1
ATOM 5908 C CA . ALA B 1 160 ? -29.856 -44.416 13.493 1.00 36.12 160 ALA B CA 1
ATOM 5909 C C . ALA B 1 160 ? -31.092 -44.916 14.232 1.00 37.41 160 ALA B C 1
ATOM 5910 O O . ALA B 1 160 ? -31.770 -45.839 13.783 1.00 39.10 160 ALA B O 1
ATOM 5917 N N . ALA B 1 161 ? -31.378 -44.309 15.376 1.00 33.99 161 ALA B N 1
ATOM 5918 C CA . ALA B 1 161 ? -32.549 -44.690 16.160 1.00 43.06 161 ALA B CA 1
ATOM 5919 C C . ALA B 1 161 ? -33.833 -44.315 15.419 1.00 40.93 161 ALA B C 1
ATOM 5920 O O . ALA B 1 161 ? -34.777 -45.105 15.359 1.00 41.57 161 ALA B O 1
ATOM 5927 N N . ILE B 1 162 ? -33.862 -43.112 14.852 1.00 44.19 162 ILE B N 1
ATOM 5928 C CA . ILE B 1 162 ? -35.026 -42.657 14.094 1.00 40.54 162 ILE B CA 1
ATOM 5929 C C . ILE B 1 162 ? -35.348 -43.657 12.999 1.00 36.79 162 ILE B C 1
ATOM 5930 O O . ILE B 1 162 ? -36.500 -44.057 12.828 1.00 47.21 162 ILE B O 1
ATOM 5946 N N . HIS B 1 163 ? -34.319 -44.085 12.280 1.00 39.26 163 HIS B N 1
ATOM 5947 C CA . HIS B 1 163 ? -34.492 -45.051 11.204 1.00 41.39 163 HIS B CA 1
ATOM 5948 C C . HIS B 1 163 ? -34.900 -46.436 11.720 1.00 51.91 163 HIS B C 1
ATOM 5949 O O . HIS B 1 163 ? -35.691 -47.131 11.087 1.00 47.64 163 HIS B O 1
ATOM 5963 N N . GLN B 1 164 ? -34.359 -46.837 12.867 1.00 46.92 164 GLN B N 1
ATOM 5964 C CA . GLN B 1 164 ? -34.676 -48.144 13.435 1.00 47.53 164 GLN B CA 1
ATOM 5965 C C . GLN B 1 164 ? -36.147 -48.198 13.838 1.00 52.52 164 GLN B C 1
ATOM 5966 O O . GLN B 1 164 ? -36.804 -49.225 13.698 1.00 44.85 164 GLN B O 1
ATOM 5980 N N . ALA B 1 165 ? -36.651 -47.076 14.338 1.00 43.48 165 ALA B N 1
ATOM 5981 C CA . ALA B 1 165 ? -38.039 -46.967 14.761 1.00 48.84 165 ALA B CA 1
ATOM 5982 C C . ALA B 1 165 ? -39.006 -46.913 13.576 1.00 52.68 165 ALA B C 1
ATOM 5983 O O . ALA B 1 165 ? -40.219 -46.977 13.762 1.00 61.94 165 ALA B O 1
ATOM 5990 N N . GLY B 1 166 ? -38.473 -46.792 12.364 1.00 49.95 166 GLY B N 1
ATOM 5991 C CA . GLY B 1 166 ? -39.299 -46.738 11.172 1.00 53.86 166 GLY B CA 1
ATOM 5992 C C . GLY B 1 166 ? -39.771 -45.332 10.838 1.00 61.04 166 GLY B C 1
ATOM 5993 O O . GLY B 1 166 ? -40.674 -45.157 10.026 1.00 54.75 166 GLY B O 1
ATOM 5997 N N . LEU B 1 167 ? -39.157 -44.332 11.467 1.00 54.56 167 LEU B N 1
ATOM 5998 C CA . LEU B 1 167 ? -39.463 -42.933 11.195 1.00 43.89 167 LEU B CA 1
ATOM 5999 C C . LEU B 1 167 ? -38.489 -42.324 10.197 1.00 48.54 167 LEU B C 1
ATOM 6000 O O . LEU B 1 167 ? -37.549 -42.984 9.751 1.00 43.07 167 LEU B O 1
ATOM 6016 N N . VAL B 1 168 ? -38.722 -41.059 9.849 1.00 39.61 168 VAL B N 1
ATOM 6017 C CA . VAL B 1 168 ? -37.820 -40.330 8.964 1.00 34.86 168 VAL B CA 1
ATOM 6018 C C . VAL B 1 168 ? -37.539 -38.955 9.536 1.00 34.75 168 VAL B C 1
ATOM 6019 O O . VAL B 1 168 ? -38.251 -38.467 10.408 1.00 36.71 168 VAL B O 1
ATOM 6032 N N . ALA B 1 169 ? -36.487 -38.340 9.021 1.00 31.12 169 ALA B N 1
ATOM 6033 C CA . ALA B 1 169 ? -35.995 -37.089 9.549 1.00 40.47 169 ALA B CA 1
ATOM 6034 C C . ALA B 1 169 ? -35.325 -36.278 8.460 1.00 38.92 169 ALA B C 1
ATOM 6035 O O . ALA B 1 169 ? -34.952 -36.800 7.403 1.00 40.60 169 ALA B O 1
ATOM 6042 N N . LEU B 1 170 ? -35.187 -34.990 8.737 1.00 38.84 170 LEU B N 1
ATOM 6043 C CA . LEU B 1 170 ? -34.410 -34.096 7.905 1.00 38.25 170 LEU B CA 1
ATOM 6044 C C . LEU B 1 170 ? -33.342 -33.442 8.773 1.00 45.43 170 LEU B C 1
ATOM 6045 O O . LEU B 1 170 ? -33.647 -32.776 9.756 1.00 51.33 170 LEU B O 1
ATOM 6061 N N . THR B 1 171 ? -32.084 -33.676 8.426 1.00 41.94 171 THR B N 1
ATOM 6062 C CA . THR B 1 171 ? -30.976 -33.008 9.089 1.00 38.93 171 THR B CA 1
ATOM 6063 C C . THR B 1 171 ? -30.874 -31.616 8.508 1.00 38.37 171 THR B C 1
ATOM 6064 O O . THR B 1 171 ? -30.615 -31.459 7.326 1.00 45.12 171 THR B O 1
ATOM 6075 N N . HIS B 1 172 ? -31.095 -30.608 9.338 1.00 47.65 172 HIS B N 1
ATOM 6076 C CA . HIS B 1 172 ? -31.213 -29.238 8.858 1.00 47.75 172 HIS B CA 1
ATOM 6077 C C . HIS B 1 172 ? -30.259 -28.321 9.616 1.00 52.88 172 HIS B C 1
ATOM 6078 O O . HIS B 1 172 ? -29.987 -28.538 10.800 1.00 38.96 172 HIS B O 1
ATOM 6092 N N . THR B 1 173 ? -29.747 -27.305 8.922 1.00 46.40 173 THR B N 1
ATOM 6093 C CA A THR B 1 173 ? -28.826 -26.354 9.538 0.74 51.94 173 THR B CA 1
ATOM 6094 C CA B THR B 1 173 ? -28.830 -26.339 9.516 0.26 52.24 173 THR B CA 1
ATOM 6095 C C . THR B 1 173 ? -29.529 -25.564 10.632 1.00 61.26 173 THR B C 1
ATOM 6096 O O . THR B 1 173 ? -30.700 -25.201 10.492 1.00 64.61 173 THR B O 1
ATOM 6117 N N . PRO B 1 174 ? -28.812 -25.292 11.741 1.00 62.39 174 PRO B N 1
ATOM 6118 C CA . PRO B 1 174 ? -29.467 -24.588 12.846 1.00 55.73 174 PRO B CA 1
ATOM 6119 C C . PRO B 1 174 ? -29.589 -23.078 12.612 1.00 58.82 174 PRO B C 1
ATOM 6120 O O . PRO B 1 174 ? -28.977 -22.297 13.336 1.00 59.06 174 PRO B O 1
ATOM 6131 N N . SER B 1 175 ? -30.382 -22.677 11.621 1.00 65.62 175 SER B N 1
ATOM 6132 C CA . SER B 1 175 ? -30.499 -21.264 11.261 1.00 71.22 175 SER B CA 1
ATOM 6133 C C . SER B 1 175 ? -31.876 -20.687 11.612 1.00 69.21 175 SER B C 1
ATOM 6134 O O . SER B 1 175 ? -32.890 -21.367 11.455 1.00 68.89 175 SER B O 1
ATOM 6142 N N . PRO B 1 176 ? -31.915 -19.445 12.138 1.00 68.18 176 PRO B N 1
ATOM 6143 C CA . PRO B 1 176 ? -30.784 -18.646 12.631 1.00 75.21 176 PRO B CA 1
ATOM 6144 C C . PRO B 1 176 ? -30.401 -19.045 14.043 1.00 65.91 176 PRO B C 1
ATOM 6145 O O . PRO B 1 176 ? -31.282 -19.215 14.888 1.00 66.07 176 PRO B O 1
ATOM 6156 N N . MET B 1 177 ? -29.103 -19.176 14.292 1.00 51.36 177 MET B N 1
ATOM 6157 C CA . MET B 1 177 ? -28.615 -19.641 15.582 1.00 68.80 177 MET B CA 1
ATOM 6158 C C . MET B 1 177 ? -29.104 -18.766 16.732 1.00 65.43 177 MET B C 1
ATOM 6159 O O . MET B 1 177 ? -29.543 -19.280 17.760 1.00 65.97 177 MET B O 1
ATOM 6173 N N . ASN B 1 178 ? -29.027 -17.451 16.555 1.00 67.37 178 ASN B N 1
ATOM 6174 C CA . ASN B 1 178 ? -29.475 -16.515 17.581 1.00 83.07 178 ASN B CA 1
ATOM 6175 C C . ASN B 1 178 ? -30.920 -16.783 17.999 1.00 68.54 178 ASN B C 1
ATOM 6176 O O . ASN B 1 178 ? -31.237 -16.848 19.187 1.00 60.25 178 ASN B O 1
ATOM 6187 N N . PHE B 1 179 ? -31.787 -16.956 17.010 1.00 58.11 179 PHE B N 1
ATOM 6188 C CA . PHE B 1 179 ? -33.210 -17.134 17.263 1.00 65.94 179 PHE B CA 1
ATOM 6189 C C . PHE B 1 179 ? -33.501 -18.446 17.979 1.00 60.83 179 PHE B C 1
ATOM 6190 O O . PHE B 1 179 ? -34.239 -18.466 18.962 1.00 50.91 179 PHE B O 1
ATOM 6207 N N . LEU B 1 180 ? -32.917 -19.537 17.491 1.00 55.74 180 LEU B N 1
ATOM 6208 C CA . LEU B 1 180 ? -33.142 -20.848 18.096 1.00 54.74 180 LEU B CA 1
ATOM 6209 C C . LEU B 1 180 ? -32.765 -20.838 19.569 1.00 53.27 180 LEU B C 1
ATOM 6210 O O . LEU B 1 180 ? -33.510 -21.334 20.416 1.00 51.12 180 LEU B O 1
ATOM 6226 N N . GLN B 1 181 ? -31.605 -20.268 19.873 1.00 53.14 181 GLN B N 1
ATOM 6227 C CA . GLN B 1 181 ? -31.163 -20.155 21.253 1.00 59.99 181 GLN B CA 1
ATOM 6228 C C . GLN B 1 181 ? -32.118 -19.284 22.059 1.00 55.29 181 GLN B C 1
ATOM 6229 O O . GLN B 1 181 ? -32.378 -19.551 23.234 1.00 47.88 181 GLN B O 1
ATOM 6243 N N . LYS B 1 182 ? -32.638 -18.246 21.411 1.00 60.22 182 LYS B N 1
ATOM 6244 C CA . LYS B 1 182 ? -33.529 -17.290 22.060 1.00 58.17 182 LYS B CA 1
ATOM 6245 C C . LYS B 1 182 ? -34.872 -17.927 22.424 1.00 55.05 182 LYS B C 1
ATOM 6246 O O . LYS B 1 182 ? -35.256 -17.945 23.593 1.00 54.62 182 LYS B O 1
ATOM 6265 N N . ILE B 1 183 ? -35.573 -18.468 21.429 1.00 52.77 183 ILE B N 1
ATOM 6266 C CA . ILE B 1 183 ? -36.917 -19.007 21.648 1.00 50.64 183 ILE B CA 1
ATOM 6267 C C . ILE B 1 183 ? -36.911 -20.221 22.559 1.00 46.52 183 ILE B C 1
ATOM 6268 O O . ILE B 1 183 ? -37.843 -20.427 23.330 1.00 53.96 183 ILE B O 1
ATOM 6284 N N . LEU B 1 184 ? -35.867 -21.035 22.465 1.00 60.02 184 LEU B N 1
ATOM 6285 C CA . LEU B 1 184 ? -35.793 -22.246 23.268 1.00 50.90 184 LEU B CA 1
ATOM 6286 C C . LEU B 1 184 ? -35.083 -21.978 24.591 1.00 52.73 184 LEU B C 1
ATOM 6287 O O . LEU B 1 184 ? -34.895 -22.890 25.396 1.00 52.28 184 LEU B O 1
ATOM 6303 N N . GLN B 1 185 ? -34.691 -20.722 24.803 1.00 56.82 185 GLN B N 1
ATOM 6304 C CA . GLN B 1 185 ? -34.231 -20.259 26.112 1.00 54.21 185 GLN B CA 1
ATOM 6305 C C . GLN B 1 185 ? -33.102 -21.093 26.683 1.00 53.55 185 GLN B C 1
ATOM 6306 O O . GLN B 1 185 ? -33.181 -21.542 27.827 1.00 60.19 185 GLN B O 1
ATOM 6320 N N . ARG B 1 186 ? -32.059 -21.312 25.895 1.00 59.46 186 ARG B N 1
ATOM 6321 C CA . ARG B 1 186 ? -30.953 -22.133 26.355 1.00 49.68 186 ARG B CA 1
ATOM 6322 C C . ARG B 1 186 ? -29.846 -21.243 26.910 1.00 48.57 186 ARG B C 1
ATOM 6323 O O . ARG B 1 186 ? -29.577 -20.171 26.366 1.00 47.77 186 ARG B O 1
ATOM 6344 N N . PRO B 1 187 ? -29.202 -21.687 28.004 1.00 51.63 187 PRO B N 1
ATOM 6345 C CA . PRO B 1 187 ? -28.154 -20.887 28.653 1.00 52.19 187 PRO B CA 1
ATOM 6346 C C . PRO B 1 187 ? -26.953 -20.618 27.745 1.00 67.85 187 PRO B C 1
ATOM 6347 O O . PRO B 1 187 ? -26.836 -21.220 26.676 1.00 63.29 187 PRO B O 1
ATOM 6358 N N . GLU B 1 188 ? -26.078 -19.713 28.178 1.00 66.69 188 GLU B N 1
ATOM 6359 C CA . GLU B 1 188 ? -24.982 -19.217 27.350 1.00 66.07 188 GLU B CA 1
ATOM 6360 C C . GLU B 1 188 ? -23.912 -20.283 27.084 1.00 73.01 188 GLU B C 1
ATOM 6361 O O . GLU B 1 188 ? -23.104 -20.143 26.166 1.00 66.59 188 GLU B O 1
ATOM 6373 N N . ASN B 1 189 ? -23.908 -21.346 27.885 1.00 64.71 189 ASN B N 1
ATOM 6374 C CA . ASN B 1 189 ? -22.949 -22.431 27.695 1.00 67.52 189 ASN B CA 1
ATOM 6375 C C . ASN B 1 189 ? -23.366 -23.376 26.562 1.00 70.87 189 ASN B C 1
ATOM 6376 O O . ASN B 1 189 ? -22.597 -24.254 26.171 1.00 66.77 189 ASN B O 1
ATOM 6387 N N . GLU B 1 190 ? -24.580 -23.188 26.044 1.00 59.87 190 GLU B N 1
ATOM 6388 C CA . GLU B 1 190 ? -25.092 -23.994 24.938 1.00 44.69 190 GLU B CA 1
ATOM 6389 C C . GLU B 1 190 ? -25.147 -23.197 23.641 1.00 55.98 190 GLU B C 1
ATOM 6390 O O . GLU B 1 190 ? -25.327 -21.980 23.661 1.00 62.45 190 GLU B O 1
ATOM 6402 N N . ARG B 1 191 ? -24.977 -23.889 22.516 1.00 48.96 191 ARG B N 1
ATOM 6403 C CA . ARG B 1 191 ? -25.199 -23.295 21.199 1.00 47.88 191 ARG B CA 1
ATOM 6404 C C . ARG B 1 191 ? -25.898 -24.303 20.291 1.00 43.68 191 ARG B C 1
ATOM 6405 O O . ARG B 1 191 ? -25.664 -25.508 20.416 1.00 48.61 191 ARG B O 1
ATOM 6426 N N . PRO B 1 192 ? -26.755 -23.818 19.372 1.00 42.32 192 PRO B N 1
ATOM 6427 C CA . PRO B 1 192 ? -27.440 -24.724 18.442 1.00 47.83 192 PRO B CA 1
ATOM 6428 C C . PRO B 1 192 ? -26.452 -25.494 17.571 1.00 41.21 192 PRO B C 1
ATOM 6429 O O . PRO B 1 192 ? -25.497 -24.903 17.075 1.00 43.39 192 PRO B O 1
ATOM 6440 N N . PHE B 1 193 ? -26.689 -26.788 17.398 1.00 40.09 193 PHE B N 1
ATOM 6441 C CA . PHE B 1 193 ? -25.823 -27.642 16.592 1.00 45.59 193 PHE B CA 1
ATOM 6442 C C . PHE B 1 193 ? -26.542 -28.079 15.314 1.00 41.02 193 PHE B C 1
ATOM 6443 O O . PHE B 1 193 ? -26.053 -27.844 14.209 1.00 39.25 193 PHE B O 1
ATOM 6460 N N . LEU B 1 194 ? -27.704 -28.711 15.479 1.00 40.05 194 LEU B N 1
ATOM 6461 C CA . LEU B 1 194 ? -28.544 -29.112 14.352 1.00 35.17 194 LEU B CA 1
ATOM 6462 C C . LEU B 1 194 ? -30.022 -29.021 14.678 1.00 41.14 194 LEU B C 1
ATOM 6463 O O . LEU B 1 194 ? -30.418 -29.057 15.838 1.00 38.53 194 LEU B O 1
ATOM 6479 N N . LEU B 1 195 ? -30.826 -28.952 13.623 1.00 40.41 195 LEU B N 1
ATOM 6480 C CA . LEU B 1 195 ? -32.274 -28.912 13.724 1.00 41.34 195 LEU B CA 1
ATOM 6481 C C . LEU B 1 195 ? -32.845 -30.115 12.974 1.00 48.87 195 LEU B C 1
ATOM 6482 O O . LEU B 1 195 ? -32.608 -30.266 11.781 1.00 45.66 195 LEU B O 1
ATOM 6498 N N . VAL B 1 196 ? -33.577 -30.976 13.677 1.00 36.38 196 VAL B N 1
ATOM 6499 C CA . VAL B 1 196 ? -33.990 -32.261 13.118 1.00 33.24 196 VAL B CA 1
ATOM 6500 C C . VAL B 1 196 ? -35.494 -32.516 13.244 1.00 37.50 196 VAL B C 1
ATOM 6501 O O . VAL B 1 196 ? -35.947 -33.110 14.225 1.00 37.57 196 VAL B O 1
ATOM 6514 N N . PRO B 1 197 ? -36.276 -32.076 12.245 1.00 31.92 197 PRO B N 1
ATOM 6515 C CA . PRO B 1 197 ? -37.684 -32.492 12.218 1.00 36.36 197 PRO B CA 1
ATOM 6516 C C . PRO B 1 197 ? -37.805 -34.003 12.074 1.00 37.33 197 PRO B C 1
ATOM 6517 O O . PRO B 1 197 ? -37.026 -34.601 11.332 1.00 37.58 197 PRO B O 1
ATOM 6528 N N . VAL B 1 198 ? -38.758 -34.602 12.782 1.00 36.17 198 VAL B N 1
ATOM 6529 C CA . VAL B 1 198 ? -38.949 -36.048 12.772 1.00 38.72 198 VAL B CA 1
ATOM 6530 C C . VAL B 1 198 ? -40.427 -36.397 12.604 1.00 39.21 198 VAL B C 1
ATOM 6531 O O . VAL B 1 198 ? -41.296 -35.703 13.129 1.00 35.32 198 VAL B O 1
ATOM 6544 N N . GLY B 1 199 ? -40.709 -37.473 11.874 1.00 38.60 199 GLY B N 1
ATOM 6545 C CA . GLY B 1 199 ? -42.066 -37.978 11.776 1.00 45.09 199 GLY B CA 1
ATOM 6546 C C . GLY B 1 199 ? -42.208 -39.096 10.764 1.00 45.74 199 GLY B C 1
ATOM 6547 O O . GLY B 1 199 ? -41.217 -39.595 10.237 1.00 38.71 199 GLY B O 1
ATOM 6551 N N . TYR B 1 200 ? -43.446 -39.511 10.505 1.00 44.32 200 TYR B N 1
ATOM 6552 C CA . TYR B 1 200 ? -43.716 -40.393 9.376 1.00 41.37 200 TYR B CA 1
ATOM 6553 C C . TYR B 1 200 ? -43.493 -39.601 8.098 1.00 42.59 200 TYR B C 1
ATOM 6554 O O . TYR B 1 200 ? -43.695 -38.377 8.083 1.00 38.18 200 TYR B O 1
ATOM 6572 N N . PRO B 1 201 ? -43.078 -40.285 7.021 1.00 48.12 201 PRO B N 1
ATOM 6573 C CA . PRO B 1 201 ? -42.980 -39.586 5.742 1.00 42.43 201 PRO B CA 1
ATOM 6574 C C . PRO B 1 201 ? -44.371 -39.320 5.180 1.00 58.63 201 PRO B C 1
ATOM 6575 O O . PRO B 1 201 ? -45.311 -40.028 5.552 1.00 53.55 201 PRO B O 1
ATOM 6586 N N . ALA B 1 202 ? -44.502 -38.314 4.320 1.00 51.51 202 ALA B N 1
ATOM 6587 C CA . ALA B 1 202 ? -45.768 -38.047 3.648 1.00 55.53 202 ALA B CA 1
ATOM 6588 C C . ALA B 1 202 ? -46.083 -39.199 2.704 1.00 58.83 202 ALA B C 1
ATOM 6589 O O . ALA B 1 202 ? -45.173 -39.799 2.135 1.00 60.55 202 ALA B O 1
ATOM 6596 N N . GLU B 1 203 ? -47.372 -39.493 2.540 1.00 65.77 203 GLU B N 1
ATOM 6597 C CA . GLU B 1 203 ? -47.828 -40.657 1.780 1.00 65.98 203 GLU B CA 1
ATOM 6598 C C . GLU B 1 203 ? -47.116 -40.846 0.442 1.00 70.88 203 GLU B C 1
ATOM 6599 O O . GLU B 1 203 ? -46.677 -41.954 0.119 1.00 72.68 203 GLU B O 1
ATOM 6611 N N . GLY B 1 204 ? -47.004 -39.767 -0.326 1.00 53.67 204 GLY B N 1
ATOM 6612 C CA . GLY B 1 204 ? -46.346 -39.813 -1.620 1.00 55.61 204 GLY B CA 1
ATOM 6613 C C . GLY B 1 204 ? -45.034 -39.062 -1.616 1.00 64.48 204 GLY B C 1
ATOM 6614 O O . GLY B 1 204 ? -44.658 -38.452 -2.617 1.00 67.47 204 GLY B O 1
ATOM 6618 N N . ALA B 1 205 ? -44.333 -39.112 -0.487 1.00 66.10 205 ALA B N 1
ATOM 6619 C CA . ALA B 1 205 ? -43.082 -38.381 -0.323 1.00 60.27 205 ALA B CA 1
ATOM 6620 C C . ALA B 1 205 ? -42.060 -38.761 -1.389 1.00 56.57 205 ALA B C 1
ATOM 6621 O O . ALA B 1 205 ? -41.856 -39.942 -1.689 1.00 61.94 205 ALA B O 1
ATOM 6628 N N . MET B 1 206 ? -41.423 -37.742 -1.953 1.00 50.86 206 MET B N 1
ATOM 6629 C CA . MET B 1 206 ? -40.431 -37.924 -3.006 1.00 60.72 206 MET B CA 1
ATOM 6630 C C . MET B 1 206 ? -39.060 -37.509 -2.504 1.00 54.27 206 MET B C 1
ATOM 6631 O O . MET B 1 206 ? -38.943 -36.547 -1.752 1.00 62.67 206 MET B O 1
ATOM 6645 N N . VAL B 1 207 ? -38.029 -38.239 -2.924 1.00 60.11 207 VAL B N 1
ATOM 6646 C CA . VAL B 1 207 ? -36.646 -37.889 -2.607 1.00 62.85 207 VAL B CA 1
ATOM 6647 C C . VAL B 1 207 ? -35.833 -37.797 -3.889 1.00 61.51 207 VAL B C 1
ATOM 6648 O O . VAL B 1 207 ? -36.101 -38.527 -4.841 1.00 64.21 207 VAL B O 1
ATOM 6661 N N . PRO B 1 208 ? -34.833 -36.900 -3.922 1.00 55.19 208 PRO B N 1
ATOM 6662 C CA . PRO B 1 208 ? -33.987 -36.802 -5.116 1.00 54.07 208 PRO B CA 1
ATOM 6663 C C . PRO B 1 208 ? -33.283 -38.114 -5.427 1.00 65.57 208 PRO B C 1
ATOM 6664 O O . PRO B 1 208 ? -33.038 -38.896 -4.510 1.00 58.94 208 PRO B O 1
ATOM 6675 N N . ASP B 1 209 ? -32.979 -38.351 -6.702 1.00 78.99 209 ASP B N 1
ATOM 6676 C CA . ASP B 1 209 ? -32.333 -39.592 -7.127 1.00 74.48 209 ASP B CA 1
ATOM 6677 C C . ASP B 1 209 ? -30.819 -39.444 -7.041 1.00 74.71 209 ASP B C 1
ATOM 6678 O O . ASP B 1 209 ? -30.138 -39.273 -8.053 1.00 71.27 209 ASP B O 1
ATOM 6687 N N . LEU B 1 210 ? -30.304 -39.513 -5.819 1.00 73.04 210 LEU B N 1
ATOM 6688 C CA . LEU B 1 210 ? -28.881 -39.335 -5.570 1.00 70.34 210 LEU B CA 1
ATOM 6689 C C . LEU B 1 210 ? -28.152 -40.665 -5.633 1.00 58.56 210 LEU B C 1
ATOM 6690 O O . LEU B 1 210 ? -28.758 -41.722 -5.472 1.00 45.40 210 LEU B O 1
ATOM 6706 N N . GLN B 1 211 ? -26.847 -40.600 -5.866 1.00 58.70 211 GLN B N 1
ATOM 6707 C CA . GLN B 1 211 ? -26.002 -41.782 -5.846 1.00 68.59 211 GLN B CA 1
ATOM 6708 C C . GLN B 1 211 ? -24.952 -41.622 -4.761 1.00 55.86 211 GLN B C 1
ATOM 6709 O O . GLN B 1 211 ? -24.163 -40.674 -4.785 1.00 53.30 211 GLN B O 1
ATOM 6723 N N . ARG B 1 212 ? -24.949 -42.544 -3.806 1.00 53.27 212 ARG B N 1
ATOM 6724 C CA . ARG B 1 212 ? -23.929 -42.547 -2.766 1.00 51.52 212 ARG B CA 1
ATOM 6725 C C . ARG B 1 212 ? -22.615 -43.078 -3.310 1.00 53.23 212 ARG B C 1
ATOM 6726 O O . ARG B 1 212 ? -22.596 -43.931 -4.198 1.00 53.16 212 ARG B O 1
ATOM 6747 N N . LYS B 1 213 ? -21.517 -42.573 -2.762 1.00 58.84 213 LYS B N 1
ATOM 6748 C CA . LYS B 1 213 ? -20.188 -42.957 -3.208 1.00 48.79 213 LYS B CA 1
ATOM 6749 C C . LYS B 1 213 ? -19.984 -44.453 -3.058 1.00 50.84 213 LYS B C 1
ATOM 6750 O O . LYS B 1 213 ? -20.641 -45.104 -2.242 1.00 44.30 213 LYS B O 1
ATOM 6769 N N . ASP B 1 214 ? -19.086 -44.997 -3.869 1.00 62.52 214 ASP B N 1
ATOM 6770 C CA . ASP B 1 214 ? -18.768 -46.417 -3.811 1.00 67.94 214 ASP B CA 1
ATOM 6771 C C . ASP B 1 214 ? -17.570 -46.649 -2.896 1.00 60.81 214 ASP B C 1
ATOM 6772 O O . ASP B 1 214 ? -16.843 -45.712 -2.560 1.00 54.00 214 ASP B O 1
ATOM 6781 N N . LYS B 1 215 ? -17.391 -47.906 -2.502 1.00 60.60 215 LYS B N 1
ATOM 6782 C CA . LYS B 1 215 ? -16.314 -48.330 -1.611 1.00 61.13 215 LYS B CA 1
ATOM 6783 C C . LYS B 1 215 ? -14.989 -47.624 -1.917 1.00 62.64 215 LYS B C 1
ATOM 6784 O O . LYS B 1 215 ? -14.336 -47.092 -1.023 1.00 50.77 215 LYS B O 1
ATOM 6803 N N . ALA B 1 216 ? -14.623 -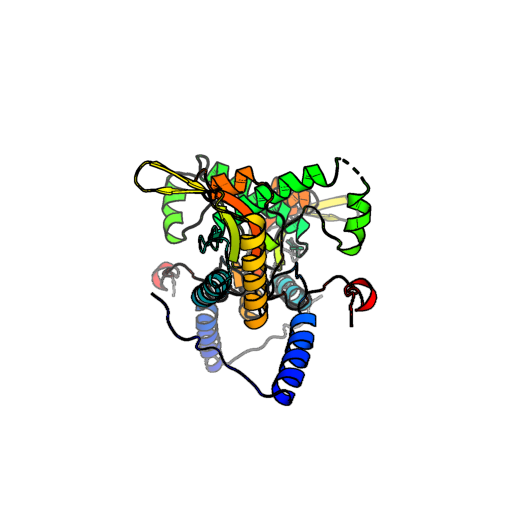47.575 -3.192 1.00 63.95 216 ALA B N 1
ATOM 6804 C CA . ALA B 1 216 ? -13.332 -47.028 -3.592 1.00 58.65 216 ALA B CA 1
ATOM 6805 C C . ALA B 1 216 ? -13.194 -45.527 -3.325 1.00 56.01 216 ALA B C 1
ATOM 6806 O O . ALA B 1 216 ? -12.083 -45.032 -3.137 1.00 58.22 216 ALA B O 1
ATOM 6813 N N . ALA B 1 217 ? -14.312 -44.805 -3.305 1.00 57.56 217 ALA B N 1
ATOM 6814 C CA . ALA B 1 217 ? -14.271 -43.343 -3.197 1.00 57.48 217 ALA B CA 1
ATOM 6815 C C . ALA B 1 217 ? -14.207 -42.837 -1.752 1.00 48.27 217 ALA B C 1
ATOM 6816 O O . ALA B 1 217 ? -13.872 -41.675 -1.516 1.00 52.29 217 ALA B O 1
ATOM 6823 N N . VAL B 1 218 ? -14.527 -43.707 -0.796 1.00 56.14 218 VAL B N 1
ATOM 6824 C CA . VAL B 1 218 ? -14.660 -43.302 0.606 1.00 58.59 218 VAL B CA 1
ATOM 6825 C C . VAL B 1 218 ? -13.782 -44.110 1.556 1.00 54.24 218 VAL B C 1
ATOM 6826 O O . VAL B 1 218 ? -13.671 -43.773 2.739 1.00 53.15 218 VAL B O 1
ATOM 6839 N N . MET B 1 219 ? -13.163 -45.169 1.039 1.00 50.88 219 MET B N 1
ATOM 6840 C CA . MET B 1 219 ? -12.454 -46.132 1.869 1.00 43.81 219 MET B CA 1
ATOM 6841 C C . MET B 1 219 ? -11.078 -46.475 1.306 1.00 57.13 219 MET B C 1
ATOM 6842 O O . MET B 1 219 ? -10.953 -46.917 0.162 1.00 60.52 219 MET B O 1
ATOM 6856 N N . VAL B 1 220 ? -10.056 -46.258 2.127 1.00 56.59 220 VAL B N 1
ATOM 6857 C CA . VAL B 1 220 ? -8.676 -46.621 1.809 1.00 57.98 220 VAL B CA 1
ATOM 6858 C C . VAL B 1 220 ? -8.204 -47.682 2.797 1.00 59.86 220 VAL B C 1
ATOM 6859 O O . VAL B 1 220 ? -8.506 -47.593 3.987 1.00 54.62 220 VAL B O 1
ATOM 6872 N N . VAL B 1 221 ? -7.458 -48.670 2.304 1.00 55.11 221 VAL B N 1
ATOM 6873 C CA . VAL B 1 221 ? -7.040 -49.809 3.122 1.00 56.80 221 VAL B CA 1
ATOM 6874 C C . VAL B 1 221 ? -5.531 -50.072 3.048 1.00 55.16 221 VAL B C 1
ATOM 6875 O O . VAL B 1 221 ? -5.017 -50.472 2.007 1.00 58.24 221 VAL B O 1
ATOM 6888 N N . TYR B 1 222 ? -4.837 -49.843 4.162 1.00 56.31 222 TYR B N 1
ATOM 6889 C CA . TYR B 1 222 ? -3.440 -50.251 4.329 1.00 56.69 222 TYR B CA 1
ATOM 6890 C C . TYR B 1 222 ? -3.335 -51.638 4.973 1.00 57.48 222 TYR B C 1
ATOM 6891 O O . TYR B 1 222 ? -3.546 -51.767 6.180 1.00 60.60 222 TYR B O 1
ATOM 6909 N N . HIS B 1 223 ? -3.004 -52.668 4.191 1.00 72.68 223 HIS B N 1
ATOM 6910 C CA . HIS B 1 223 ? -2.813 -54.015 4.747 1.00 74.64 223 HIS B CA 1
ATOM 6911 C C . HIS B 1 223 ? -1.563 -54.694 4.200 1.00 74.59 223 HIS B C 1
ATOM 6912 O O . HIS B 1 223 ? -0.805 -55.312 4.953 1.00 77.60 223 HIS B O 1
#

B-factor: mean 62.0, std 23.03, range [25.81, 168.76]